Protein AF-A0A3C0VAS2-F1 (afdb_monomer)

Secondary structure (DSSP, 8-state):
-------SSEEEEE---TTS-EEEEEEEEEPTTSSEEEEEEEEEEETTEEEEEETTEEEEEEBT-BPPPEEEEEEEETTEEEEEEE-EEEEESSSSEEEEE---EEPTTS-SS--SSSTTHHHHHHHHH-----SSS-S-HHHHHTTSS-HHHHHHHHHHHHHHHHHHHHHHHHH-SSS-------HHHHHHHHHGGGT-TT-HHHHSPP---TT--HHHHHHHTTHHHHHHHHHHHHHHHHHHHH--TT-------S-----------HHHHHHHTTSS-B-SS---STTTTB-GGG-SEEEETTTEEEE-BTTTSTT--B-HHHHHHHHHHHHHHHHH---TTT---S-S----HHHH----

Mean predicted aligned error: 6.43 Å

Structure (mmCIF, N/CA/C/O backbone):
data_AF-A0A3C0VAS2-F1
#
_entry.id   AF-A0A3C0VAS2-F1
#
loop_
_atom_site.group_PDB
_atom_site.id
_atom_site.type_symbol
_atom_site.label_atom_id
_atom_site.label_alt_id
_atom_site.label_comp_id
_atom_site.label_asym_id
_atom_site.label_entity_id
_atom_site.label_seq_id
_atom_site.pdbx_PDB_ins_code
_atom_site.Cartn_x
_atom_site.Cartn_y
_atom_site.Cartn_z
_atom_site.occupancy
_atom_site.B_iso_or_equiv
_atom_site.auth_seq_id
_atom_site.auth_comp_id
_atom_site.auth_asym_id
_atom_site.auth_atom_id
_atom_site.pdbx_PDB_model_num
ATOM 1 N N . ALA A 1 1 ? 4.422 16.999 -9.437 1.00 34.09 1 ALA A N 1
ATOM 2 C CA . ALA A 1 1 ? 3.348 17.178 -8.438 1.00 34.09 1 ALA A CA 1
ATOM 3 C C . ALA A 1 1 ? 2.497 15.912 -8.445 1.00 34.09 1 ALA A C 1
ATOM 5 O O . ALA A 1 1 ? 2.100 15.518 -9.532 1.00 34.09 1 ALA A O 1
ATOM 6 N N . LEU A 1 2 ? 2.280 15.303 -7.265 1.00 24.45 2 LEU A N 1
ATOM 7 C CA . LEU A 1 2 ? 2.139 13.852 -6.982 1.00 24.45 2 LEU A CA 1
ATOM 8 C C . LEU A 1 2 ? 3.536 13.193 -6.995 1.00 24.45 2 LEU A C 1
ATOM 10 O O . LEU A 1 2 ? 4.177 13.185 -8.032 1.00 24.45 2 LEU A O 1
ATOM 14 N N . ALA A 1 3 ? 4.138 12.723 -5.907 1.00 24.39 3 ALA A N 1
ATOM 15 C CA . ALA A 1 3 ? 3.623 12.357 -4.599 1.00 24.39 3 ALA A CA 1
ATOM 16 C C . ALA A 1 3 ? 3.647 13.527 -3.606 1.00 24.39 3 ALA A C 1
ATOM 18 O O . ALA A 1 3 ? 4.655 13.830 -2.991 1.00 24.39 3 ALA A O 1
ATOM 19 N N . LYS A 1 4 ? 2.482 14.137 -3.364 1.00 28.86 4 LYS A N 1
ATOM 20 C CA . LYS A 1 4 ? 2.163 14.437 -1.969 1.00 28.86 4 LYS A CA 1
ATOM 21 C C . LYS A 1 4 ? 2.115 13.049 -1.347 1.00 28.86 4 LYS A C 1
ATOM 23 O O . LYS A 1 4 ? 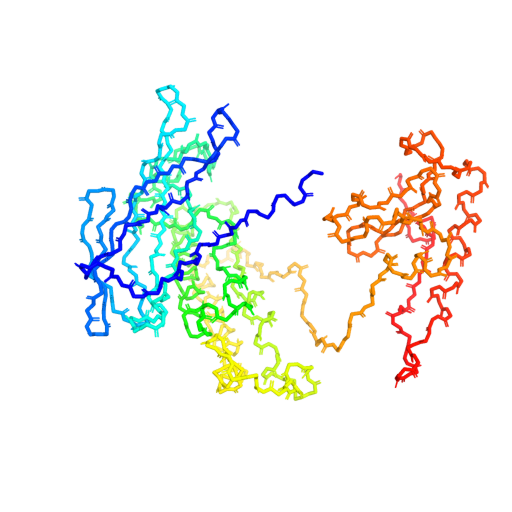1.261 12.271 -1.766 1.00 28.86 4 LYS A O 1
ATOM 28 N N . ILE A 1 5 ? 3.048 12.703 -0.467 1.00 35.41 5 ILE A N 1
ATOM 29 C CA . ILE A 1 5 ? 2.843 11.559 0.416 1.00 35.41 5 ILE A CA 1
ATOM 30 C C . ILE A 1 5 ? 1.574 11.915 1.195 1.00 35.41 5 ILE A C 1
ATOM 32 O O . ILE A 1 5 ? 1.600 12.680 2.160 1.00 35.41 5 ILE A O 1
ATOM 36 N N . GLU A 1 6 ? 0.427 11.458 0.693 1.00 40.03 6 GLU A N 1
ATOM 37 C CA . GLU A 1 6 ? -0.715 11.162 1.534 1.00 40.03 6 GLU A CA 1
ATOM 38 C C . GLU A 1 6 ? -0.135 10.276 2.621 1.00 40.03 6 GLU A C 1
ATOM 40 O O . GLU A 1 6 ? 0.215 9.119 2.378 1.00 40.03 6 GLU A O 1
ATOM 45 N N . ARG A 1 7 ? 0.092 10.859 3.801 1.00 50.00 7 ARG A N 1
ATOM 46 C CA . ARG A 1 7 ? 0.256 10.054 5.000 1.00 50.00 7 ARG A CA 1
ATOM 47 C C . ARG A 1 7 ? -0.996 9.200 5.044 1.00 50.00 7 ARG A C 1
ATOM 49 O O . ARG A 1 7 ? -2.081 9.756 5.193 1.00 50.00 7 ARG A O 1
ATOM 56 N N . ARG A 1 8 ? -0.829 7.904 4.764 1.00 65.19 8 ARG A N 1
ATOM 57 C CA . ARG A 1 8 ? -1.932 6.957 4.756 1.00 65.19 8 ARG A CA 1
ATOM 58 C C . ARG A 1 8 ? -2.434 6.903 6.193 1.00 65.19 8 ARG A C 1
ATOM 60 O O . ARG A 1 8 ? -3.496 7.446 6.397 1.00 65.19 8 ARG A O 1
ATOM 67 N N . GLY A 1 9 ? -1.674 6.450 7.189 1.00 75.25 9 GLY A N 1
ATOM 68 C CA . GLY A 1 9 ? -2.006 6.625 8.613 1.00 75.25 9 GLY A CA 1
ATOM 69 C C . GLY A 1 9 ? -1.227 7.743 9.321 1.00 75.25 9 GLY A C 1
ATOM 70 O O . GLY A 1 9 ? -0.282 8.328 8.781 1.00 75.25 9 GLY A O 1
ATOM 71 N N . GLU A 1 10 ? -1.615 8.032 10.563 1.00 88.62 10 GLU A N 1
ATOM 72 C CA . GLU A 1 10 ? -0.953 8.991 11.453 1.00 88.62 10 GLU A CA 1
ATOM 73 C C . GLU A 1 10 ? -0.357 8.267 12.668 1.00 88.62 10 GLU A C 1
ATOM 75 O O . GLU A 1 10 ? -1.029 7.499 13.348 1.00 88.62 10 GLU A O 1
ATOM 80 N N . THR A 1 11 ? 0.933 8.494 12.934 1.00 91.25 11 THR A N 1
ATOM 81 C CA . THR A 1 11 ? 1.616 7.987 14.134 1.00 91.25 11 THR A CA 1
ATOM 82 C C . THR A 1 11 ? 1.842 9.137 15.100 1.00 91.25 11 THR A C 1
ATOM 84 O O . THR A 1 11 ? 2.473 10.134 14.746 1.00 91.25 11 THR A O 1
ATOM 87 N N . ILE A 1 12 ? 1.340 8.981 16.318 1.00 90.94 12 ILE A N 1
ATOM 88 C CA . ILE A 1 12 ? 1.415 9.956 17.398 1.00 90.94 12 ILE A CA 1
ATOM 89 C C . ILE A 1 12 ? 2.344 9.377 18.467 1.00 90.94 12 ILE A C 1
ATOM 91 O O . ILE A 1 12 ? 2.032 8.360 19.085 1.00 90.94 12 ILE A O 1
ATOM 95 N N . VAL A 1 13 ? 3.496 10.020 18.666 1.00 90.56 13 VAL A N 1
ATOM 96 C CA . VAL A 1 13 ? 4.480 9.657 19.696 1.00 90.56 13 VAL A CA 1
ATOM 97 C C . VAL A 1 13 ? 4.502 10.760 20.740 1.00 90.56 13 VAL A C 1
ATOM 99 O O . VAL A 1 13 ? 4.771 11.916 20.410 1.00 90.56 13 VAL A O 1
ATOM 102 N N . LEU A 1 14 ? 4.206 10.415 21.988 1.00 88.44 14 LEU A N 1
ATOM 103 C CA . LEU A 1 14 ? 4.097 11.365 23.090 1.00 88.44 14 LEU A CA 1
ATOM 104 C C . LEU A 1 14 ? 5.048 10.950 24.207 1.00 88.44 14 LEU A C 1
ATOM 106 O O . LEU A 1 14 ? 5.069 9.788 24.601 1.00 88.44 14 LEU A O 1
ATOM 110 N N . GLY A 1 15 ? 5.834 11.907 24.701 1.00 86.81 15 GLY A N 1
ATOM 111 C CA . GLY A 1 15 ? 6.618 11.734 25.925 1.00 86.81 15 GLY A CA 1
ATOM 112 C C . GLY A 1 15 ? 5.731 11.793 27.178 1.00 86.81 15 GLY A C 1
ATOM 113 O O . GLY A 1 15 ? 4.520 11.612 27.075 1.00 86.81 15 GLY A O 1
ATOM 114 N N . PRO A 1 16 ? 6.277 12.135 28.355 1.00 82.38 16 PRO A N 1
ATOM 115 C CA . PRO A 1 16 ? 5.495 12.268 29.585 1.00 82.38 16 PRO A CA 1
ATOM 116 C C . PRO A 1 16 ? 4.449 13.397 29.516 1.00 82.38 16 PRO A C 1
ATOM 118 O O . PRO A 1 16 ? 4.722 14.485 29.006 1.00 82.38 16 PRO A O 1
ATOM 121 N N . ALA A 1 17 ? 3.248 13.171 30.060 1.00 75.94 17 ALA A N 1
ATOM 122 C CA . ALA A 1 17 ? 2.204 14.198 30.163 1.00 75.94 17 ALA A CA 1
ATOM 123 C C . ALA A 1 17 ? 2.381 15.069 31.415 1.00 75.94 17 ALA A C 1
ATOM 125 O O . ALA A 1 17 ? 2.293 14.572 32.540 1.00 75.94 17 ALA A O 1
ATOM 126 N N . ALA A 1 18 ? 2.494 16.388 31.237 1.00 66.00 18 ALA A N 1
ATOM 127 C CA . ALA A 1 18 ? 2.296 17.337 32.330 1.00 66.00 18 ALA A CA 1
ATOM 128 C C . ALA A 1 18 ? 0.814 17.312 32.759 1.00 66.00 18 ALA A C 1
ATOM 130 O O . ALA A 1 18 ? -0.061 17.720 32.001 1.00 66.00 18 ALA A O 1
ATOM 131 N N . GLY A 1 19 ? 0.520 16.790 33.955 1.00 72.44 19 GLY A N 1
ATOM 132 C CA . GLY A 1 19 ? -0.853 16.682 34.475 1.00 72.44 19 GLY A CA 1
ATOM 133 C C . GLY A 1 19 ? -1.625 15.420 34.058 1.00 72.44 19 GLY A C 1
ATOM 134 O O . GLY A 1 19 ? -2.843 15.380 34.208 1.00 72.44 19 GLY A O 1
ATOM 135 N N . GLY A 1 20 ? -0.947 14.386 33.540 1.00 82.88 20 GLY A N 1
ATOM 136 C CA . GLY A 1 20 ? -1.549 13.065 33.286 1.00 82.88 20 GLY A CA 1
ATOM 137 C C . GLY A 1 20 ? -2.478 12.972 32.067 1.00 82.88 20 GLY A C 1
ATOM 138 O O . GLY A 1 20 ? -3.112 11.938 31.863 1.00 82.88 20 GLY A O 1
ATOM 139 N N . ARG A 1 21 ? -2.570 14.025 31.245 1.00 90.25 21 ARG A N 1
ATOM 140 C CA . ARG A 1 21 ? -3.310 14.037 29.974 1.00 90.25 21 ARG A CA 1
ATOM 141 C C . ARG A 1 21 ? -2.486 14.730 28.889 1.00 90.25 21 ARG A C 1
ATOM 143 O O . ARG A 1 21 ? -1.799 15.709 29.161 1.00 90.25 21 ARG A O 1
ATOM 150 N N . HIS A 1 22 ? -2.587 14.247 27.658 1.00 92.00 22 HIS A N 1
ATOM 151 C CA . HIS A 1 22 ? -2.046 14.893 26.467 1.00 92.00 22 HIS A CA 1
ATOM 152 C C . HIS A 1 22 ? -3.167 15.552 25.672 1.00 92.00 22 HIS A C 1
ATOM 154 O O . HIS A 1 22 ? -4.253 14.984 25.550 1.00 92.00 22 HIS A O 1
ATOM 160 N N . ALA A 1 23 ? -2.876 16.711 25.087 1.00 92.38 23 ALA A N 1
ATOM 161 C CA . ALA A 1 23 ? -3.716 17.357 24.090 1.00 92.38 23 ALA A CA 1
ATOM 162 C C . ALA A 1 23 ? -2.956 17.399 22.761 1.00 92.38 23 ALA A C 1
ATOM 164 O O . ALA A 1 23 ? -1.823 17.877 22.697 1.00 92.38 23 ALA A O 1
ATOM 165 N N . THR A 1 24 ? -3.569 16.864 21.714 1.00 92.19 24 THR A N 1
ATOM 166 C CA . THR A 1 24 ? -3.044 16.859 20.349 1.00 92.19 24 THR A CA 1
ATOM 167 C C . THR A 1 24 ? -4.199 17.016 19.359 1.00 92.19 24 THR A C 1
ATOM 169 O O . THR A 1 24 ? -5.324 17.344 19.744 1.00 92.19 24 THR A O 1
ATOM 172 N N . GLU A 1 25 ? -3.931 16.824 18.074 1.00 92.50 25 GLU A N 1
ATOM 173 C CA . GLU A 1 25 ? -4.898 17.013 17.004 1.00 92.50 25 GLU A CA 1
ATOM 174 C C . GLU A 1 25 ? -4.858 15.834 16.034 1.00 92.50 25 GLU A C 1
ATOM 176 O O . GLU A 1 25 ? -3.790 15.328 15.706 1.00 92.50 25 GLU A O 1
ATOM 181 N N . ILE A 1 26 ? -6.026 15.439 15.536 1.00 92.31 26 ILE A N 1
ATOM 182 C CA . ILE A 1 26 ? -6.166 14.548 14.387 1.00 92.31 26 ILE A CA 1
ATOM 183 C C . ILE A 1 26 ? -6.139 15.408 13.136 1.00 92.31 26 ILE A C 1
ATOM 185 O O . ILE A 1 26 ? -6.945 16.338 12.992 1.00 92.31 26 ILE A O 1
ATOM 189 N N . ARG A 1 27 ? -5.249 15.080 12.204 1.00 91.44 27 ARG A N 1
ATOM 190 C CA . ARG A 1 27 ? -5.171 15.773 10.922 1.00 91.44 27 ARG A CA 1
ATOM 191 C C . ARG A 1 27 ? -6.199 15.217 9.934 1.00 91.44 27 ARG A C 1
ATOM 193 O O . ARG A 1 27 ? -6.170 14.051 9.570 1.00 91.44 27 ARG A O 1
ATOM 200 N N . GLY A 1 28 ? -7.083 16.088 9.464 1.00 90.62 28 GLY A N 1
ATOM 201 C CA . GLY A 1 28 ? -8.130 15.797 8.488 1.00 90.62 28 GLY A CA 1
ATOM 202 C C . GLY A 1 28 ? -7.761 16.118 7.036 1.00 90.62 28 GLY A C 1
ATOM 203 O O . GLY A 1 28 ? -6.596 16.378 6.723 1.00 90.62 28 GLY A O 1
ATOM 204 N N . PRO A 1 29 ? -8.761 16.148 6.133 1.00 88.81 29 PRO A N 1
ATOM 205 C CA . PRO A 1 29 ? -8.586 16.494 4.721 1.00 88.81 29 PRO A CA 1
ATOM 206 C C . PRO A 1 29 ? -8.063 17.919 4.492 1.00 88.81 29 PRO A C 1
ATOM 208 O O . PRO A 1 29 ? -8.120 18.782 5.373 1.00 88.81 29 PRO A O 1
ATOM 211 N N . ARG A 1 30 ? -7.584 18.193 3.270 1.00 86.75 30 ARG A N 1
ATOM 212 C CA . ARG A 1 30 ? -7.213 19.558 2.865 1.00 86.75 30 ARG A CA 1
ATOM 213 C C . ARG A 1 30 ? -8.432 20.481 2.848 1.00 86.75 30 ARG A C 1
ATOM 215 O O . ARG A 1 30 ? -9.504 20.093 2.394 1.00 86.75 30 ARG A O 1
ATOM 222 N N . THR A 1 31 ? -8.238 21.710 3.309 1.00 85.25 31 THR A N 1
ATOM 223 C CA . THR A 1 31 ? -9.250 22.769 3.315 1.00 85.25 31 THR A CA 1
ATOM 224 C C . THR A 1 31 ? -9.164 23.620 2.049 1.00 85.25 31 THR A C 1
ATOM 226 O O . THR A 1 31 ? -8.187 23.560 1.297 1.00 85.25 31 THR A O 1
ATOM 229 N N . SER A 1 32 ? -10.164 24.479 1.839 1.00 80.38 32 SER A N 1
ATOM 230 C CA . SER A 1 32 ? -10.142 25.497 0.780 1.00 80.38 32 SER A CA 1
ATOM 231 C C . SER A 1 32 ? -8.995 26.511 0.906 1.00 80.38 32 SER A C 1
ATOM 233 O O . SER A 1 32 ? -8.690 27.186 -0.068 1.00 80.38 32 SER A O 1
ATOM 235 N N . ALA A 1 33 ? -8.359 26.621 2.077 1.00 78.94 33 ALA A N 1
ATOM 236 C CA . ALA A 1 33 ? -7.209 27.494 2.326 1.00 78.94 33 ALA A CA 1
ATOM 237 C C . ALA A 1 33 ? -5.857 26.773 2.135 1.00 78.94 33 ALA A C 1
ATOM 239 O O . ALA A 1 33 ? -4.843 27.210 2.668 1.00 78.94 33 ALA A O 1
ATOM 240 N N . GLU A 1 34 ? -5.852 25.621 1.455 1.00 74.19 34 GLU A N 1
ATOM 241 C CA . GLU A 1 34 ? -4.693 24.736 1.244 1.00 74.19 34 GLU A CA 1
ATOM 242 C C . GLU A 1 34 ? -4.007 24.196 2.519 1.00 74.19 34 GLU A C 1
ATOM 244 O O . GLU A 1 34 ? -3.002 23.484 2.433 1.00 74.19 34 GLU A O 1
ATOM 249 N N . SER A 1 35 ? -4.585 24.446 3.697 1.00 85.31 35 SER A N 1
ATOM 250 C CA . SER A 1 35 ? -4.208 23.845 4.980 1.00 85.31 35 SER A CA 1
ATOM 251 C C . SER A 1 35 ? -4.913 22.496 5.199 1.00 85.31 35 SER A C 1
ATOM 253 O O . SER A 1 35 ? -5.649 22.026 4.333 1.00 85.31 35 SER A O 1
ATOM 255 N N . PHE A 1 36 ? -4.698 21.845 6.346 1.00 89.69 36 PHE A N 1
ATOM 256 C CA . PHE A 1 36 ? -5.421 20.626 6.734 1.00 89.69 36 PHE A CA 1
ATOM 257 C C . PHE A 1 36 ? -6.436 20.942 7.830 1.00 89.69 36 PHE A C 1
ATOM 259 O O . PHE A 1 36 ? -6.126 21.693 8.756 1.00 89.69 36 PHE A O 1
ATOM 266 N N . ALA A 1 37 ? -7.634 20.363 7.726 1.00 91.19 37 ALA A N 1
ATOM 267 C CA . ALA A 1 37 ? -8.609 20.389 8.806 1.00 91.19 37 ALA A CA 1
ATOM 268 C C . ALA A 1 37 ? -8.038 19.661 10.030 1.00 91.19 37 ALA A C 1
ATOM 270 O O . ALA A 1 37 ? -7.172 18.796 9.896 1.00 91.19 37 ALA A O 1
ATOM 271 N N . LYS A 1 38 ? -8.502 20.016 11.225 1.00 92.31 38 LYS A N 1
ATOM 272 C CA . LYS A 1 38 ? -8.000 19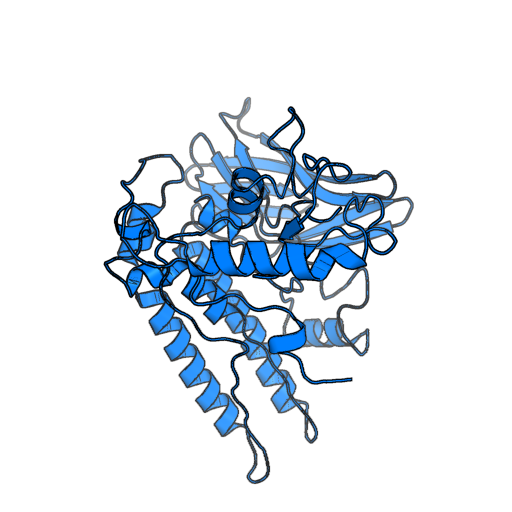.464 12.486 1.00 92.31 38 LYS A CA 1
ATOM 273 C C . LYS A 1 38 ? -9.158 19.192 13.431 1.00 92.31 38 LYS A C 1
ATOM 275 O O . LYS A 1 38 ? -10.121 19.959 13.451 1.00 92.31 38 LYS A O 1
ATOM 280 N N . LEU A 1 39 ? -9.054 18.121 14.208 1.00 93.81 39 LEU A N 1
ATOM 281 C CA . LEU A 1 39 ? -9.955 17.837 15.324 1.00 93.81 39 LEU A CA 1
ATOM 282 C C . LEU A 1 39 ? -9.137 17.658 16.602 1.00 93.81 39 LEU A C 1
ATOM 284 O O . LEU A 1 39 ? -8.103 16.998 16.546 1.00 93.81 39 LEU A O 1
ATOM 288 N N . PRO A 1 40 ? -9.575 18.205 17.747 1.00 94.56 40 PRO A N 1
ATOM 289 C CA . PRO A 1 40 ? -8.884 17.987 19.009 1.00 94.56 40 PRO A CA 1
ATOM 290 C C . PRO A 1 40 ? -8.961 16.512 19.422 1.00 94.56 40 PRO A C 1
ATOM 292 O O . PRO A 1 40 ? -10.002 15.864 19.275 1.00 94.56 40 PRO A O 1
ATOM 295 N N . LEU A 1 41 ? -7.856 16.010 19.965 1.00 95.00 41 LEU A N 1
ATOM 296 C CA . LEU A 1 41 ? -7.726 14.683 20.552 1.00 95.00 41 LEU A CA 1
ATOM 297 C C . LEU A 1 41 ? -7.075 14.816 21.927 1.00 95.00 41 LEU A C 1
ATOM 299 O O . LEU A 1 41 ? -5.930 15.257 22.041 1.00 95.00 41 LEU A O 1
ATOM 303 N N . ALA A 1 42 ? -7.801 14.419 22.969 1.00 95.19 42 ALA A N 1
ATOM 304 C CA . ALA A 1 42 ? -7.246 14.289 24.307 1.00 95.19 42 ALA A CA 1
ATOM 305 C C . ALA A 1 42 ? -6.957 12.817 24.615 1.00 95.19 42 ALA A C 1
ATOM 307 O O . ALA A 1 42 ? -7.757 11.937 24.302 1.00 95.19 42 ALA A O 1
ATOM 308 N N . ILE A 1 43 ? -5.804 12.555 25.229 1.00 95.19 43 ILE A N 1
ATOM 309 C CA . ILE A 1 43 ? -5.306 11.206 25.519 1.00 95.19 43 ILE A CA 1
ATOM 310 C C . ILE A 1 43 ? -4.924 11.148 26.993 1.00 95.19 43 ILE A C 1
ATOM 312 O O . ILE A 1 43 ? -4.063 11.902 27.437 1.00 95.19 43 ILE A O 1
ATOM 316 N N . ALA A 1 44 ? -5.551 10.261 27.757 1.00 94.12 44 ALA A N 1
ATOM 317 C CA . ALA A 1 44 ? -5.223 10.012 29.156 1.00 94.12 44 ALA A CA 1
ATOM 318 C C . ALA A 1 44 ? -4.594 8.613 29.291 1.00 94.12 44 ALA A C 1
ATOM 320 O O . ALA A 1 44 ? -5.317 7.616 29.178 1.00 94.12 44 ALA A O 1
ATOM 321 N N . PRO A 1 45 ? -3.266 8.517 29.497 1.00 92.94 45 PRO A N 1
ATOM 322 C CA . PRO A 1 45 ? -2.584 7.242 29.693 1.00 92.94 45 PRO A CA 1
ATOM 323 C C . PRO A 1 45 ? -3.027 6.548 30.983 1.00 92.94 45 PRO A C 1
ATOM 325 O O . PRO A 1 45 ? -3.253 7.192 32.009 1.00 92.94 45 PRO A O 1
ATOM 328 N N . ARG A 1 46 ? -3.108 5.220 30.941 1.00 91.25 46 ARG A N 1
ATOM 329 C CA . ARG A 1 46 ? -3.333 4.331 32.088 1.00 91.25 46 ARG A CA 1
ATOM 330 C C . ARG A 1 46 ? -2.446 3.083 31.930 1.00 91.25 46 ARG A C 1
ATOM 332 O O . ARG A 1 46 ? -1.929 2.837 30.840 1.00 91.25 46 ARG A O 1
ATOM 339 N N . PRO A 1 47 ? -2.233 2.271 32.979 1.00 91.06 47 PRO A N 1
ATOM 340 C CA . PRO A 1 47 ? -1.454 1.040 32.844 1.00 91.06 47 PRO A CA 1
ATOM 341 C C . PRO A 1 47 ? -2.040 0.093 31.777 1.00 91.06 47 PRO A C 1
ATOM 343 O O . PRO A 1 47 ? -3.119 -0.461 31.966 1.00 91.06 47 PRO A O 1
ATOM 346 N N . GLY A 1 48 ? -1.330 -0.081 30.655 1.00 94.25 48 GLY A N 1
ATOM 347 C CA . GLY A 1 48 ? -1.713 -0.976 29.549 1.00 94.25 48 GLY A CA 1
ATOM 348 C C . GLY A 1 48 ? -2.864 -0.489 28.655 1.00 94.25 48 GLY A C 1
ATOM 349 O O . GLY A 1 48 ? -3.296 -1.226 27.766 1.00 94.25 48 GLY A O 1
ATOM 350 N N . GLU A 1 49 ? -3.372 0.728 28.860 1.00 96.19 49 GLU A N 1
ATOM 351 C CA . GLU A 1 49 ? -4.476 1.290 28.076 1.00 96.19 49 GLU A CA 1
ATOM 352 C C . GLU A 1 49 ? -4.399 2.822 27.976 1.00 96.19 49 GLU A C 1
ATOM 354 O O . GLU A 1 49 ? -3.661 3.489 28.700 1.00 96.19 49 GLU A O 1
ATOM 359 N N . VAL A 1 50 ? -5.203 3.403 27.091 1.00 95.81 50 VAL A N 1
ATOM 360 C CA . VAL A 1 50 ? -5.432 4.850 27.007 1.00 95.81 50 VAL A CA 1
ATOM 361 C C . VAL A 1 50 ? -6.926 5.136 26.970 1.00 95.81 50 VAL A C 1
ATOM 363 O O . VAL A 1 50 ? -7.691 4.388 26.362 1.00 95.81 50 VAL A O 1
ATOM 366 N N . ALA A 1 51 ? -7.347 6.242 27.581 1.00 95.69 51 ALA A N 1
ATOM 367 C CA . ALA A 1 51 ? -8.648 6.837 27.297 1.00 95.69 51 ALA A CA 1
ATOM 368 C C . ALA A 1 51 ? -8.469 7.960 26.270 1.00 95.69 51 ALA A C 1
ATOM 370 O O . ALA A 1 51 ? -7.685 8.885 26.488 1.00 95.69 51 ALA A O 1
ATOM 371 N N . LEU A 1 52 ? -9.180 7.862 25.150 1.00 95.81 52 LEU A N 1
ATOM 372 C CA . LEU A 1 52 ? -9.175 8.837 24.066 1.00 95.81 52 LEU A CA 1
ATOM 373 C C . LEU A 1 52 ? -10.498 9.602 24.078 1.00 95.81 52 LEU A C 1
ATOM 375 O O . LEU A 1 52 ? -11.569 9.000 24.143 1.00 95.81 52 LEU A O 1
ATOM 379 N N . GLU A 1 53 ? -10.424 10.924 23.985 1.00 95.25 53 GLU A N 1
ATOM 380 C CA . GLU A 1 53 ? -11.578 11.801 23.787 1.00 95.25 53 GL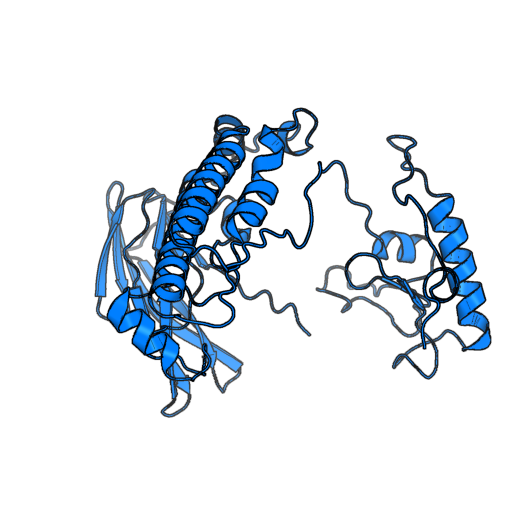U A CA 1
ATOM 381 C C . GLU A 1 53 ? -11.384 12.575 22.482 1.00 95.25 53 GLU A C 1
ATOM 383 O O . GLU A 1 53 ? -10.440 13.355 22.338 1.00 95.25 53 GLU A O 1
ATOM 388 N N . CYS A 1 54 ? -12.266 12.345 21.510 1.00 91.44 54 CYS A N 1
ATOM 389 C CA . CYS A 1 54 ? -12.238 13.017 20.212 1.00 91.44 54 CYS A CA 1
ATOM 390 C C . CYS A 1 54 ? -13.637 13.056 19.595 1.00 91.44 54 CYS A C 1
ATOM 392 O O . CYS A 1 54 ? -14.431 12.144 19.797 1.00 91.44 54 CYS A O 1
ATOM 394 N N . ALA A 1 55 ? -13.951 14.119 18.845 1.00 79.38 55 ALA A N 1
ATOM 395 C CA . ALA A 1 55 ? -15.214 14.252 18.104 1.00 79.38 55 ALA A CA 1
ATOM 396 C C . ALA A 1 55 ? -16.499 13.973 18.930 1.00 79.38 55 ALA A C 1
ATOM 398 O O . ALA A 1 55 ? -17.490 13.485 18.396 1.00 79.38 55 ALA A O 1
ATOM 399 N N . GLY A 1 56 ? -16.491 14.279 20.234 1.00 72.50 56 GLY A N 1
ATOM 400 C CA . GLY A 1 56 ? -17.619 14.010 21.140 1.00 72.50 56 GLY A CA 1
ATOM 401 C C . GLY A 1 56 ? -17.757 12.549 21.590 1.00 72.50 56 GLY A C 1
ATOM 402 O O . GLY A 1 56 ? -18.693 12.233 22.318 1.00 72.50 56 GLY A O 1
ATOM 403 N N . ALA A 1 57 ? -16.833 11.671 21.198 1.00 81.19 57 ALA A N 1
ATOM 404 C CA . ALA A 1 57 ? -16.736 10.290 21.651 1.00 81.19 57 ALA A CA 1
ATOM 405 C C . ALA A 1 57 ? -15.640 10.131 22.717 1.00 81.19 57 ALA A C 1
ATOM 407 O O . ALA A 1 57 ? -14.600 10.791 22.666 1.00 81.19 57 ALA A O 1
ATOM 408 N N . SER A 1 58 ? -15.870 9.212 23.658 1.00 90.88 58 SER A N 1
ATOM 409 C CA . SER A 1 58 ? -14.874 8.738 24.621 1.00 90.88 58 SER A CA 1
ATOM 410 C C . SER A 1 58 ? -14.703 7.233 24.446 1.00 90.88 58 SER A C 1
ATOM 412 O O . SER A 1 58 ? -15.692 6.499 24.423 1.00 90.88 58 SER A O 1
ATOM 414 N N . LEU A 1 59 ? -13.465 6.773 24.279 1.00 93.75 59 LEU A N 1
ATOM 415 C CA . LEU A 1 59 ? -13.152 5.362 24.060 1.00 93.75 59 LEU A CA 1
ATOM 416 C C . LEU A 1 59 ? -11.923 4.937 24.864 1.00 93.75 59 LEU A C 1
ATOM 418 O O . LEU A 1 59 ? -10.953 5.682 24.981 1.00 93.75 59 LEU A O 1
ATOM 422 N N . ALA A 1 60 ? -11.975 3.728 25.421 1.00 95.12 60 ALA A N 1
ATOM 423 C CA . ALA A 1 60 ? -10.840 3.086 26.071 1.00 95.12 60 ALA A CA 1
ATOM 424 C C . ALA A 1 60 ? -10.180 2.118 25.085 1.00 95.12 60 ALA A C 1
ATOM 426 O O . ALA A 1 60 ? -10.868 1.317 24.449 1.00 95.12 60 ALA A O 1
ATOM 427 N N . LEU A 1 61 ? -8.858 2.191 24.955 1.00 96.50 61 LEU A N 1
ATOM 428 C CA . LEU A 1 61 ? -8.092 1.394 24.005 1.00 96.50 61 LEU A CA 1
ATOM 429 C C . LEU A 1 61 ? -6.933 0.700 24.712 1.00 96.50 61 LEU A C 1
ATOM 431 O O . LEU A 1 61 ? -6.095 1.361 25.320 1.00 96.50 61 LEU A O 1
ATOM 435 N N . LYS A 1 62 ? -6.890 -0.629 24.621 1.00 97.38 62 LYS A N 1
ATOM 436 C CA . LYS A 1 62 ? -5.819 -1.450 25.196 1.00 97.38 62 LYS A CA 1
ATOM 437 C C . LYS A 1 62 ? -4.621 -1.521 24.262 1.00 97.38 62 LYS A C 1
ATOM 439 O O . LYS A 1 62 ? -4.778 -1.471 23.043 1.00 97.38 62 LYS A O 1
ATOM 444 N N . GLU A 1 63 ? -3.438 -1.680 24.844 1.00 96.81 63 GLU A N 1
ATOM 445 C CA . GLU A 1 63 ? -2.206 -1.895 24.085 1.00 96.81 63 GLU A CA 1
ATOM 446 C C . GLU A 1 63 ? -2.329 -3.154 23.214 1.00 96.81 63 GLU A C 1
ATOM 448 O O . GLU A 1 63 ? -2.867 -4.173 23.649 1.00 96.81 63 GLU A O 1
ATOM 453 N N . GLY A 1 64 ? -1.879 -3.064 21.963 1.00 95.94 64 GLY A N 1
ATOM 454 C CA . GLY A 1 64 ? -1.962 -4.141 20.979 1.00 95.94 64 GLY A CA 1
ATOM 455 C C . GLY A 1 64 ? -3.344 -4.346 20.351 1.00 95.94 64 GLY A C 1
ATOM 456 O O . GLY A 1 64 ? -3.524 -5.320 19.623 1.00 95.94 64 GLY A O 1
ATOM 457 N N . ALA A 1 65 ? -4.319 -3.466 20.604 1.00 95.19 65 ALA A N 1
ATOM 458 C CA . ALA A 1 65 ? -5.672 -3.586 20.064 1.00 95.19 65 ALA A CA 1
ATOM 459 C C . ALA A 1 65 ? -6.053 -2.414 19.152 1.00 95.19 65 ALA A C 1
ATOM 461 O O . ALA A 1 65 ? -5.643 -1.272 19.377 1.00 95.19 65 ALA A O 1
ATOM 462 N N . PHE A 1 66 ? -6.893 -2.706 18.154 1.00 95.62 66 PHE A N 1
ATOM 463 C CA . PHE A 1 66 ? -7.621 -1.690 17.399 1.00 95.62 66 PHE A CA 1
ATOM 464 C C . PHE A 1 66 ? -8.871 -1.233 18.160 1.00 95.62 66 PHE A C 1
ATOM 466 O O . PHE A 1 66 ? -9.515 -2.019 18.857 1.00 95.62 66 PHE A O 1
ATOM 473 N N . SER A 1 67 ? -9.249 0.033 17.997 1.00 94.44 67 SER A N 1
ATOM 474 C CA . SER A 1 67 ? -10.562 0.526 18.404 1.00 94.44 67 SER A CA 1
ATOM 475 C C . SER A 1 67 ? -11.645 0.024 17.447 1.00 94.44 67 SER A C 1
ATOM 477 O O . SER A 1 67 ? -11.369 -0.372 16.311 1.00 94.44 67 SER A O 1
ATOM 479 N N . ALA A 1 68 ? -12.908 0.145 17.860 1.00 90.50 68 ALA A N 1
ATOM 480 C CA . ALA A 1 68 ? -13.997 0.200 16.890 1.00 90.50 68 ALA A CA 1
ATOM 481 C C . ALA A 1 68 ? -13.762 1.358 15.901 1.00 90.50 68 ALA A C 1
ATOM 483 O O . ALA A 1 68 ? -13.064 2.330 16.217 1.00 90.50 68 ALA A O 1
ATOM 484 N N . ARG A 1 69 ? -14.349 1.261 14.707 1.00 89.31 69 ARG A N 1
ATOM 485 C CA . ARG A 1 69 ? -14.281 2.320 13.699 1.00 89.31 69 ARG A CA 1
ATOM 486 C C . ARG A 1 69 ? -14.974 3.580 14.220 1.00 89.31 69 ARG A C 1
ATOM 488 O O . ARG A 1 69 ? -16.138 3.544 14.611 1.00 89.31 69 ARG A O 1
ATOM 495 N N . VAL A 1 70 ? -14.241 4.686 14.233 1.00 91.25 70 VAL A N 1
ATOM 496 C CA . VAL A 1 70 ? -14.697 5.993 14.713 1.00 91.25 70 VAL A CA 1
ATOM 497 C C . VAL A 1 70 ? -15.032 6.866 13.510 1.00 91.25 70 VAL A C 1
ATOM 499 O O . VAL A 1 70 ? -14.264 6.908 12.549 1.00 91.25 70 VAL A O 1
ATOM 502 N N . SER A 1 71 ? -16.172 7.558 13.562 1.00 91.31 71 SER A N 1
ATOM 503 C CA . SER A 1 71 ? -16.560 8.555 12.561 1.00 91.31 71 SER A CA 1
ATOM 504 C C . SER A 1 71 ? -16.087 9.944 12.991 1.00 91.31 71 SER A C 1
ATOM 506 O O . SER A 1 71 ? -16.248 10.349 14.143 1.00 91.31 71 SER A O 1
ATOM 508 N N . PHE A 1 72 ? -15.512 10.682 12.050 1.00 92.81 72 PHE A N 1
ATOM 509 C CA . PHE A 1 72 ? -15.000 12.032 12.229 1.00 92.81 72 PHE A CA 1
ATOM 510 C C . PHE A 1 72 ? -15.685 12.956 11.232 1.00 92.81 72 PHE A C 1
ATOM 512 O O . PHE A 1 72 ? -15.780 12.647 10.048 1.00 92.81 72 PHE A O 1
ATOM 519 N N . THR A 1 73 ? -16.139 14.121 11.693 1.00 94.19 73 THR A N 1
ATOM 520 C CA . THR A 1 73 ? -16.688 15.159 10.813 1.00 94.19 73 THR A CA 1
ATOM 521 C C . THR A 1 73 ? -15.756 16.361 10.805 1.00 94.19 73 THR A C 1
ATOM 523 O O . THR A 1 73 ? -15.666 17.092 11.790 1.00 94.19 73 THR A O 1
ATOM 526 N N . PHE A 1 74 ? -15.082 16.589 9.682 1.00 93.00 74 PHE A N 1
ATOM 527 C CA . PHE A 1 74 ? -14.168 17.710 9.493 1.00 93.00 74 PHE A CA 1
ATOM 528 C C . PHE A 1 74 ? -14.862 18.869 8.782 1.00 93.00 74 PHE A C 1
ATOM 530 O O . PHE A 1 74 ? -15.547 18.671 7.780 1.00 93.00 74 PHE A O 1
ATOM 537 N N . SER A 1 75 ? -14.641 20.093 9.260 1.00 92.00 75 SER A N 1
ATOM 538 C CA . SER A 1 75 ? -14.971 21.308 8.509 1.00 92.00 75 SER A CA 1
ATOM 539 C C . SER A 1 75 ? -13.822 21.635 7.553 1.00 92.00 75 SER A C 1
ATOM 541 O O . SER A 1 75 ? -12.685 21.787 7.996 1.00 92.00 75 SER A O 1
ATOM 543 N N . VAL A 1 76 ? -14.098 21.728 6.248 1.00 90.00 76 VAL A N 1
ATOM 544 C CA . VAL A 1 76 ? -13.072 21.955 5.201 1.00 90.00 76 VAL A CA 1
ATOM 545 C C . VAL A 1 76 ? -13.252 23.274 4.443 1.00 90.00 76 VAL A C 1
ATOM 547 O O . VAL A 1 76 ? -12.491 23.583 3.526 1.00 90.00 76 VAL A O 1
ATOM 550 N N . GLY A 1 77 ? -14.252 24.064 4.823 1.00 86.88 77 GLY A N 1
ATOM 551 C CA . GLY A 1 77 ? -14.563 25.363 4.240 1.00 86.88 77 GLY A CA 1
ATOM 552 C C . GLY A 1 77 ? -15.918 25.866 4.724 1.00 86.88 77 GLY A C 1
ATOM 553 O O . GLY A 1 77 ? -16.611 25.188 5.485 1.00 86.88 77 GLY A O 1
ATOM 554 N N . LEU A 1 78 ? -16.317 27.051 4.264 1.00 85.62 78 LEU A N 1
ATOM 555 C CA . LEU A 1 78 ? -17.604 27.635 4.631 1.00 85.62 78 LEU A CA 1
ATOM 556 C C . LEU A 1 78 ? -18.749 26.699 4.197 1.00 85.62 78 LEU A C 1
ATOM 558 O O . LEU A 1 78 ? -18.879 26.378 3.017 1.00 85.62 78 LEU A O 1
ATOM 562 N N . PHE A 1 79 ? -19.526 26.218 5.171 1.00 85.12 79 PHE A N 1
ATOM 563 C CA . PHE A 1 79 ? -20.619 25.244 5.011 1.00 85.12 79 PHE A CA 1
ATOM 564 C C . PHE A 1 79 ? -20.238 23.869 4.422 1.00 85.12 79 PHE A C 1
ATOM 566 O O . PHE A 1 79 ? -21.126 23.066 4.145 1.00 85.12 79 PHE A O 1
ATOM 573 N N . LYS A 1 80 ? -18.946 23.547 4.266 1.00 88.69 80 LYS A N 1
ATOM 574 C CA . LYS A 1 80 ? -18.490 22.255 3.725 1.00 88.69 80 LYS A CA 1
ATOM 575 C C . LYS A 1 80 ? -17.965 21.352 4.834 1.00 88.69 80 LYS A C 1
ATOM 577 O O . LYS A 1 80 ? -16.973 21.679 5.489 1.00 88.69 80 LYS A O 1
ATOM 582 N N . LYS A 1 81 ? -18.608 20.197 5.006 1.00 92.06 81 LYS A N 1
ATOM 583 C CA . LYS A 1 81 ? -18.196 19.145 5.940 1.00 92.06 81 LYS A CA 1
ATOM 584 C C . LYS A 1 81 ? -17.819 17.880 5.178 1.00 92.06 81 LYS A C 1
ATOM 586 O O . LYS A 1 81 ? -18.428 17.577 4.158 1.00 92.06 81 LYS A O 1
ATOM 591 N N . VAL A 1 82 ? -16.830 17.155 5.686 1.00 93.19 82 VAL A N 1
ATOM 592 C CA . VAL A 1 82 ? -16.423 15.841 5.178 1.00 93.19 82 VAL A CA 1
ATOM 593 C C . VAL A 1 82 ? -16.500 14.854 6.326 1.00 93.19 82 VAL A C 1
ATOM 595 O O . VAL A 1 82 ? -15.902 15.098 7.378 1.00 93.19 82 VAL A O 1
ATOM 598 N N . LYS A 1 83 ? -17.231 13.757 6.124 1.00 93.69 83 LYS A N 1
ATOM 599 C CA . LYS A 1 83 ? -17.252 12.637 7.058 1.00 93.69 83 LYS A CA 1
ATOM 600 C C . LYS A 1 83 ? -16.237 11.589 6.640 1.00 93.69 83 LYS A C 1
ATOM 602 O O . LYS A 1 83 ? -16.161 11.208 5.472 1.00 93.69 83 LYS A O 1
ATOM 607 N N . THR A 1 84 ? -15.445 11.155 7.604 1.00 93.06 84 THR A N 1
ATOM 608 C CA . THR A 1 84 ? -14.436 10.121 7.415 1.00 93.06 84 THR A CA 1
ATOM 609 C C . THR A 1 84 ? -14.514 9.106 8.538 1.00 93.06 84 THR A C 1
ATOM 611 O O . THR A 1 84 ? -15.013 9.403 9.620 1.00 93.06 84 THR A O 1
ATOM 614 N N . THR A 1 85 ? -13.953 7.927 8.318 1.00 92.12 85 THR A N 1
ATOM 615 C CA . THR A 1 85 ? -13.857 6.880 9.331 1.00 92.12 85 THR A CA 1
ATOM 616 C C . THR A 1 85 ? -12.430 6.375 9.467 1.00 92.12 85 THR A C 1
ATOM 618 O O . THR A 1 85 ? -11.741 6.238 8.457 1.00 92.12 85 THR A O 1
ATOM 621 N N . ALA A 1 86 ? -11.999 6.068 10.688 1.00 93.00 86 ALA A N 1
ATOM 622 C CA . ALA A 1 86 ? -10.705 5.436 10.956 1.00 93.00 86 ALA A CA 1
ATOM 623 C C . ALA A 1 86 ? -10.725 4.646 12.274 1.00 93.00 86 ALA A C 1
ATOM 625 O O . ALA A 1 86 ? -11.678 4.731 13.050 1.00 93.00 86 ALA A O 1
ATOM 626 N N . GLN A 1 87 ? -9.678 3.865 12.519 1.00 94.12 87 GLN A N 1
ATOM 627 C CA . GLN A 1 87 ? -9.470 3.078 13.732 1.00 94.12 87 GLN A CA 1
ATOM 628 C C . GLN A 1 87 ? -8.168 3.507 14.403 1.00 94.12 87 GLN A C 1
ATOM 630 O O . GLN A 1 87 ? -7.153 3.722 13.742 1.00 94.12 87 GLN A O 1
ATOM 635 N N . PHE A 1 88 ? -8.186 3.607 15.727 1.00 95.94 88 PHE A N 1
ATOM 636 C CA . PHE A 1 88 ? -6.970 3.760 16.511 1.00 95.94 88 PHE A CA 1
ATOM 637 C C . PHE A 1 88 ? -6.349 2.394 16.784 1.00 95.94 88 PHE A C 1
ATOM 639 O O . PHE A 1 88 ? -7.075 1.421 16.951 1.00 95.94 88 PHE A O 1
ATOM 646 N N . PHE A 1 89 ? -5.030 2.329 16.907 1.00 97.00 89 PHE A N 1
ATOM 647 C CA . PHE A 1 89 ? -4.301 1.178 17.430 1.00 97.00 89 PHE A CA 1
ATOM 648 C C . PHE A 1 89 ? -3.287 1.658 18.462 1.00 97.00 89 PHE A C 1
ATOM 650 O O . PHE A 1 89 ? -2.434 2.496 18.154 1.00 97.00 89 PHE A O 1
ATOM 657 N N . LEU A 1 90 ? -3.370 1.152 19.693 1.00 97.19 90 LEU A N 1
ATOM 658 C CA . LEU A 1 90 ? -2.398 1.511 20.721 1.00 97.19 90 LEU A CA 1
ATOM 659 C C . LEU A 1 90 ? -1.172 0.614 20.580 1.00 97.19 90 LEU A C 1
ATOM 661 O O . LEU A 1 90 ? -1.190 -0.541 20.991 1.00 97.19 90 LEU A O 1
ATOM 665 N N . VAL A 1 91 ? -0.101 1.158 20.009 1.00 95.62 91 VAL A N 1
ATOM 666 C CA . VAL A 1 91 ? 1.167 0.437 19.840 1.00 95.62 91 VAL A CA 1
ATOM 667 C C . VAL A 1 91 ? 1.858 0.254 21.188 1.00 95.62 91 VAL A C 1
ATOM 669 O O . VAL A 1 91 ? 2.436 -0.799 21.439 1.00 95.62 91 VAL A O 1
ATOM 672 N N . ARG A 1 92 ? 1.814 1.286 22.040 1.00 94.00 92 ARG A N 1
ATOM 673 C CA . ARG A 1 92 ? 2.445 1.291 23.362 1.00 94.00 92 ARG A CA 1
ATOM 674 C C . ARG A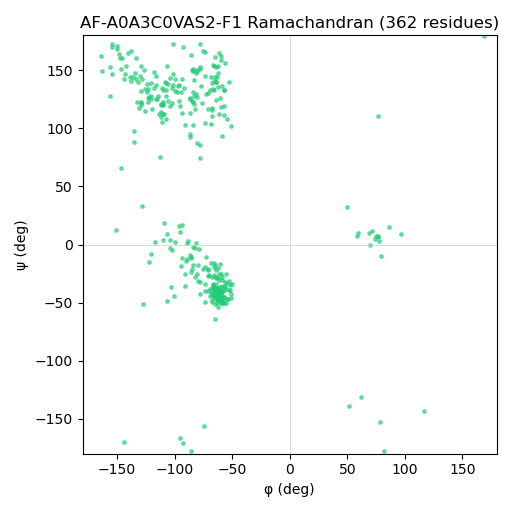 1 92 ? 1.769 2.289 24.298 1.00 94.00 92 ARG A C 1
ATOM 676 O O . ARG A 1 92 ? 1.665 3.464 23.955 1.00 94.00 92 ARG A O 1
ATOM 683 N N . ALA A 1 93 ? 1.361 1.841 25.482 1.00 92.81 93 ALA A N 1
ATOM 684 C CA . ALA A 1 93 ? 0.744 2.659 26.530 1.00 92.81 93 ALA A CA 1
ATOM 685 C C . ALA A 1 93 ? 1.773 3.352 27.446 1.00 92.81 93 ALA A C 1
ATOM 687 O O . ALA A 1 93 ? 1.461 4.360 28.077 1.00 92.81 93 ALA A O 1
ATOM 688 N N . ALA A 1 94 ? 2.989 2.804 27.540 1.00 88.50 94 ALA A N 1
ATOM 689 C CA . ALA A 1 94 ? 4.083 3.319 28.372 1.00 88.50 94 ALA A CA 1
ATOM 690 C C . ALA A 1 94 ? 4.916 4.405 27.668 1.00 88.50 94 ALA A C 1
ATOM 692 O O . ALA A 1 94 ? 4.891 4.478 26.451 1.00 88.50 94 ALA A O 1
ATOM 693 N N . ASP A 1 95 ? 5.712 5.184 28.412 1.00 87.19 95 ASP A N 1
ATOM 694 C CA . ASP A 1 95 ? 6.516 6.313 27.899 1.00 87.19 95 ASP A CA 1
ATOM 695 C C . ASP A 1 95 ? 7.751 5.899 27.057 1.00 87.19 95 ASP A C 1
ATOM 697 O O . ASP A 1 95 ? 8.539 5.051 27.498 1.00 87.19 95 ASP A O 1
ATOM 701 N N . PRO A 1 96 ? 7.969 6.456 25.844 1.00 91.50 96 PRO A N 1
ATOM 702 C CA . PRO A 1 96 ? 7.011 7.251 25.075 1.00 91.50 96 PRO A CA 1
ATOM 703 C C . PRO A 1 96 ? 5.796 6.438 24.616 1.00 91.50 96 PRO A C 1
ATOM 705 O O . PRO A 1 96 ? 5.950 5.340 24.063 1.00 91.50 96 PRO A O 1
ATOM 708 N N . LEU A 1 97 ?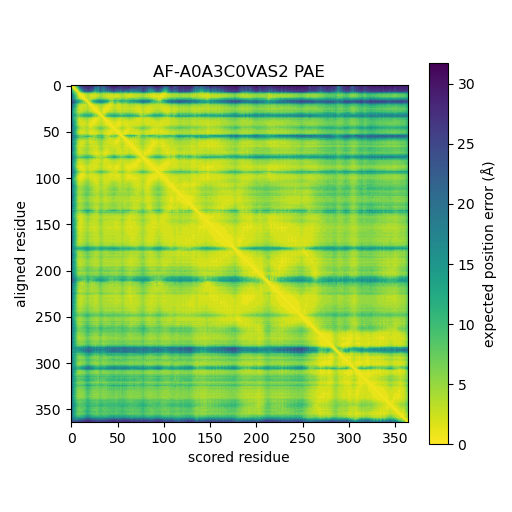 4.610 7.017 24.821 1.00 93.50 97 LEU A N 1
ATOM 709 C CA . LEU A 1 97 ? 3.330 6.492 24.356 1.00 93.50 97 LEU A CA 1
ATOM 710 C C . LEU A 1 97 ? 3.305 6.557 22.833 1.00 93.50 97 LEU A C 1
ATOM 712 O O . LEU A 1 97 ? 3.652 7.583 22.243 1.00 93.50 97 LEU A O 1
ATOM 716 N N . VAL A 1 98 ? 2.876 5.469 22.197 1.00 95.25 98 VAL A N 1
ATOM 717 C CA . VAL A 1 98 ? 2.780 5.375 20.739 1.00 95.25 98 VAL A CA 1
ATOM 718 C C . VAL A 1 98 ? 1.369 4.956 20.353 1.00 95.25 98 VAL A C 1
ATOM 720 O O . VAL A 1 98 ? 0.931 3.842 20.644 1.00 95.25 98 VAL A O 1
ATOM 723 N N . LEU A 1 99 ? 0.667 5.858 19.675 1.00 95.62 99 LEU A N 1
ATOM 724 C CA . LEU A 1 99 ? -0.680 5.657 19.161 1.00 95.62 99 LEU A CA 1
ATOM 725 C C . LEU A 1 99 ? -0.658 5.766 17.638 1.00 95.62 99 LEU A C 1
ATOM 727 O O . LEU A 1 99 ? -0.064 6.683 17.075 1.00 95.62 99 LEU A O 1
ATOM 731 N N . TYR A 1 100 ? -1.326 4.838 16.975 1.00 96.12 100 TYR A N 1
ATOM 732 C CA . TYR A 1 100 ? -1.540 4.856 15.539 1.00 96.12 100 TYR A CA 1
ATOM 733 C C . TYR A 1 100 ? -3.005 5.172 15.239 1.00 96.12 100 TYR A C 1
ATOM 735 O O . TYR A 1 100 ? -3.899 4.673 15.919 1.00 96.12 100 TYR A O 1
ATOM 743 N N . LEU A 1 101 ? -3.250 5.986 14.219 1.00 94.88 101 LEU A N 1
ATOM 744 C CA . LEU A 1 101 ? -4.558 6.200 13.615 1.00 94.88 101 LEU A CA 1
ATOM 745 C C . LEU A 1 101 ? -4.494 5.711 12.168 1.00 94.88 101 LEU A C 1
ATOM 747 O O . LEU A 1 101 ? -3.637 6.153 11.397 1.00 94.88 101 LEU A O 1
ATOM 751 N N . SER A 1 102 ? -5.402 4.806 11.808 1.00 93.62 102 SER A N 1
ATOM 752 C CA . SER A 1 102 ? -5.519 4.296 10.446 1.00 93.62 102 SER A CA 1
ATOM 753 C C . SER A 1 102 ? -5.815 5.425 9.457 1.00 93.62 102 SER A C 1
ATOM 755 O O . SER A 1 102 ? -6.298 6.492 9.851 1.00 93.62 102 SER A O 1
ATOM 757 N N . PRO A 1 103 ? -5.587 5.199 8.156 1.00 91.12 103 PRO A N 1
ATOM 758 C CA . PRO A 1 103 ? -5.979 6.168 7.157 1.00 91.12 103 PRO A CA 1
ATOM 759 C C . PRO A 1 103 ? -7.442 6.572 7.256 1.00 91.12 103 PRO A C 1
ATOM 761 O O . PRO A 1 103 ? -8.315 5.732 7.484 1.00 91.12 103 PRO A O 1
ATOM 764 N N . LEU A 1 104 ? -7.698 7.868 7.064 1.00 91.06 104 LEU A N 1
ATOM 765 C CA . LEU A 1 104 ? -9.054 8.395 7.002 1.00 91.06 104 LEU A CA 1
ATOM 766 C C . LEU A 1 104 ? -9.723 7.888 5.719 1.00 91.06 104 LEU A C 1
ATOM 768 O O . LEU A 1 104 ? -9.443 8.377 4.624 1.00 91.06 104 LEU A O 1
ATOM 772 N N . GLY A 1 105 ? -10.612 6.907 5.860 1.00 90.81 105 GLY A N 1
ATOM 773 C CA . GLY A 1 105 ? -11.521 6.485 4.798 1.00 90.81 105 GLY A CA 1
ATOM 774 C C . GLY A 1 105 ? -12.686 7.459 4.668 1.00 90.81 105 GLY A C 1
ATOM 775 O O . GLY A 1 105 ? -13.078 8.087 5.647 1.00 90.81 105 GLY A O 1
ATOM 776 N N . ILE A 1 106 ? -13.251 7.596 3.473 1.00 91.81 106 ILE A N 1
ATOM 777 C CA . ILE A 1 106 ? -14.503 8.338 3.282 1.00 91.81 106 ILE A CA 1
ATOM 778 C C . ILE A 1 106 ? -15.612 7.539 3.962 1.00 91.81 106 ILE A C 1
ATOM 780 O O . ILE A 1 106 ? -15.626 6.317 3.869 1.00 91.81 106 ILE A O 1
ATOM 784 N N . ASP A 1 107 ? -16.534 8.206 4.651 1.00 93.25 107 ASP A N 1
ATOM 785 C CA . ASP A 1 107 ? -17.677 7.502 5.229 1.00 93.25 107 ASP A CA 1
ATOM 786 C C . ASP A 1 107 ? -18.585 6.969 4.098 1.00 93.25 107 ASP A C 1
ATOM 788 O O . ASP A 1 107 ? -19.138 7.775 3.343 1.00 93.25 107 ASP A O 1
ATOM 792 N N . PRO A 1 108 ? -18.759 5.641 3.936 1.00 92.94 108 PRO A N 1
ATOM 793 C CA . PRO A 1 108 ? -19.582 5.096 2.858 1.00 92.94 108 PRO A CA 1
ATOM 794 C C . PRO A 1 108 ? -21.078 5.401 3.026 1.00 92.94 108 PRO A C 1
ATOM 796 O O . PRO A 1 108 ? -21.833 5.270 2.062 1.00 92.94 108 PRO A O 1
ATOM 799 N N . ALA A 1 109 ? -21.524 5.809 4.222 1.00 94.06 109 ALA A N 1
ATOM 800 C CA . ALA A 1 109 ? -22.908 6.205 4.477 1.00 94.06 109 ALA A CA 1
ATOM 801 C C . ALA A 1 109 ? -23.202 7.647 4.027 1.00 94.06 109 ALA A C 1
ATOM 803 O O . ALA A 1 109 ? -24.350 7.980 3.736 1.00 94.06 109 ALA A O 1
ATOM 804 N N . ASP A 1 110 ? -22.176 8.501 3.977 1.00 93.56 110 ASP A N 1
ATOM 805 C CA . ASP A 1 110 ? -22.277 9.924 3.635 1.00 93.56 110 ASP A CA 1
ATOM 806 C C . ASP A 1 110 ? -21.016 10.392 2.881 1.00 93.56 110 ASP A C 1
ATOM 808 O O . ASP A 1 110 ? -20.204 11.167 3.407 1.00 93.56 110 ASP A O 1
ATOM 812 N N . PRO A 1 111 ? -20.786 9.865 1.663 1.00 92.19 111 PRO A N 1
ATOM 813 C CA . PRO A 1 111 ? -19.551 10.114 0.947 1.00 92.19 111 PRO A CA 1
ATOM 814 C C . PRO A 1 111 ? -19.548 11.518 0.326 1.00 92.19 111 PRO A C 1
ATOM 816 O O . PRO A 1 111 ? -20.507 11.950 -0.309 1.00 92.19 111 PRO A O 1
ATOM 819 N N . VAL A 1 112 ? -18.422 12.227 0.454 1.00 89.94 112 VAL A N 1
ATOM 820 C CA . VAL A 1 112 ? -18.247 13.602 -0.068 1.00 89.94 112 VAL A CA 1
ATOM 821 C C . VAL A 1 112 ? -18.291 13.688 -1.606 1.00 89.94 112 VAL A C 1
ATOM 823 O O . VAL A 1 112 ? -18.533 14.755 -2.169 1.00 89.94 112 VAL A O 1
ATOM 826 N N . PHE A 1 113 ? -18.083 12.569 -2.297 1.00 88.75 113 PHE A N 1
ATOM 827 C CA . PHE A 1 113 ? -18.298 12.395 -3.734 1.00 88.75 113 PHE A CA 1
ATOM 828 C C . PHE A 1 113 ? -18.791 10.964 -4.008 1.00 88.75 113 PHE A C 1
ATOM 830 O O . PHE A 1 113 ? -18.576 10.094 -3.166 1.00 88.75 113 PHE A O 1
ATOM 837 N N . PRO A 1 114 ? -19.427 10.675 -5.159 1.00 91.12 114 PRO A N 1
ATOM 838 C CA . PRO A 1 114 ? -19.868 9.318 -5.478 1.00 91.12 114 PRO A CA 1
ATOM 839 C C . PRO A 1 114 ? -18.702 8.317 -5.457 1.00 91.12 114 PRO A C 1
ATOM 841 O O . PRO A 1 114 ? -17.759 8.441 -6.235 1.00 91.12 114 PRO A O 1
ATOM 844 N N . ILE A 1 115 ? -18.782 7.319 -4.574 1.00 92.12 115 ILE A N 1
ATOM 845 C CA . ILE A 1 115 ? -17.807 6.212 -4.462 1.00 92.12 115 ILE A CA 1
ATOM 846 C C . ILE A 1 115 ? -18.329 4.901 -5.065 1.00 92.12 115 ILE A C 1
ATOM 848 O O . ILE A 1 115 ? -17.697 3.855 -4.960 1.00 92.12 115 ILE A O 1
ATOM 852 N N . SER A 1 116 ? -19.516 4.944 -5.664 1.00 94.12 116 SER A N 1
ATOM 853 C CA . SER A 1 116 ? -20.170 3.802 -6.293 1.00 94.12 116 SER A CA 1
ATOM 854 C C . SER A 1 116 ? -20.992 4.268 -7.488 1.00 94.12 116 SER A C 1
ATOM 856 O O . SER A 1 116 ? -21.319 5.453 -7.590 1.00 94.12 116 SER A O 1
ATOM 858 N N . ASN A 1 117 ? -21.321 3.342 -8.385 1.00 93.12 117 ASN A N 1
ATOM 859 C CA . ASN A 1 117 ? -22.246 3.586 -9.482 1.00 93.12 117 ASN A CA 1
ATOM 860 C C . ASN A 1 117 ? -23.318 2.479 -9.513 1.00 93.12 117 ASN A C 1
ATOM 862 O O . ASN A 1 117 ? -22.942 1.317 -9.670 1.00 93.12 117 ASN A O 1
ATOM 866 N N . PRO A 1 118 ? -24.622 2.804 -9.410 1.00 94.56 118 PRO A N 1
ATOM 867 C CA . PRO A 1 118 ? -25.202 4.140 -9.199 1.00 94.56 118 PRO A CA 1
ATOM 868 C C . PRO A 1 118 ? -24.735 4.823 -7.903 1.00 94.56 118 PRO A C 1
ATOM 870 O O . PRO A 1 118 ? -24.287 4.152 -6.979 1.00 94.56 118 PRO A O 1
ATOM 873 N N . ALA A 1 119 ? -24.837 6.155 -7.832 1.00 94.31 119 ALA A N 1
ATOM 874 C CA . ALA A 1 119 ? -24.252 6.952 -6.744 1.00 94.31 119 ALA A CA 1
ATOM 875 C C . ALA A 1 119 ? -24.758 6.586 -5.335 1.00 94.31 119 ALA A C 1
ATOM 877 O O . ALA A 1 119 ? -24.020 6.767 -4.371 1.00 94.31 119 ALA A O 1
ATOM 878 N N . ASP A 1 120 ? -25.984 6.066 -5.226 1.00 94.69 120 ASP A N 1
ATOM 879 C CA . ASP A 1 120 ? -26.628 5.670 -3.967 1.00 94.69 120 ASP A CA 1
ATOM 880 C C . ASP A 1 120 ? -26.348 4.208 -3.556 1.00 94.69 120 ASP A C 1
ATOM 882 O O . ASP A 1 120 ? -26.879 3.714 -2.555 1.00 94.69 120 ASP A O 1
ATOM 886 N N . HIS A 1 121 ? -25.551 3.477 -4.343 1.00 95.25 121 HIS A N 1
ATOM 887 C CA . HIS A 1 121 ? -25.319 2.055 -4.120 1.00 95.25 121 HIS A CA 1
ATOM 888 C C . HIS A 1 121 ? -24.497 1.795 -2.851 1.00 95.25 121 HIS A C 1
ATOM 890 O O . HIS A 1 121 ? -24.819 0.875 -2.101 1.00 95.25 121 HIS A O 1
ATOM 896 N N . ALA A 1 122 ? -23.502 2.632 -2.550 1.00 94.88 122 ALA A N 1
ATOM 897 C CA . ALA A 1 122 ? -22.706 2.535 -1.328 1.00 94.88 122 ALA A CA 1
ATOM 898 C C . ALA A 1 122 ? -23.573 2.604 -0.062 1.00 94.88 122 ALA A C 1
ATOM 900 O O . ALA A 1 122 ? -23.442 1.758 0.819 1.00 94.88 122 ALA A O 1
ATOM 901 N N . GLN A 1 123 ? -24.531 3.529 0.003 1.00 95.50 123 GLN A N 1
ATOM 902 C CA . GLN A 1 123 ? -25.435 3.672 1.145 1.00 95.50 123 GLN A CA 1
ATOM 903 C C . GLN A 1 123 ? -26.361 2.457 1.289 1.00 95.50 123 GLN A C 1
ATOM 905 O O . GLN A 1 123 ? -26.617 2.000 2.403 1.00 95.50 123 GLN A O 1
ATOM 910 N N . LYS A 1 124 ? -26.820 1.875 0.169 1.00 95.31 124 LYS A N 1
ATOM 911 C CA . LYS A 1 124 ? -27.580 0.611 0.173 1.00 95.31 124 LYS A CA 1
ATOM 912 C C . LYS A 1 124 ? -26.743 -0.556 0.700 1.00 95.31 124 LYS A C 1
ATOM 914 O O . LYS A 1 124 ? -27.281 -1.424 1.385 1.00 95.31 124 LYS A O 1
ATOM 919 N N . LEU A 1 125 ? -25.447 -0.591 0.385 1.00 95.50 125 LEU A N 1
ATOM 920 C CA . LEU A 1 125 ? -24.520 -1.580 0.938 1.00 95.50 125 LEU A CA 1
ATOM 921 C C . LEU A 1 125 ? -24.323 -1.365 2.439 1.00 95.50 125 LEU A C 1
ATOM 923 O O . LEU A 1 125 ? -24.428 -2.333 3.184 1.00 95.50 125 LEU A O 1
ATOM 927 N N . VAL A 1 126 ? -24.150 -0.119 2.893 1.00 95.56 126 VAL A N 1
ATOM 928 C CA . VAL A 1 126 ? -24.044 0.196 4.327 1.00 95.56 126 VAL A CA 1
ATOM 929 C C . VAL A 1 126 ? -25.282 -0.256 5.096 1.00 95.56 126 VAL A C 1
ATOM 931 O O . VAL A 1 126 ? -25.155 -0.896 6.138 1.00 95.56 126 VAL A O 1
ATOM 934 N N . ALA A 1 127 ? -26.478 0.018 4.573 1.00 95.12 127 ALA A N 1
ATOM 935 C CA . ALA A 1 127 ? -27.728 -0.401 5.204 1.00 95.12 127 ALA A CA 1
ATOM 936 C C . ALA A 1 127 ? -27.856 -1.932 5.322 1.00 95.12 127 ALA A C 1
ATOM 938 O O . ALA A 1 127 ? -28.490 -2.423 6.251 1.00 95.12 127 ALA A O 1
ATOM 939 N N . ALA A 1 128 ? -27.261 -2.684 4.390 1.00 94.19 128 ALA A N 1
ATOM 940 C CA . ALA A 1 128 ? -27.351 -4.142 4.351 1.00 94.19 128 ALA A CA 1
ATOM 941 C C . ALA A 1 128 ? -26.227 -4.861 5.113 1.00 94.19 128 ALA A C 1
ATOM 943 O O . ALA A 1 128 ? -26.458 -5.933 5.666 1.00 94.19 128 ALA A O 1
ATOM 944 N N . LEU A 1 129 ? -25.008 -4.317 5.096 1.00 94.00 129 LEU A N 1
ATOM 945 C CA . LEU A 1 129 ? -23.789 -5.012 5.529 1.00 94.00 129 LEU A CA 1
ATOM 946 C C . LEU A 1 129 ? -23.057 -4.305 6.677 1.00 94.00 129 LEU A C 1
ATOM 948 O O . LEU A 1 129 ? -22.120 -4.872 7.242 1.00 94.00 129 LEU A O 1
ATOM 952 N N . GLY A 1 130 ? -23.483 -3.092 7.033 1.00 92.38 130 GLY A N 1
ATOM 953 C CA . GLY A 1 130 ? -22.720 -2.187 7.882 1.00 92.38 130 GLY A CA 1
ATOM 954 C C . GLY A 1 130 ? -21.656 -1.417 7.097 1.00 92.38 130 GLY A C 1
ATOM 955 O O . GLY A 1 130 ? -21.548 -1.511 5.875 1.00 92.38 130 GLY A O 1
ATOM 956 N N . THR A 1 131 ? -20.881 -0.606 7.812 1.00 91.00 131 THR A N 1
ATOM 957 C CA . THR A 1 131 ? -19.791 0.185 7.220 1.00 91.00 131 THR A CA 1
ATOM 958 C C . THR A 1 131 ? -18.654 -0.705 6.700 1.00 91.00 131 THR A C 1
ATOM 960 O O . THR A 1 131 ? -18.460 -1.815 7.191 1.00 91.00 131 THR A O 1
ATOM 963 N N . PHE A 1 132 ? -17.900 -0.209 5.721 1.00 91.44 132 PHE A N 1
ATOM 964 C CA . PHE A 1 132 ? -16.792 -0.903 5.062 1.00 91.44 132 PHE A CA 1
ATOM 965 C C . PHE A 1 132 ? -15.719 0.099 4.619 1.00 91.44 132 PHE A C 1
ATOM 967 O O . PHE A 1 132 ? -15.970 1.306 4.550 1.00 91.44 132 PHE A O 1
ATOM 974 N N . HIS A 1 133 ? -14.517 -0.383 4.313 1.00 91.12 133 HIS A N 1
ATOM 975 C CA . HIS A 1 133 ? -13.434 0.472 3.841 1.00 91.12 133 HIS A CA 1
ATOM 976 C C . HIS A 1 133 ? -13.698 1.022 2.434 1.00 91.12 133 HIS A C 1
ATOM 978 O O . HIS A 1 133 ? -14.009 0.287 1.502 1.00 91.12 133 HIS A O 1
ATOM 984 N N . THR A 1 134 ? -13.493 2.327 2.250 1.00 90.19 134 THR A N 1
ATOM 985 C CA . THR A 1 134 ? -13.620 2.988 0.935 1.00 90.19 134 THR A CA 1
ATOM 986 C C . THR A 1 134 ? -12.273 3.309 0.291 1.00 90.19 134 THR A C 1
ATOM 988 O O . THR A 1 134 ? -12.221 3.877 -0.799 1.00 90.19 134 THR A O 1
ATOM 991 N N . LEU A 1 135 ? -11.169 3.032 0.986 1.00 85.62 135 LEU A N 1
ATOM 992 C CA . LEU A 1 135 ? -9.827 3.223 0.451 1.00 85.62 135 LEU A CA 1
ATOM 993 C C . LEU A 1 135 ? -9.469 2.025 -0.417 1.00 85.62 135 LEU A C 1
ATOM 995 O O . LEU A 1 135 ? -9.552 0.889 0.035 1.00 85.62 135 LEU A O 1
ATOM 999 N N . GLY A 1 136 ? -8.998 2.277 -1.640 1.00 77.06 136 GLY A N 1
ATOM 1000 C CA . GLY A 1 136 ? -8.589 1.197 -2.548 1.00 77.06 136 GLY A CA 1
ATOM 1001 C C . GLY A 1 136 ? -7.418 0.353 -2.022 1.00 77.06 136 GLY A C 1
ATOM 1002 O O . GLY A 1 136 ? -7.212 -0.767 -2.471 1.00 77.06 136 GLY A O 1
ATOM 1003 N N . MET A 1 137 ? -6.643 0.881 -1.070 1.00 80.56 137 MET A N 1
ATOM 1004 C CA . MET A 1 137 ? -5.587 0.161 -0.355 1.00 80.56 137 MET A CA 1
ATOM 1005 C C . MET A 1 137 ? -5.722 0.493 1.130 1.00 80.56 137 MET A C 1
ATOM 1007 O O . MET A 1 137 ? -5.161 1.491 1.586 1.00 80.56 137 MET A O 1
ATOM 1011 N N . THR A 1 138 ? -6.537 -0.281 1.844 1.00 82.62 138 THR A N 1
ATOM 1012 C CA . THR A 1 138 ? -6.900 0.046 3.228 1.00 82.62 138 THR A CA 1
ATOM 1013 C C . THR A 1 138 ? -5.796 -0.293 4.228 1.00 82.62 138 THR A C 1
ATOM 1015 O O . THR A 1 138 ? -5.598 0.417 5.212 1.00 82.62 138 THR A O 1
ATOM 1018 N N . GLU A 1 139 ? -5.018 -1.341 3.954 1.00 89.62 139 GLU A N 1
ATOM 1019 C CA . GLU A 1 139 ? -3.938 -1.773 4.830 1.00 89.62 139 GLU A CA 1
ATOM 1020 C C . GLU A 1 139 ? -2.728 -0.838 4.695 1.00 89.62 139 GLU A C 1
ATOM 1022 O O . GLU A 1 139 ? -2.156 -0.656 3.612 1.00 89.62 139 GLU A O 1
ATOM 1027 N N . ASP A 1 140 ? -2.311 -0.233 5.808 1.00 90.50 140 ASP A N 1
ATOM 1028 C CA . ASP A 1 140 ? -1.222 0.740 5.816 1.00 90.50 140 ASP A CA 1
ATOM 1029 C C . ASP A 1 140 ? 0.148 0.060 5.811 1.00 90.50 140 ASP A C 1
ATOM 1031 O O . ASP A 1 140 ? 0.792 -0.185 6.834 1.00 90.50 140 ASP A O 1
ATOM 1035 N N . ILE A 1 141 ? 0.610 -0.215 4.597 1.00 89.88 141 ILE A N 1
ATOM 1036 C CA . ILE A 1 141 ? 1.915 -0.818 4.345 1.00 89.88 141 ILE A CA 1
ATOM 1037 C C . ILE A 1 141 ? 3.084 0.023 4.877 1.00 89.88 141 ILE A C 1
ATOM 1039 O O . ILE A 1 141 ? 4.150 -0.526 5.142 1.00 89.88 141 ILE A O 1
ATOM 1043 N N . ASN A 1 142 ? 2.923 1.343 5.029 1.00 89.44 142 ASN A N 1
ATOM 1044 C CA . ASN A 1 142 ? 3.999 2.195 5.534 1.00 89.44 142 ASN A CA 1
ATOM 1045 C C . ASN A 1 142 ? 4.107 2.064 7.049 1.00 89.44 142 ASN A C 1
ATOM 1047 O O . ASN A 1 142 ? 5.206 1.870 7.554 1.00 89.44 142 ASN A O 1
ATOM 1051 N N . ALA A 1 143 ? 2.975 2.052 7.757 1.00 91.75 143 ALA A N 1
ATOM 1052 C CA . ALA A 1 143 ? 2.970 1.803 9.195 1.00 91.75 143 ALA A CA 1
ATOM 1053 C C . ALA A 1 143 ? 3.590 0.440 9.548 1.00 91.75 143 ALA A C 1
ATOM 1055 O O . ALA A 1 143 ? 4.299 0.333 10.548 1.00 91.75 143 ALA A O 1
ATOM 1056 N N . LEU A 1 144 ? 3.392 -0.581 8.705 1.00 92.19 144 LEU A N 1
ATOM 1057 C CA . LEU A 1 144 ? 4.086 -1.863 8.840 1.00 92.19 144 LEU A CA 1
ATOM 1058 C C . LEU A 1 144 ? 5.600 -1.744 8.572 1.00 92.19 144 LEU A C 1
ATOM 1060 O O . LEU A 1 144 ? 6.408 -2.218 9.369 1.00 92.19 144 LEU A O 1
ATOM 1064 N N . LYS A 1 145 ? 6.002 -1.116 7.456 1.00 88.62 145 LYS A N 1
ATOM 1065 C CA . LYS A 1 145 ? 7.421 -0.944 7.073 1.00 88.62 145 LYS A CA 1
ATOM 1066 C C . LYS A 1 145 ? 8.230 -0.177 8.111 1.00 88.62 145 LYS A C 1
ATOM 1068 O O . LYS A 1 145 ? 9.381 -0.532 8.366 1.00 88.62 145 LYS A O 1
ATOM 1073 N N . ASP A 1 146 ? 7.619 0.848 8.688 1.00 89.25 146 ASP A N 1
ATOM 1074 C CA . ASP A 1 146 ? 8.226 1.722 9.689 1.00 89.25 146 ASP A CA 1
ATOM 1075 C C . ASP A 1 146 ? 8.166 1.102 11.100 1.00 89.25 146 ASP A C 1
ATOM 1077 O O . ASP A 1 146 ? 8.694 1.670 12.055 1.00 89.25 146 ASP A O 1
ATOM 1081 N N . GLY A 1 147 ? 7.540 -0.077 11.239 1.00 90.69 147 GLY A N 1
ATOM 1082 C CA . GLY A 1 147 ? 7.445 -0.844 12.481 1.00 90.69 147 GLY A CA 1
ATOM 1083 C C . GLY A 1 147 ? 6.430 -0.311 13.495 1.00 90.69 147 GLY A C 1
ATOM 1084 O O . GLY A 1 147 ? 6.351 -0.824 14.616 1.00 90.69 147 GLY A O 1
ATOM 1085 N N . VAL A 1 148 ? 5.649 0.703 13.109 1.00 93.56 148 VAL A N 1
ATOM 1086 C CA . VAL A 1 148 ? 4.562 1.272 13.915 1.00 93.56 148 VAL A CA 1
ATOM 1087 C C . VAL A 1 148 ? 3.500 0.209 14.167 1.00 93.56 148 VAL A C 1
ATOM 1089 O O . VAL A 1 148 ? 3.182 -0.069 15.321 1.00 93.56 148 VAL A O 1
ATOM 1092 N N . LEU A 1 149 ? 2.999 -0.425 13.104 1.00 94.44 149 LEU A N 1
ATOM 1093 C CA . LEU A 1 149 ? 2.121 -1.581 13.233 1.00 94.44 149 LEU A CA 1
ATOM 1094 C C . LEU A 1 149 ? 2.963 -2.857 13.353 1.00 94.44 149 LEU A C 1
ATOM 1096 O O . LEU A 1 149 ? 3.787 -3.120 12.471 1.00 94.44 149 LEU A O 1
ATOM 1100 N N . PRO A 1 150 ? 2.758 -3.672 14.403 1.00 95.00 150 PRO A N 1
ATOM 1101 C CA . PRO A 1 150 ? 3.334 -5.005 14.441 1.00 95.00 150 PRO A CA 1
ATOM 1102 C C . PRO A 1 150 ? 2.718 -5.883 13.333 1.00 95.00 150 PRO A C 1
ATOM 1104 O O . PRO A 1 150 ? 1.573 -5.644 12.923 1.00 95.00 150 PRO A O 1
ATOM 1107 N N . PRO A 1 151 ? 3.438 -6.908 12.844 1.00 95.38 151 PRO A N 1
ATOM 1108 C CA . PRO A 1 151 ? 2.977 -7.762 11.749 1.00 95.38 151 PRO A CA 1
ATOM 1109 C C . PRO A 1 151 ? 1.590 -8.373 11.976 1.00 95.38 151 PRO A C 1
ATOM 1111 O O . PRO A 1 151 ? 0.772 -8.415 11.064 1.00 95.38 151 PRO A O 1
ATOM 1114 N N . GLU A 1 152 ? 1.287 -8.791 13.199 1.00 95.69 152 GLU A N 1
ATOM 1115 C CA . GLU A 1 152 ? 0.006 -9.372 13.590 1.00 95.69 152 GLU A CA 1
ATOM 1116 C C . GLU A 1 152 ? -1.141 -8.359 13.511 1.00 95.69 152 GLU A C 1
ATOM 1118 O O . GLU A 1 152 ? -2.238 -8.717 13.085 1.00 95.69 152 GLU A O 1
ATOM 1123 N N . ALA A 1 153 ? -0.898 -7.091 13.860 1.00 95.81 153 ALA A N 1
ATOM 1124 C CA . ALA A 1 153 ? -1.901 -6.038 13.711 1.00 95.81 153 ALA A CA 1
ATOM 1125 C C . ALA A 1 153 ? -2.166 -5.733 12.233 1.00 95.81 153 ALA A C 1
ATOM 1127 O O . ALA A 1 153 ? -3.316 -5.580 11.832 1.00 95.81 153 ALA A O 1
ATOM 1128 N N . PHE A 1 154 ? -1.119 -5.714 11.405 1.00 95.75 154 PHE A N 1
ATOM 1129 C CA . PHE A 1 154 ? -1.285 -5.584 9.959 1.00 95.75 154 PHE A CA 1
ATOM 1130 C C . PHE A 1 154 ? -2.083 -6.754 9.367 1.00 95.75 154 PHE A C 1
ATOM 1132 O O . PHE A 1 154 ? -2.993 -6.536 8.569 1.00 95.75 154 PHE A O 1
ATOM 1139 N N . LEU A 1 155 ? -1.794 -7.988 9.792 1.00 96.62 155 LEU A N 1
ATOM 1140 C CA . LEU A 1 155 ? -2.562 -9.160 9.375 1.00 96.62 155 LEU A CA 1
ATOM 1141 C C . LEU A 1 155 ? -4.020 -9.073 9.830 1.00 96.62 155 LEU A C 1
ATOM 1143 O O . LEU A 1 155 ? -4.899 -9.411 9.049 1.00 96.62 155 LEU A O 1
ATOM 1147 N N . ALA A 1 156 ? -4.306 -8.551 11.024 1.00 95.12 156 ALA A N 1
ATOM 1148 C CA . ALA A 1 156 ? -5.682 -8.301 11.451 1.00 95.12 156 ALA A CA 1
ATOM 1149 C C . ALA A 1 156 ? -6.411 -7.307 10.525 1.00 95.12 156 ALA A C 1
ATOM 1151 O O . ALA A 1 156 ? -7.564 -7.548 10.170 1.00 95.12 156 ALA A O 1
ATOM 1152 N N . SER A 1 157 ? -5.739 -6.243 10.063 1.00 94.12 157 SER A N 1
ATOM 1153 C CA . SER A 1 157 ? -6.304 -5.325 9.060 1.00 94.12 157 SER A CA 1
ATOM 1154 C C . SER A 1 157 ? -6.551 -6.012 7.710 1.00 94.12 157 SER A C 1
ATOM 1156 O O . SER A 1 157 ? -7.585 -5.780 7.085 1.00 94.12 157 SER A O 1
ATOM 1158 N N . CYS A 1 158 ? -5.645 -6.895 7.275 1.00 95.25 158 CYS A N 1
ATOM 1159 C CA . CYS A 1 158 ? -5.845 -7.736 6.090 1.00 95.25 158 CYS A CA 1
ATOM 1160 C C . CYS A 1 158 ? -7.057 -8.671 6.239 1.00 95.25 158 CYS A C 1
ATOM 1162 O O . CYS A 1 158 ? -7.845 -8.812 5.306 1.00 95.25 158 CYS A O 1
ATOM 1164 N N . GLU A 1 159 ? -7.225 -9.303 7.403 1.00 94.94 159 GLU A N 1
ATOM 1165 C CA . GLU A 1 159 ? -8.356 -10.196 7.677 1.00 94.94 159 GLU A CA 1
ATOM 1166 C C . GLU A 1 159 ? -9.695 -9.446 7.659 1.00 94.94 159 GLU A C 1
ATOM 1168 O O . GLU A 1 159 ? -10.679 -9.976 7.129 1.00 94.94 159 GLU A O 1
ATOM 1173 N N . GLU A 1 160 ? -9.728 -8.220 8.194 1.00 93.56 160 GLU A N 1
ATOM 1174 C CA . GLU A 1 160 ? -10.896 -7.336 8.154 1.00 93.56 160 GLU A CA 1
ATOM 1175 C C . GLU A 1 160 ? -11.252 -6.953 6.711 1.00 93.56 160 GLU A C 1
ATOM 1177 O O . GLU A 1 160 ? -12.389 -7.164 6.287 1.00 93.56 160 GLU A O 1
ATOM 1182 N N . ALA A 1 161 ? -10.276 -6.490 5.922 1.00 93.06 161 ALA A N 1
ATOM 1183 C CA . ALA A 1 161 ? -10.475 -6.140 4.515 1.00 93.06 161 ALA A CA 1
ATOM 1184 C C . ALA A 1 161 ? -10.959 -7.337 3.676 1.00 93.06 161 ALA A C 1
ATOM 1186 O O . ALA A 1 161 ? -11.882 -7.215 2.868 1.00 93.06 161 ALA A O 1
ATOM 1187 N N . MET A 1 162 ? -10.377 -8.520 3.895 1.00 95.12 162 MET A N 1
ATOM 1188 C CA . MET A 1 162 ? -10.796 -9.753 3.229 1.00 95.12 162 MET A CA 1
ATOM 1189 C C . MET A 1 162 ? -12.238 -10.124 3.608 1.00 95.12 162 MET A C 1
ATOM 1191 O O . MET A 1 162 ? -13.036 -10.455 2.735 1.00 95.12 162 MET A O 1
ATOM 1195 N N . ALA A 1 163 ? -12.605 -10.028 4.891 1.00 95.56 163 ALA A N 1
ATOM 1196 C CA . ALA A 1 163 ? -13.962 -10.328 5.352 1.00 95.56 163 ALA A CA 1
ATOM 1197 C C . ALA A 1 163 ? -15.010 -9.351 4.800 1.00 95.56 163 ALA A C 1
ATOM 1199 O O . ALA A 1 163 ? -16.118 -9.770 4.463 1.00 95.56 163 ALA A O 1
ATOM 1200 N N . GLU A 1 164 ? -14.681 -8.065 4.692 1.00 94.69 164 GLU A N 1
ATOM 1201 C CA . GLU A 1 164 ? -15.553 -7.075 4.057 1.00 94.69 164 GLU A CA 1
ATOM 1202 C C . GLU A 1 164 ? -15.764 -7.388 2.567 1.00 94.69 164 GLU A C 1
ATOM 1204 O O . GLU A 1 164 ? -16.908 -7.447 2.110 1.00 94.69 164 GLU A O 1
ATOM 1209 N N . ASN A 1 165 ? -14.691 -7.681 1.825 1.00 94.81 165 ASN A N 1
ATOM 1210 C CA . ASN A 1 165 ? -14.776 -8.034 0.404 1.00 94.81 165 ASN A CA 1
ATOM 1211 C C . ASN A 1 165 ? -15.559 -9.333 0.157 1.00 94.81 165 ASN A C 1
ATOM 1213 O O . ASN A 1 165 ? -16.327 -9.413 -0.799 1.00 94.81 165 ASN A O 1
ATOM 1217 N N . GLU A 1 166 ? -15.422 -10.335 1.030 1.00 96.56 166 GLU A N 1
ATOM 1218 C CA . GLU A 1 166 ? -16.217 -11.566 0.959 1.00 96.56 166 GLU A CA 1
ATOM 1219 C C . GLU A 1 166 ? -17.716 -11.285 1.132 1.00 96.56 166 GLU A C 1
ATOM 1221 O O .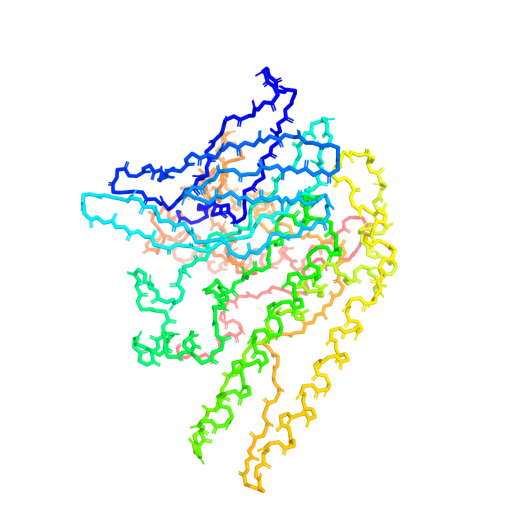 GLU A 1 166 ? -18.515 -11.766 0.333 1.00 96.56 166 GLU A O 1
ATOM 1226 N N . LYS A 1 167 ? -18.107 -10.447 2.104 1.00 96.19 167 LYS A N 1
ATOM 1227 C CA . LYS A 1 167 ? -19.516 -10.052 2.297 1.00 96.19 167 LYS A CA 1
ATOM 1228 C C . LYS A 1 167 ? -20.076 -9.291 1.096 1.00 96.19 167 LYS A C 1
ATOM 1230 O O . LYS A 1 167 ? -21.231 -9.494 0.719 1.00 96.19 167 LYS A O 1
ATOM 1235 N N . LEU A 1 168 ? -19.273 -8.402 0.508 1.00 95.19 168 LEU A N 1
ATOM 1236 C CA . LEU A 1 168 ? -19.648 -7.653 -0.692 1.00 95.19 168 LEU A CA 1
ATOM 1237 C C . LEU A 1 168 ? -19.857 -8.591 -1.885 1.00 95.19 168 LEU A C 1
ATOM 1239 O O . LEU A 1 168 ? -20.863 -8.464 -2.583 1.00 95.19 168 LEU A O 1
ATOM 1243 N N . LEU A 1 169 ? -18.956 -9.557 -2.081 1.00 96.31 169 LEU A N 1
ATOM 1244 C CA . LEU A 1 169 ? -19.079 -10.570 -3.126 1.00 96.31 169 LEU A CA 1
ATOM 1245 C C . LEU A 1 169 ? -20.309 -11.457 -2.916 1.00 96.31 169 LEU A C 1
ATOM 1247 O O . LEU A 1 169 ? -21.087 -11.627 -3.849 1.00 96.31 169 LEU A O 1
ATOM 1251 N N . ASP A 1 170 ? -20.525 -11.970 -1.704 1.00 95.44 170 ASP A N 1
ATOM 1252 C CA . ASP A 1 170 ? -21.673 -12.829 -1.394 1.00 95.44 170 ASP A CA 1
ATOM 1253 C C . ASP A 1 170 ? -22.997 -12.095 -1.669 1.00 95.44 170 ASP A C 1
ATOM 1255 O O . ASP A 1 170 ? -23.917 -12.649 -2.272 1.00 95.44 170 ASP A O 1
ATOM 1259 N N . ARG A 1 171 ? -23.082 -10.805 -1.312 1.00 94.44 171 ARG A N 1
ATOM 1260 C CA . ARG A 1 171 ? -24.240 -9.966 -1.645 1.00 94.44 171 ARG A CA 1
ATOM 1261 C C . ARG A 1 171 ? -24.380 -9.731 -3.147 1.00 94.44 171 ARG A C 1
ATOM 1263 O O . ARG A 1 171 ? -25.503 -9.745 -3.643 1.00 94.44 171 ARG A O 1
ATOM 1270 N N . ALA A 1 172 ? -23.281 -9.478 -3.854 1.00 94.25 172 ALA A N 1
ATOM 1271 C CA . ALA A 1 172 ? -23.308 -9.275 -5.298 1.00 94.25 172 ALA A CA 1
ATOM 1272 C C . ALA A 1 172 ? -23.797 -10.537 -6.022 1.00 94.25 172 ALA A C 1
ATOM 1274 O O . ALA A 1 172 ? -24.672 -10.433 -6.873 1.00 94.25 172 ALA A O 1
ATOM 1275 N N . LEU A 1 173 ? -23.316 -11.719 -5.628 1.00 94.31 173 LEU A N 1
ATOM 1276 C CA . LEU A 1 173 ? -23.778 -13.002 -6.162 1.00 94.31 173 LEU A CA 1
ATOM 1277 C C . LEU A 1 173 ? -25.264 -13.242 -5.861 1.00 94.31 173 LEU A C 1
ATOM 1279 O O . LEU A 1 173 ? -26.008 -13.633 -6.749 1.00 94.31 173 LEU A O 1
ATOM 1283 N N . ALA A 1 174 ? -25.725 -12.950 -4.641 1.00 92.50 174 ALA A N 1
ATOM 1284 C CA . ALA A 1 174 ? -27.128 -13.144 -4.268 1.00 92.50 174 ALA A CA 1
ATOM 1285 C C . ALA A 1 174 ? -28.101 -12.154 -4.941 1.00 92.50 174 ALA A C 1
ATOM 1287 O O . ALA A 1 174 ? -29.289 -12.445 -5.064 1.00 92.50 174 ALA A O 1
ATOM 1288 N N . ALA A 1 175 ? -27.627 -10.965 -5.323 1.00 90.56 175 ALA A N 1
ATOM 1289 C CA . ALA A 1 175 ? -28.459 -9.903 -5.888 1.00 90.56 175 ALA A CA 1
ATOM 1290 C C . ALA A 1 175 ? -28.514 -9.898 -7.424 1.00 90.56 175 ALA A C 1
ATOM 1292 O O . ALA A 1 175 ? -29.312 -9.144 -7.982 1.00 90.56 175 ALA A O 1
ATOM 1293 N N . GLN A 1 176 ? -27.657 -10.667 -8.100 1.00 87.56 176 GLN A N 1
ATOM 1294 C CA . GLN A 1 176 ? -27.567 -10.699 -9.560 1.00 87.56 176 GLN A CA 1
ATOM 1295 C C . GLN A 1 176 ? -28.085 -12.034 -10.095 1.00 87.56 176 GLN A C 1
ATOM 1297 O O . GLN A 1 176 ? -27.553 -13.088 -9.774 1.00 87.56 176 GLN A O 1
ATOM 1302 N N . ASP A 1 177 ? -29.106 -11.977 -10.946 1.00 84.50 177 ASP A N 1
ATOM 1303 C CA . ASP A 1 177 ? -29.674 -13.132 -11.650 1.00 84.50 177 ASP A CA 1
ATOM 1304 C C . ASP A 1 177 ? -29.078 -13.323 -13.057 1.00 84.50 177 ASP A C 1
ATOM 1306 O O . ASP A 1 177 ? -29.180 -14.399 -13.645 1.00 84.50 177 ASP A O 1
ATOM 1310 N N . ARG A 1 178 ? -28.453 -12.276 -13.610 1.00 89.12 178 ARG A N 1
ATOM 1311 C CA . ARG A 1 178 ? -27.759 -12.278 -14.902 1.00 89.12 178 ARG A CA 1
ATOM 1312 C C . ARG A 1 178 ? -26.702 -11.175 -14.963 1.00 89.12 178 ARG A C 1
ATOM 1314 O O . ARG A 1 178 ? -26.875 -10.109 -14.381 1.00 89.12 178 ARG A O 1
ATOM 1321 N N . GLY A 1 179 ? -25.658 -11.378 -15.765 1.00 92.94 179 GLY A N 1
ATOM 1322 C CA . GLY A 1 179 ? -24.650 -10.354 -16.057 1.00 92.94 179 GLY A CA 1
ATOM 1323 C C . GLY A 1 179 ? -23.255 -10.726 -15.563 1.00 92.94 179 GLY A C 1
ATOM 1324 O O . GLY A 1 179 ? -22.849 -11.878 -15.672 1.00 92.94 179 GLY A O 1
ATOM 1325 N N . LEU A 1 180 ? -22.507 -9.733 -15.077 1.00 94.94 180 LEU A N 1
ATOM 1326 C CA . LEU A 1 180 ? -21.122 -9.881 -14.628 1.00 94.94 180 LEU A CA 1
ATOM 1327 C C . LEU A 1 180 ? -20.990 -9.433 -13.172 1.00 94.94 180 LEU A C 1
ATOM 1329 O O . LEU A 1 180 ? -21.235 -8.269 -12.857 1.00 94.94 180 LEU A O 1
ATOM 1333 N N . VAL A 1 181 ? -20.515 -10.336 -12.315 1.00 95.88 181 VAL A N 1
ATOM 1334 C CA . VAL A 1 181 ? -20.001 -10.000 -10.984 1.00 95.88 181 VAL A CA 1
ATOM 1335 C C . VAL A 1 181 ? -18.478 -10.025 -11.050 1.00 95.88 181 VAL A C 1
ATOM 1337 O O . VAL A 1 181 ? -17.882 -11.036 -11.412 1.00 95.88 181 VAL A O 1
ATOM 1340 N N . CYS A 1 182 ? -17.845 -8.904 -10.711 1.00 95.56 182 CYS A N 1
ATOM 1341 C CA . CYS A 1 182 ? -16.393 -8.782 -10.636 1.00 95.56 182 CYS A CA 1
ATOM 1342 C C . CYS A 1 182 ? -16.005 -8.335 -9.228 1.00 95.56 182 CYS A C 1
ATOM 1344 O O . CYS A 1 182 ? -16.520 -7.333 -8.732 1.00 95.56 182 CYS A O 1
ATOM 1346 N N . ALA A 1 183 ? -15.098 -9.076 -8.598 1.00 94.62 183 ALA A N 1
ATOM 1347 C CA . ALA A 1 183 ? -14.535 -8.746 -7.299 1.00 94.62 183 ALA A CA 1
ATOM 1348 C C . ALA A 1 183 ? -13.013 -8.868 -7.359 1.00 94.62 183 ALA A C 1
ATOM 1350 O O . ALA A 1 183 ? -12.479 -9.794 -7.969 1.00 94.62 183 ALA A O 1
ATOM 1351 N N . VAL A 1 184 ? -12.324 -7.928 -6.716 1.00 93.56 184 VAL A N 1
ATOM 1352 C CA . VAL A 1 184 ? -10.861 -7.876 -6.668 1.00 93.56 184 VAL A CA 1
ATOM 1353 C C . VAL A 1 184 ? -10.421 -7.960 -5.215 1.00 93.56 184 VAL A C 1
ATOM 1355 O O . VAL A 1 184 ? -10.839 -7.156 -4.386 1.00 93.56 184 VAL A O 1
ATOM 1358 N N . PHE A 1 185 ? -9.553 -8.925 -4.919 1.00 93.88 185 PHE A N 1
ATOM 1359 C CA . PHE A 1 185 ? -8.976 -9.120 -3.594 1.00 93.88 185 PHE A CA 1
ATOM 1360 C C . PHE A 1 185 ? -7.505 -8.697 -3.616 1.00 93.88 185 PHE A C 1
ATOM 1362 O O . PHE A 1 185 ? -6.669 -9.394 -4.181 1.00 93.88 185 PHE A O 1
ATOM 1369 N N . PHE A 1 186 ? -7.183 -7.560 -2.989 1.00 92.25 186 PHE A N 1
ATOM 1370 C CA . PHE A 1 186 ? -5.810 -7.028 -2.917 1.00 92.25 186 PHE A CA 1
ATOM 1371 C C . PHE A 1 186 ? -4.973 -7.629 -1.781 1.00 92.25 186 PHE A C 1
ATOM 1373 O O . PHE A 1 186 ? -3.747 -7.541 -1.788 1.00 92.25 186 PHE A O 1
ATOM 1380 N N . THR A 1 187 ? -5.609 -8.250 -0.791 1.00 93.12 187 THR A N 1
ATOM 1381 C CA . THR A 1 187 ? -4.936 -8.809 0.388 1.00 93.12 187 THR A CA 1
ATOM 1382 C C . THR A 1 187 ? -3.814 -9.816 0.065 1.00 93.12 187 THR A C 1
ATOM 1384 O O . THR A 1 187 ? -2.775 -9.753 0.727 1.00 93.12 187 THR A O 1
ATOM 1387 N N . PRO A 1 188 ? -3.922 -10.698 -0.953 1.00 94.75 188 PRO A N 1
ATOM 1388 C CA . PRO A 1 188 ? -2.829 -11.606 -1.311 1.00 94.75 188 PRO A CA 1
ATOM 1389 C C . PRO A 1 188 ? -1.568 -10.867 -1.776 1.00 94.75 188 PRO A C 1
ATOM 1391 O O . PRO A 1 188 ? -0.461 -11.273 -1.427 1.00 94.75 188 PRO A O 1
ATOM 1394 N N . ASP A 1 189 ? -1.711 -9.765 -2.517 1.00 94.12 189 ASP A N 1
ATOM 1395 C CA . ASP A 1 189 ? -0.595 -8.892 -2.909 1.00 94.12 189 ASP A CA 1
ATOM 1396 C C . ASP A 1 189 ? 0.078 -8.273 -1.674 1.00 94.12 189 ASP A C 1
ATOM 1398 O O . ASP A 1 189 ? 1.294 -8.377 -1.488 1.00 94.12 189 ASP A O 1
ATOM 1402 N N . ARG A 1 190 ? -0.733 -7.725 -0.758 1.00 92.25 190 ARG A N 1
ATOM 1403 C CA . ARG A 1 190 ? -0.260 -7.122 0.499 1.00 92.25 190 ARG A CA 1
ATOM 1404 C C . ARG A 1 190 ? 0.544 -8.100 1.337 1.00 92.25 190 ARG A C 1
ATOM 1406 O O . ARG A 1 190 ? 1.653 -7.780 1.758 1.00 92.25 190 ARG A O 1
ATOM 1413 N N . ILE A 1 191 ? 0.002 -9.290 1.569 1.00 95.38 191 ILE A N 1
ATOM 1414 C CA . ILE A 1 191 ? 0.656 -10.308 2.388 1.00 95.38 191 ILE A CA 1
ATOM 1415 C C . ILE A 1 191 ? 1.939 -10.793 1.704 1.00 95.38 191 ILE A C 1
ATOM 1417 O O . ILE A 1 191 ? 2.985 -10.879 2.351 1.00 95.38 191 ILE A O 1
ATOM 1421 N N . GLN A 1 192 ? 1.908 -11.065 0.398 1.00 95.06 192 GLN A N 1
ATOM 1422 C CA . GLN A 1 192 ? 3.094 -11.553 -0.305 1.00 95.06 192 GLN A CA 1
ATOM 1423 C C . GLN A 1 192 ? 4.231 -10.524 -0.290 1.00 95.06 192 GLN A C 1
ATOM 1425 O O . GLN A 1 192 ? 5.359 -10.905 0.005 1.00 95.06 192 GLN A O 1
ATOM 1430 N N . HIS A 1 193 ? 3.965 -9.228 -0.477 1.00 92.31 193 HIS A N 1
ATOM 1431 C CA . HIS A 1 193 ? 5.008 -8.192 -0.437 1.00 92.31 193 HIS A CA 1
ATOM 1432 C C . HIS A 1 193 ? 5.850 -8.174 0.849 1.00 92.31 193 HIS A C 1
ATOM 1434 O O . HIS A 1 193 ? 7.038 -7.854 0.787 1.00 92.31 193 HIS A O 1
ATOM 1440 N N . PHE A 1 194 ? 5.266 -8.520 1.999 1.00 91.31 194 PHE A N 1
ATOM 1441 C CA . PHE A 1 194 ? 5.950 -8.454 3.295 1.00 91.31 194 PHE A CA 1
ATOM 1442 C C . PHE A 1 194 ? 6.413 -9.807 3.817 1.00 91.31 194 PHE A C 1
ATOM 1444 O O . PHE A 1 194 ? 7.484 -9.907 4.417 1.00 91.31 194 PHE A O 1
ATOM 1451 N N . PHE A 1 195 ? 5.632 -10.856 3.576 1.00 94.50 195 PHE A N 1
ATOM 1452 C CA . PHE A 1 195 ? 5.872 -12.170 4.161 1.00 94.50 195 PHE A CA 1
ATOM 1453 C C . PHE A 1 195 ? 6.566 -13.141 3.198 1.00 94.50 195 PHE A C 1
ATOM 1455 O O . PHE A 1 195 ? 6.869 -14.267 3.593 1.00 94.50 195 PHE A O 1
ATOM 1462 N N . TRP A 1 196 ? 6.913 -12.715 1.972 1.00 94.56 196 TRP A N 1
ATOM 1463 C CA . TRP A 1 196 ? 7.702 -13.542 1.044 1.00 94.56 196 TRP A CA 1
ATOM 1464 C C . TRP A 1 196 ? 9.058 -13.944 1.623 1.00 94.56 196 TRP A C 1
ATOM 1466 O O . TRP A 1 196 ? 9.545 -15.040 1.361 1.00 94.56 196 TRP A O 1
ATOM 1476 N N . ALA A 1 197 ? 9.646 -13.099 2.478 1.00 91.62 197 ALA A N 1
ATOM 1477 C CA . ALA A 1 197 ? 10.873 -13.421 3.204 1.00 91.62 197 ALA A CA 1
ATOM 1478 C C . ALA A 1 197 ? 10.761 -14.718 4.027 1.00 91.62 197 ALA A C 1
ATOM 1480 O O . ALA A 1 197 ? 11.767 -15.375 4.278 1.00 91.62 197 ALA A O 1
ATOM 1481 N N . GLY A 1 198 ? 9.548 -15.109 4.425 1.00 91.56 198 GLY A N 1
ATOM 1482 C CA . GLY A 1 198 ? 9.282 -16.367 5.113 1.00 91.56 198 GLY A CA 1
ATOM 1483 C C . GLY A 1 198 ? 9.322 -17.611 4.220 1.00 91.56 198 GLY A C 1
ATOM 1484 O O . GLY A 1 198 ? 9.502 -18.709 4.739 1.00 91.56 198 GLY A O 1
ATOM 1485 N N . LEU A 1 199 ? 9.166 -17.454 2.900 1.00 92.88 199 LEU A N 1
ATOM 1486 C CA . LEU A 1 199 ? 9.306 -18.524 1.900 1.00 92.88 199 LEU A CA 1
ATOM 1487 C C . LEU A 1 199 ? 10.741 -18.660 1.375 1.00 92.88 199 LEU A C 1
ATOM 1489 O O . LEU A 1 199 ? 11.069 -19.637 0.707 1.00 92.88 199 LEU A O 1
ATOM 1493 N N . ASP A 1 200 ? 11.589 -17.670 1.640 1.00 93.38 200 ASP A N 1
ATOM 1494 C CA . ASP A 1 200 ? 12.867 -17.509 0.970 1.00 93.38 200 ASP A CA 1
ATOM 1495 C C . ASP A 1 200 ? 13.978 -17.183 1.966 1.00 93.38 200 ASP A C 1
ATOM 1497 O O . ASP A 1 200 ? 14.187 -16.032 2.354 1.00 93.38 200 ASP A O 1
ATOM 1501 N N . ALA A 1 201 ? 14.727 -18.215 2.353 1.00 90.19 201 ALA A N 1
ATOM 1502 C CA . ALA A 1 201 ? 15.820 -18.096 3.313 1.00 90.19 201 ALA A CA 1
ATOM 1503 C C . ALA A 1 201 ? 16.880 -17.061 2.888 1.00 90.19 201 ALA A C 1
ATOM 1505 O O . ALA A 1 201 ? 17.421 -16.353 3.737 1.00 90.19 201 ALA A O 1
ATOM 1506 N N . GLU A 1 202 ? 17.111 -16.900 1.581 1.00 90.88 202 GLU A N 1
ATOM 1507 C CA . GLU A 1 202 ? 18.112 -15.981 1.030 1.00 90.88 202 GLU A CA 1
ATOM 1508 C C . GLU A 1 202 ? 17.616 -14.538 0.886 1.00 90.88 202 GLU A C 1
ATOM 1510 O O . GLU A 1 202 ? 18.387 -13.655 0.488 1.00 90.88 202 GLU A O 1
ATOM 1515 N N . HIS A 1 203 ? 16.352 -14.273 1.225 1.00 92.62 203 HIS A N 1
ATOM 1516 C CA . HIS A 1 203 ? 15.780 -12.938 1.158 1.00 92.62 203 HIS A CA 1
ATOM 1517 C C . HIS A 1 203 ? 16.599 -11.941 2.007 1.00 92.62 203 HIS A C 1
ATOM 1519 O O . HIS A 1 203 ? 16.879 -12.217 3.178 1.00 92.62 203 HIS A O 1
ATOM 1525 N N . PRO A 1 204 ? 16.949 -10.745 1.487 1.00 90.00 204 PRO A N 1
ATOM 1526 C CA . PRO A 1 204 ? 17.784 -9.767 2.196 1.00 90.00 204 PRO A CA 1
ATOM 1527 C C . PRO A 1 204 ? 17.288 -9.397 3.603 1.00 90.00 204 PRO A C 1
ATOM 1529 O O . PRO A 1 204 ? 18.089 -9.158 4.504 1.00 90.00 204 PRO A O 1
ATOM 1532 N N . PHE A 1 205 ? 15.970 -9.411 3.823 1.00 88.44 205 PHE A N 1
ATOM 1533 C CA . PHE A 1 205 ? 15.363 -9.203 5.146 1.00 88.44 205 PHE A CA 1
ATOM 1534 C C . PHE A 1 205 ? 15.873 -10.190 6.215 1.00 88.44 205 PHE A C 1
ATOM 1536 O O . PHE A 1 205 ? 16.079 -9.817 7.373 1.00 88.44 205 PHE A O 1
ATOM 1543 N N . ASN A 1 206 ? 16.138 -11.443 5.837 1.00 87.44 206 ASN A N 1
ATOM 1544 C CA . ASN A 1 206 ? 16.625 -12.478 6.752 1.00 87.44 206 ASN A CA 1
ATOM 1545 C C . ASN A 1 206 ? 18.097 -12.273 7.135 1.00 87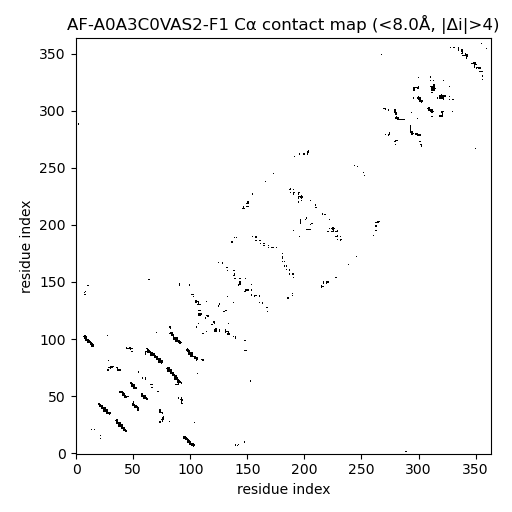.44 206 ASN A C 1
ATOM 1547 O O . ASN A 1 206 ? 18.528 -12.749 8.181 1.00 87.44 206 ASN A O 1
ATOM 1551 N N . LYS A 1 207 ? 18.842 -11.489 6.347 1.00 85.94 207 LYS A N 1
ATOM 1552 C CA . LYS A 1 207 ? 20.248 -11.138 6.600 1.00 85.94 207 LYS A CA 1
ATOM 1553 C C . LYS A 1 207 ? 20.406 -9.879 7.461 1.00 85.94 207 LYS A C 1
ATOM 1555 O O . LYS A 1 207 ? 21.495 -9.603 7.954 1.00 85.94 207 LYS A O 1
ATOM 1560 N N . LYS A 1 208 ? 19.334 -9.106 7.665 1.00 83.00 208 LYS A N 1
ATOM 1561 C CA . LYS A 1 208 ? 19.354 -7.868 8.459 1.00 83.00 208 LYS A CA 1
ATOM 1562 C C . LYS A 1 208 ? 19.527 -8.177 9.954 1.00 83.00 208 LYS A C 1
ATOM 1564 O O . LYS A 1 208 ? 18.787 -8.990 10.504 1.00 83.00 208 LYS A O 1
ATOM 1569 N N . ALA A 1 209 ? 20.461 -7.530 10.645 1.00 80.81 209 ALA A N 1
ATOM 1570 C CA . ALA A 1 209 ? 20.503 -7.612 12.106 1.00 80.81 209 ALA A CA 1
ATOM 1571 C C . ALA A 1 209 ? 19.292 -6.881 12.713 1.00 80.81 209 ALA A C 1
ATOM 1573 O O . ALA A 1 209 ? 18.869 -5.847 12.191 1.00 80.81 209 ALA A O 1
ATOM 1574 N N . ALA A 1 210 ? 18.748 -7.410 13.811 1.00 81.38 210 ALA A N 1
ATOM 1575 C CA . ALA A 1 210 ? 17.790 -6.661 14.620 1.00 81.38 210 ALA A CA 1
ATOM 1576 C C . ALA A 1 210 ? 18.492 -5.393 15.133 1.00 81.38 210 ALA A C 1
ATOM 1578 O O . ALA A 1 210 ? 19.579 -5.486 15.705 1.00 81.38 210 ALA A O 1
ATOM 1579 N N . SER A 1 211 ? 17.907 -4.223 14.883 1.00 78.00 211 SER A N 1
ATOM 1580 C CA . SER A 1 211 ? 18.451 -2.946 15.348 1.00 78.00 211 SER A CA 1
ATOM 1581 C C . SER A 1 211 ? 18.123 -2.681 16.817 1.00 78.00 211 SER A C 1
ATOM 1583 O O . SER A 1 211 ? 18.757 -1.824 17.425 1.00 78.00 211 SER A O 1
ATOM 1585 N N . GLY A 1 212 ? 17.139 -3.391 17.385 1.00 80.06 212 GLY A N 1
ATOM 1586 C CA . GLY A 1 212 ? 16.707 -3.234 18.776 1.00 80.06 212 GLY A CA 1
ATOM 1587 C C . GLY A 1 212 ? 16.011 -1.902 19.073 1.00 80.06 212 GLY A C 1
ATOM 1588 O O . GLY A 1 212 ? 15.787 -1.580 20.237 1.00 80.06 212 GLY A O 1
ATOM 1589 N N . GLY A 1 213 ? 15.686 -1.113 18.043 1.00 85.12 213 GLY A N 1
ATOM 1590 C CA . GLY A 1 213 ? 14.929 0.127 18.199 1.00 85.12 213 GLY A CA 1
ATOM 1591 C C . GLY A 1 213 ? 13.504 -0.129 18.697 1.00 85.12 213 GLY A C 1
ATOM 1592 O O . GLY A 1 213 ? 12.979 -1.229 18.548 1.00 85.12 213 GLY A O 1
ATOM 1593 N N . LEU A 1 214 ? 12.852 0.909 19.233 1.00 82.00 214 LEU A N 1
ATOM 1594 C CA . LEU A 1 214 ? 11.486 0.839 19.783 1.00 82.00 214 LEU A CA 1
ATOM 1595 C C . LEU A 1 214 ? 10.467 0.184 18.830 1.00 82.00 214 LEU A C 1
ATOM 1597 O O . LEU A 1 214 ? 9.539 -0.479 19.279 1.00 82.00 214 LEU A O 1
ATOM 1601 N N . LEU A 1 215 ? 10.649 0.384 17.524 1.00 85.31 215 LEU A N 1
ATOM 1602 C CA . LEU A 1 215 ? 9.784 -0.126 16.459 1.00 85.31 215 LEU A CA 1
ATOM 1603 C C . LEU A 1 215 ? 10.454 -1.251 15.644 1.00 85.31 215 LEU A C 1
ATOM 1605 O O . LEU A 1 215 ? 10.052 -1.531 14.520 1.00 85.31 215 LEU A O 1
ATOM 1609 N N . ASP A 1 216 ? 11.504 -1.895 16.160 1.00 88.44 216 ASP A N 1
ATOM 1610 C CA . ASP A 1 216 ? 12.124 -3.031 15.473 1.00 88.44 216 ASP A CA 1
ATOM 1611 C C . ASP A 1 216 ? 11.244 -4.286 15.566 1.00 88.44 216 ASP A C 1
ATOM 1613 O O . ASP A 1 216 ? 11.207 -4.977 16.582 1.00 88.44 216 ASP A O 1
ATOM 1617 N N . ARG A 1 217 ? 10.580 -4.614 14.453 1.00 89.62 217 ARG A N 1
ATOM 1618 C CA . ARG A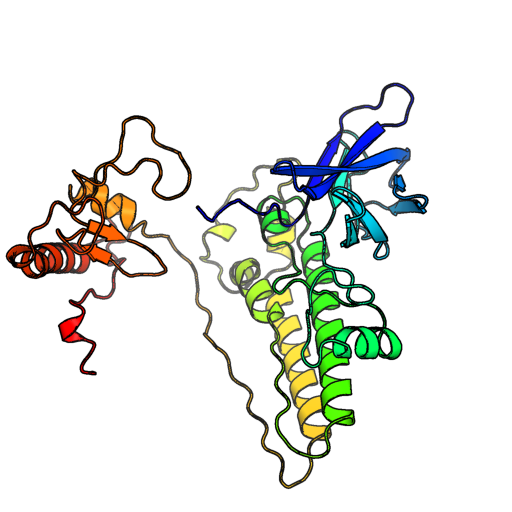 1 217 ? 9.694 -5.781 14.312 1.00 89.62 217 ARG A CA 1
ATOM 1619 C C . ARG A 1 217 ? 10.374 -7.008 13.702 1.00 89.62 217 ARG A C 1
ATOM 1621 O O . ARG A 1 217 ? 9.704 -7.976 13.347 1.00 89.62 217 ARG A O 1
ATOM 1628 N N . THR A 1 218 ? 11.702 -7.008 13.554 1.00 87.88 218 THR A N 1
ATOM 1629 C CA . THR A 1 218 ? 12.423 -8.062 12.813 1.00 87.88 218 THR A CA 1
ATOM 1630 C C . THR A 1 218 ? 12.167 -9.465 13.376 1.00 87.88 218 THR A C 1
ATOM 1632 O O . THR A 1 218 ? 12.017 -10.422 12.615 1.00 87.88 218 THR A O 1
ATOM 1635 N N . ARG A 1 219 ? 12.103 -9.607 14.707 1.00 89.62 219 ARG A N 1
ATOM 1636 C CA . ARG A 1 219 ? 11.842 -10.902 15.361 1.00 89.62 219 ARG A CA 1
ATOM 1637 C C . ARG A 1 219 ? 10.412 -11.388 15.125 1.00 89.62 219 ARG A C 1
ATOM 1639 O O . ARG A 1 219 ? 10.236 -12.554 14.788 1.00 89.62 219 ARG A O 1
ATOM 1646 N N . GLU A 1 220 ? 9.436 -10.493 15.256 1.00 91.44 220 GLU A N 1
ATOM 1647 C CA . GLU A 1 220 ? 8.009 -10.771 15.033 1.00 91.44 220 GLU A CA 1
ATOM 1648 C C . GLU A 1 220 ? 7.781 -11.270 13.598 1.00 91.44 220 GLU A C 1
ATOM 1650 O O . GLU A 1 220 ? 7.257 -12.361 13.387 1.00 91.44 220 GLU A O 1
ATOM 1655 N N . PHE A 1 221 ? 8.321 -10.561 12.600 1.00 90.88 221 PHE A N 1
ATOM 1656 C CA . PHE A 1 221 ? 8.249 -10.984 11.197 1.00 90.88 221 PHE A CA 1
ATOM 1657 C C . PHE A 1 221 ? 8.840 -12.375 10.945 1.00 90.88 221 PHE A C 1
ATOM 1659 O O . PHE A 1 221 ? 8.241 -13.191 10.245 1.00 90.88 221 PHE A O 1
ATOM 1666 N N . ARG A 1 222 ? 10.020 -12.662 11.506 1.00 90.12 222 ARG A N 1
ATOM 1667 C CA . ARG A 1 222 ? 10.673 -13.969 11.325 1.00 90.12 222 ARG A CA 1
ATOM 1668 C C . ARG A 1 222 ? 9.897 -15.099 11.985 1.00 90.12 222 ARG A C 1
ATOM 1670 O O . ARG A 1 222 ? 9.860 -16.192 11.432 1.00 90.12 222 ARG A O 1
ATOM 1677 N N . ALA A 1 223 ? 9.266 -14.837 13.129 1.00 93.25 223 ALA A N 1
ATOM 1678 C CA . ALA A 1 223 ? 8.452 -15.823 13.833 1.00 93.25 223 ALA A CA 1
ATOM 1679 C C . ALA A 1 223 ? 7.215 -16.252 13.023 1.00 93.25 223 ALA A C 1
ATOM 1681 O O . ALA A 1 223 ? 6.755 -17.386 13.152 1.00 93.25 223 ALA A O 1
ATOM 1682 N N . LEU A 1 224 ? 6.693 -15.373 12.163 1.00 95.62 224 LEU A N 1
ATOM 1683 C CA . LEU A 1 224 ? 5.570 -15.685 11.279 1.00 95.62 224 LEU A CA 1
ATOM 1684 C C . LEU A 1 224 ? 5.960 -16.597 10.111 1.00 95.62 224 LEU A C 1
ATOM 1686 O O . LEU A 1 224 ? 5.153 -17.428 9.685 1.00 95.62 224 LEU A O 1
ATOM 1690 N N . GLY A 1 225 ? 7.185 -16.461 9.596 1.00 93.69 225 GLY A N 1
ATOM 1691 C CA . GLY A 1 225 ? 7.656 -17.218 8.439 1.00 93.69 225 GLY A CA 1
ATOM 1692 C C . GLY A 1 225 ? 6.680 -17.133 7.260 1.00 93.69 225 GLY A C 1
ATOM 1693 O O . GLY A 1 225 ? 6.114 -16.080 6.971 1.00 93.69 225 GLY A O 1
ATOM 1694 N N . ALA A 1 226 ? 6.468 -18.256 6.575 1.00 95.00 226 ALA A N 1
ATOM 1695 C CA . ALA A 1 226 ? 5.551 -18.354 5.436 1.00 95.00 226 ALA A CA 1
ATOM 1696 C C . ALA A 1 226 ? 4.062 -18.464 5.819 1.00 95.00 226 ALA A C 1
ATOM 1698 O O . ALA A 1 226 ? 3.205 -18.522 4.931 1.00 95.00 226 ALA A O 1
ATOM 1699 N N . ARG A 1 227 ? 3.734 -18.532 7.120 1.00 97.69 227 ARG A N 1
ATOM 1700 C CA . ARG A 1 227 ? 2.365 -18.782 7.596 1.00 97.69 227 ARG A CA 1
ATOM 1701 C C . ARG A 1 227 ? 1.345 -17.797 7.008 1.00 97.69 227 ARG A C 1
ATOM 1703 O O . ARG A 1 227 ? 0.337 -18.283 6.505 1.00 97.69 227 ARG A O 1
ATOM 1710 N N . PRO A 1 228 ? 1.586 -16.472 6.990 1.00 97.88 228 PRO A N 1
ATOM 1711 C CA . PRO A 1 228 ? 0.596 -15.528 6.478 1.00 97.88 228 PRO A CA 1
ATOM 1712 C C . PRO A 1 228 ? 0.225 -15.761 5.012 1.00 97.88 228 PRO A C 1
ATOM 1714 O O . PRO A 1 228 ? -0.949 -15.706 4.659 1.00 97.88 228 PRO A O 1
ATOM 1717 N N . ILE A 1 229 ? 1.209 -16.086 4.162 1.00 97.50 229 ILE A N 1
ATOM 1718 C CA . ILE A 1 229 ? 0.954 -16.403 2.750 1.00 97.50 229 ILE A CA 1
ATOM 1719 C C . ILE A 1 229 ? 0.121 -17.680 2.653 1.00 97.50 229 ILE A C 1
ATOM 1721 O O . ILE A 1 229 ? -0.920 -17.684 2.001 1.00 97.50 229 ILE A O 1
ATOM 1725 N N . ARG A 1 230 ? 0.543 -18.754 3.331 1.00 97.94 230 ARG A N 1
ATOM 1726 C CA . ARG A 1 230 ? -0.181 -20.033 3.319 1.00 97.94 230 ARG A CA 1
ATOM 1727 C C . ARG A 1 230 ? -1.636 -19.856 3.755 1.00 97.94 230 ARG A C 1
ATOM 1729 O O . ARG A 1 230 ? -2.537 -20.328 3.070 1.00 97.94 230 ARG A O 1
ATOM 1736 N N . ASP A 1 231 ? -1.858 -19.188 4.882 1.00 98.00 231 ASP A N 1
ATOM 1737 C CA . ASP A 1 231 ? -3.189 -19.030 5.467 1.00 98.00 231 ASP A CA 1
ATOM 1738 C C . ASP A 1 231 ? -4.092 -18.166 4.566 1.00 98.00 231 ASP A C 1
ATOM 1740 O O . ASP A 1 231 ? -5.262 -18.501 4.373 1.00 98.00 231 ASP A O 1
ATOM 1744 N N . CYS A 1 232 ? -3.530 -17.140 3.912 1.00 97.69 232 CYS A N 1
ATOM 1745 C CA . CYS A 1 232 ? -4.231 -16.353 2.898 1.00 97.69 232 CYS A CA 1
ATOM 1746 C C . CYS A 1 232 ? -4.711 -17.228 1.728 1.00 97.69 232 CYS A C 1
ATOM 1748 O O . CYS A 1 232 ? -5.895 -17.210 1.397 1.00 97.69 232 CYS A O 1
ATOM 1750 N N . TYR A 1 233 ? -3.839 -18.057 1.143 1.00 97.50 233 TYR A N 1
ATOM 1751 C CA . TYR A 1 233 ? -4.227 -18.935 0.031 1.00 97.50 233 TYR A CA 1
ATOM 1752 C C . TYR A 1 233 ? -5.223 -20.026 0.449 1.00 97.50 233 TYR A C 1
ATOM 1754 O O . TYR A 1 233 ? -6.125 -20.342 -0.322 1.00 97.50 233 TYR A O 1
ATOM 1762 N N . VAL A 1 234 ? -5.135 -20.554 1.675 1.00 98.38 234 VAL A N 1
ATOM 1763 C CA . VAL A 1 234 ? -6.154 -21.474 2.218 1.00 98.38 234 VAL A CA 1
ATOM 1764 C C . VAL A 1 234 ? -7.521 -20.789 2.316 1.00 98.38 234 VAL A C 1
ATOM 1766 O O . VAL A 1 234 ? -8.548 -21.408 2.032 1.00 98.38 234 VAL A O 1
ATOM 1769 N N . ARG A 1 235 ? -7.566 -19.510 2.703 1.00 97.62 235 ARG A N 1
ATOM 1770 C CA . ARG A 1 235 ? -8.812 -18.733 2.732 1.00 97.62 235 ARG A CA 1
ATOM 1771 C C . ARG A 1 235 ? -9.362 -18.488 1.323 1.00 97.62 235 ARG A C 1
ATOM 1773 O O . ARG A 1 235 ? -10.559 -18.680 1.115 1.00 97.62 235 ARG A O 1
ATOM 1780 N N . LEU A 1 236 ? -8.505 -18.149 0.357 1.00 97.56 236 LEU A N 1
ATOM 1781 C CA . LEU A 1 236 ? -8.897 -17.972 -1.048 1.00 97.56 236 LEU A CA 1
ATOM 1782 C C . LEU A 1 236 ? -9.415 -19.269 -1.686 1.00 97.56 236 LEU A C 1
ATOM 1784 O O . LEU A 1 236 ? -10.385 -19.222 -2.434 1.00 97.56 236 LEU A O 1
ATOM 1788 N N . ASP A 1 237 ? -8.821 -20.422 -1.373 1.00 98.25 237 ASP A N 1
ATOM 1789 C CA . ASP A 1 237 ? -9.304 -21.728 -1.845 1.00 98.25 237 ASP A CA 1
ATOM 1790 C C . ASP A 1 237 ? -10.728 -22.011 -1.339 1.00 98.25 237 ASP A C 1
ATOM 1792 O O . ASP A 1 237 ? -11.633 -22.332 -2.115 1.00 98.25 237 ASP A O 1
ATOM 1796 N N . ARG A 1 238 ? -10.975 -21.768 -0.045 1.00 98.06 238 ARG A N 1
ATOM 1797 C CA . ARG A 1 238 ? -12.323 -21.865 0.536 1.00 98.06 238 ARG A CA 1
ATOM 1798 C C . ARG A 1 238 ? -13.296 -20.896 -0.127 1.00 98.06 238 ARG A C 1
ATOM 1800 O O . ARG A 1 238 ? -14.429 -21.280 -0.408 1.00 98.06 238 ARG A O 1
ATOM 1807 N N . LEU A 1 239 ? -12.870 -19.660 -0.383 1.00 97.56 239 LEU A N 1
ATOM 1808 C CA . LEU A 1 239 ? -13.671 -18.667 -1.093 1.00 97.56 239 LEU A CA 1
ATOM 1809 C C . LEU A 1 239 ? -14.022 -19.143 -2.508 1.00 97.56 239 LEU A C 1
ATOM 1811 O O . LEU A 1 239 ? -15.192 -19.109 -2.875 1.00 97.56 239 LEU A O 1
ATOM 1815 N N . ALA A 1 240 ? -13.056 -19.655 -3.272 1.00 97.50 240 ALA A N 1
ATOM 1816 C CA . ALA A 1 240 ? -13.294 -20.206 -4.605 1.00 97.50 240 ALA A CA 1
ATOM 1817 C C . ALA A 1 240 ? -14.298 -21.370 -4.565 1.00 97.50 240 ALA A C 1
ATOM 1819 O O . ALA A 1 240 ? -15.200 -21.442 -5.402 1.00 97.50 240 ALA A O 1
ATOM 1820 N N . GLY A 1 241 ? -14.196 -22.240 -3.555 1.00 97.31 241 GLY A N 1
ATOM 1821 C CA . GLY A 1 241 ? -15.177 -23.292 -3.293 1.00 97.31 241 GLY A CA 1
ATOM 1822 C C . GLY A 1 241 ? -16.585 -22.748 -3.030 1.00 97.31 241 GLY A C 1
ATOM 1823 O O . GLY A 1 241 ? -17.543 -23.248 -3.622 1.00 97.31 241 GLY A O 1
ATOM 1824 N N . ARG A 1 242 ? -16.714 -21.704 -2.196 1.00 96.56 242 ARG A N 1
ATOM 1825 C CA . ARG A 1 242 ? -17.999 -21.038 -1.911 1.00 96.56 242 ARG A CA 1
ATOM 1826 C C . ARG A 1 242 ? -18.598 -20.378 -3.148 1.00 96.56 242 ARG A C 1
ATOM 1828 O O . ARG A 1 242 ? -19.777 -20.583 -3.411 1.00 96.56 242 ARG A O 1
ATOM 1835 N N . VAL A 1 243 ? -17.794 -19.644 -3.920 1.00 96.62 243 VAL A N 1
ATOM 1836 C CA . VAL A 1 243 ? -18.246 -19.008 -5.167 1.00 96.62 243 VAL A CA 1
ATOM 1837 C C . VAL A 1 243 ? -18.742 -20.075 -6.131 1.00 96.62 243 VAL A C 1
ATOM 1839 O O . VAL A 1 243 ? -19.872 -19.983 -6.588 1.00 96.62 243 VAL A O 1
ATOM 1842 N N . ARG A 1 244 ? -17.962 -21.139 -6.368 1.00 96.06 244 ARG A N 1
ATOM 1843 C CA . ARG A 1 244 ? -18.358 -22.244 -7.255 1.00 96.06 244 ARG A CA 1
ATOM 1844 C C . ARG A 1 244 ? -19.671 -22.906 -6.831 1.00 96.06 244 ARG A C 1
ATOM 1846 O O . ARG A 1 244 ? -20.437 -23.306 -7.696 1.00 96.06 244 ARG A O 1
ATOM 1853 N N . ALA A 1 245 ? -19.930 -23.030 -5.530 1.00 95.38 245 ALA A N 1
ATOM 1854 C CA . ALA A 1 245 ? -21.177 -23.600 -5.020 1.00 95.38 245 ALA A CA 1
ATOM 1855 C C . ALA A 1 245 ? -22.403 -22.689 -5.225 1.00 95.38 245 ALA A C 1
ATOM 1857 O O . ALA A 1 245 ? -23.524 -23.187 -5.217 1.00 95.38 245 ALA A O 1
ATOM 1858 N N . ALA A 1 246 ? -22.200 -21.380 -5.401 1.00 93.31 246 ALA A N 1
ATOM 1859 C CA . ALA A 1 246 ? -23.266 -20.416 -5.672 1.00 93.31 246 ALA A CA 1
ATOM 1860 C C . ALA A 1 246 ? -23.628 -20.308 -7.166 1.00 93.31 246 ALA A C 1
ATOM 1862 O O . ALA A 1 246 ? -24.626 -19.675 -7.497 1.00 93.31 246 ALA A O 1
ATOM 1863 N N . LEU A 1 247 ? -22.826 -20.900 -8.057 1.00 93.50 247 LEU A N 1
ATOM 1864 C CA . LEU A 1 247 ? -23.012 -20.809 -9.504 1.00 93.50 247 LEU A CA 1
ATOM 1865 C C . LEU A 1 247 ? -24.033 -21.824 -10.030 1.00 93.50 247 LEU A C 1
ATOM 1867 O O . LEU A 1 247 ? -24.066 -22.983 -9.612 1.00 93.50 247 LEU A O 1
ATOM 1871 N N . GLY A 1 248 ? -24.836 -21.388 -10.997 1.00 92.31 248 GLY A N 1
ATOM 1872 C CA . GLY A 1 248 ? -25.717 -22.230 -11.792 1.00 92.31 248 GLY A CA 1
ATOM 1873 C C . GLY A 1 248 ? -24.977 -22.999 -12.897 1.00 92.31 248 GLY A C 1
ATOM 1874 O O . GLY A 1 248 ? -23.806 -22.747 -13.182 1.00 92.31 248 GLY A O 1
ATOM 1875 N N . PRO A 1 249 ? -25.662 -23.929 -13.588 1.00 93.25 249 PRO A N 1
ATOM 1876 C CA . PRO A 1 249 ? -25.049 -24.800 -14.598 1.00 93.25 249 PRO A CA 1
ATOM 1877 C C . PRO A 1 249 ? -24.525 -24.066 -15.846 1.00 93.25 249 PRO A C 1
ATOM 1879 O O . PRO A 1 249 ? -23.762 -24.654 -16.607 1.00 93.25 249 PRO A O 1
ATOM 1882 N N . ASN A 1 250 ? -24.934 -22.812 -16.063 1.00 94.00 250 ASN A N 1
ATOM 1883 C CA . ASN A 1 250 ? -24.559 -22.002 -17.227 1.00 94.00 250 ASN A CA 1
ATOM 1884 C C . ASN A 1 250 ? -23.617 -20.837 -16.880 1.00 94.00 250 ASN A C 1
ATOM 1886 O O . ASN A 1 250 ? -23.304 -20.030 -17.757 1.00 94.00 250 ASN A O 1
ATOM 1890 N N . ASP A 1 251 ? -23.183 -20.727 -15.625 1.00 95.44 251 ASP A N 1
ATOM 1891 C CA . ASP A 1 251 ? -22.325 -19.629 -15.192 1.00 95.44 251 ASP A CA 1
ATOM 1892 C C . ASP A 1 251 ? -20.847 -19.936 -15.467 1.00 95.44 251 ASP A C 1
ATOM 1894 O O . ASP A 1 251 ? -20.399 -21.084 -15.422 1.00 95.44 251 ASP A O 1
ATOM 1898 N N . LEU A 1 252 ? -20.060 -18.886 -15.715 1.00 95.31 252 LEU A N 1
ATOM 1899 C CA . LEU A 1 252 ? -18.616 -18.975 -15.921 1.00 95.31 252 LEU A CA 1
ATOM 1900 C C . LEU A 1 252 ? -17.870 -18.357 -14.735 1.00 95.31 252 LEU A C 1
ATOM 1902 O O . LEU A 1 252 ? -18.003 -17.165 -14.465 1.00 95.31 252 LEU A O 1
ATOM 1906 N N . LEU A 1 253 ? -17.010 -19.148 -14.089 1.00 96.38 253 LEU A N 1
ATOM 1907 C CA . LEU A 1 253 ? -16.052 -18.650 -13.103 1.00 96.38 253 LEU A CA 1
ATOM 1908 C C . LEU A 1 253 ? -14.695 -18.388 -13.756 1.00 96.38 253 LEU A C 1
ATOM 1910 O O . LEU A 1 253 ? -14.039 -19.318 -14.225 1.00 96.38 253 LEU A O 1
ATOM 1914 N N . LEU A 1 254 ? -14.245 -17.136 -13.711 1.00 97.62 254 LEU A N 1
ATOM 1915 C CA . LEU A 1 254 ? -12.876 -16.757 -14.047 1.00 97.62 254 LEU A CA 1
ATOM 1916 C C . LEU A 1 254 ? -12.156 -16.297 -12.780 1.00 97.62 254 LEU A C 1
ATOM 1918 O O . LEU A 1 254 ? -12.558 -15.321 -12.152 1.00 97.62 254 LEU A O 1
ATOM 1922 N N . ILE A 1 255 ? -11.075 -16.991 -12.427 1.00 97.00 255 ILE A N 1
ATOM 1923 C CA . ILE A 1 255 ? -10.134 -16.563 -11.388 1.00 97.00 255 ILE A CA 1
ATOM 1924 C C . ILE A 1 255 ? -8.856 -16.154 -12.107 1.00 97.00 255 ILE A C 1
ATOM 1926 O O . ILE A 1 255 ? -8.182 -16.984 -12.715 1.00 97.00 255 ILE A O 1
ATOM 1930 N N . VAL A 1 256 ? -8.556 -14.860 -12.071 1.00 96.69 256 VAL A N 1
ATOM 1931 C CA . VAL A 1 256 ? -7.419 -14.260 -12.770 1.00 96.69 256 VAL A CA 1
ATOM 1932 C C . VAL A 1 256 ? -6.569 -13.463 -11.792 1.00 96.69 256 VAL A C 1
ATOM 1934 O O . VAL A 1 256 ? -7.081 -12.927 -10.812 1.00 96.69 256 VAL A O 1
ATOM 1937 N N . SER A 1 257 ? -5.274 -13.388 -12.081 1.00 95.94 257 SER A N 1
ATOM 1938 C CA . SER A 1 257 ? -4.329 -12.526 -11.373 1.00 95.94 257 SER A CA 1
ATOM 1939 C C . SER A 1 257 ? -3.798 -11.496 -12.358 1.00 95.94 257 SER A C 1
ATOM 1941 O O . SER A 1 257 ? -3.484 -11.841 -13.500 1.00 95.94 257 SER A O 1
ATOM 1943 N N . ASP A 1 258 ? -3.699 -10.242 -11.936 1.00 94.44 258 ASP A N 1
ATOM 1944 C CA . ASP A 1 258 ? -3.118 -9.162 -12.735 1.00 94.44 258 ASP A CA 1
ATOM 1945 C C . ASP A 1 258 ? -1.596 -9.315 -12.880 1.00 94.44 258 ASP A C 1
ATOM 1947 O O . ASP A 1 258 ? -1.021 -8.915 -13.894 1.00 94.44 258 ASP A O 1
ATOM 1951 N N . HIS A 1 259 ? -0.947 -9.962 -11.909 1.00 95.44 259 HIS A N 1
ATOM 1952 C CA . HIS A 1 259 ? 0.451 -10.377 -11.986 1.00 95.44 259 HIS A CA 1
ATOM 1953 C C . HIS A 1 259 ? 0.772 -11.579 -11.080 1.00 95.44 259 HIS A C 1
ATOM 1955 O O . HIS A 1 259 ? -0.054 -12.048 -10.299 1.00 95.44 259 HIS A O 1
ATOM 1961 N N . GLY A 1 260 ? 1.993 -12.109 -11.209 1.00 94.12 260 GLY A N 1
ATOM 1962 C CA . GLY A 1 260 ? 2.555 -13.102 -10.287 1.00 94.12 260 GLY A CA 1
ATOM 1963 C C . GLY A 1 260 ? 3.375 -12.461 -9.162 1.00 94.12 260 GLY A C 1
ATOM 1964 O O . GLY A 1 260 ? 3.424 -11.240 -9.027 1.00 94.12 260 GLY A O 1
ATOM 1965 N N . PHE A 1 261 ? 4.074 -13.296 -8.393 1.00 93.69 261 PHE A N 1
ATOM 1966 C CA . PHE A 1 261 ? 5.058 -12.876 -7.393 1.00 93.69 261 PHE A CA 1
ATOM 1967 C C . PHE A 1 261 ? 6.375 -13.627 -7.580 1.00 93.69 261 PHE A C 1
ATOM 1969 O O . PHE A 1 261 ? 6.410 -14.737 -8.112 1.00 93.69 261 PHE A O 1
ATOM 1976 N N . THR A 1 262 ? 7.474 -13.012 -7.151 1.00 91.19 262 THR A N 1
ATOM 1977 C CA . THR A 1 262 ? 8.796 -13.639 -7.150 1.00 91.19 262 THR A CA 1
ATOM 1978 C C . THR A 1 262 ? 9.644 -13.092 -6.011 1.00 91.19 262 THR A C 1
ATOM 1980 O O . THR A 1 262 ? 9.281 -12.128 -5.338 1.00 91.19 262 THR A O 1
ATOM 1983 N N . THR A 1 263 ? 10.787 -13.730 -5.800 1.00 90.31 263 THR A N 1
ATOM 1984 C CA . THR A 1 263 ? 11.762 -13.315 -4.805 1.00 90.31 263 THR A CA 1
ATOM 1985 C C . THR A 1 263 ? 12.366 -11.935 -5.094 1.00 90.31 263 THR A C 1
ATOM 1987 O O . THR A 1 263 ? 12.512 -11.516 -6.243 1.00 90.31 263 THR A O 1
ATOM 1990 N N . TYR A 1 264 ? 12.783 -11.257 -4.026 1.00 90.19 264 TYR A N 1
ATOM 1991 C CA . TYR A 1 264 ? 13.569 -10.034 -4.059 1.00 90.19 264 TYR A CA 1
ATOM 1992 C C . TYR A 1 264 ? 15.015 -10.298 -3.612 1.00 90.19 264 TYR A C 1
ATOM 1994 O O . TYR A 1 264 ? 15.284 -11.033 -2.657 1.00 90.19 264 TYR A O 1
ATOM 2002 N N . ARG A 1 265 ? 15.973 -9.674 -4.303 1.00 88.50 265 ARG A N 1
ATOM 2003 C CA . ARG A 1 265 ? 17.413 -9.783 -4.006 1.00 88.50 265 ARG A CA 1
ATOM 2004 C C . ARG A 1 265 ? 18.064 -8.420 -3.860 1.00 88.50 265 ARG A C 1
ATOM 2006 O O . ARG A 1 265 ? 18.787 -8.191 -2.895 1.00 88.50 265 ARG A O 1
ATOM 2013 N N . ARG A 1 266 ? 17.846 -7.542 -4.838 1.00 87.69 266 ARG A N 1
ATOM 2014 C CA . ARG A 1 266 ? 18.508 -6.245 -4.929 1.00 87.69 266 ARG A CA 1
ATOM 2015 C C . ARG A 1 266 ? 17.760 -5.336 -5.895 1.00 87.69 266 ARG A C 1
ATOM 2017 O O . ARG A 1 266 ? 17.222 -5.822 -6.887 1.00 87.69 266 ARG A O 1
ATOM 2024 N N . ASP A 1 267 ? 17.817 -4.035 -5.640 1.00 89.31 267 ASP A N 1
ATOM 2025 C CA . ASP A 1 267 ? 17.311 -3.010 -6.549 1.00 89.31 267 ASP A CA 1
ATOM 2026 C C . ASP A 1 267 ? 18.397 -2.463 -7.476 1.00 89.31 267 ASP A C 1
ATOM 2028 O O . ASP A 1 267 ? 19.536 -2.222 -7.063 1.00 89.31 267 ASP A O 1
ATOM 2032 N N . PHE A 1 268 ? 18.015 -2.197 -8.725 1.00 90.62 268 PHE A N 1
ATOM 2033 C CA . PHE A 1 268 ? 18.811 -1.433 -9.679 1.00 90.62 268 PHE A CA 1
ATOM 2034 C C . PHE A 1 268 ? 18.151 -0.075 -9.937 1.00 90.62 268 PHE A C 1
ATOM 2036 O O . PHE A 1 268 ? 17.072 0.016 -10.520 1.00 90.62 268 PHE A O 1
ATOM 2043 N N . HIS A 1 269 ? 18.801 1.004 -9.499 1.00 91.62 269 HIS A N 1
ATOM 2044 C CA . HIS A 1 269 ? 18.229 2.347 -9.570 1.00 91.62 269 HIS A CA 1
ATOM 2045 C C . HIS A 1 269 ? 18.517 3.016 -10.926 1.00 91.62 269 HIS A C 1
ATOM 2047 O O . HIS A 1 269 ? 19.528 3.703 -11.092 1.00 91.62 269 HIS A O 1
ATOM 2053 N N . LEU A 1 270 ? 17.596 2.875 -11.886 1.00 92.94 270 LEU A N 1
ATOM 2054 C CA . LEU A 1 270 ? 17.753 3.362 -13.268 1.00 92.94 270 LEU A CA 1
ATOM 2055 C C . LEU A 1 270 ? 18.171 4.837 -13.374 1.00 92.94 270 LEU A C 1
ATOM 2057 O O . LEU A 1 270 ? 19.119 5.152 -14.085 1.00 92.94 270 LEU A O 1
ATOM 2061 N N . ASN A 1 271 ? 17.542 5.750 -12.627 1.00 93.44 271 ASN A N 1
ATOM 2062 C CA . ASN A 1 271 ? 17.923 7.170 -12.684 1.00 93.44 271 ASN A CA 1
ATOM 2063 C C . ASN A 1 271 ? 19.337 7.435 -12.142 1.00 93.44 271 ASN A C 1
ATOM 2065 O O . ASN A 1 271 ? 19.994 8.370 -12.582 1.00 93.44 271 ASN A O 1
ATOM 2069 N N . ARG A 1 272 ? 19.849 6.592 -11.233 1.00 92.44 272 ARG A N 1
ATOM 2070 C CA . ARG A 1 272 ? 21.220 6.736 -10.723 1.00 92.44 272 ARG A CA 1
ATOM 2071 C C . ARG A 1 272 ? 22.219 6.292 -11.784 1.00 92.44 272 ARG A C 1
ATOM 2073 O O . ARG A 1 272 ? 23.220 6.973 -11.974 1.00 92.44 272 ARG A O 1
ATOM 2080 N N . PHE A 1 273 ? 21.907 5.210 -12.494 1.00 95.00 273 PHE A N 1
ATOM 2081 C CA . PHE A 1 273 ? 22.655 4.783 -13.672 1.00 95.00 273 PHE A CA 1
ATOM 2082 C C . PHE A 1 273 ? 22.695 5.888 -14.740 1.00 95.00 273 PHE A C 1
ATOM 2084 O O . PHE A 1 273 ? 23.773 6.244 -15.196 1.00 95.00 273 PHE A O 1
ATOM 2091 N N . LEU A 1 274 ? 21.561 6.518 -15.069 1.00 96.75 274 LEU A N 1
ATOM 2092 C CA . LEU A 1 274 ? 21.534 7.613 -16.051 1.00 96.75 274 LEU A CA 1
ATOM 2093 C C . LEU A 1 274 ? 22.399 8.811 -15.633 1.00 96.75 274 LEU A C 1
ATOM 2095 O O . LEU A 1 274 ? 23.049 9.413 -16.484 1.00 96.75 274 LEU A O 1
ATOM 2099 N N . VAL A 1 275 ? 22.449 9.135 -14.337 1.00 95.75 275 VAL A N 1
ATOM 2100 C CA . VAL A 1 275 ? 23.365 10.162 -13.811 1.00 95.75 275 VAL A CA 1
ATOM 2101 C C . VAL A 1 275 ? 24.828 9.748 -13.986 1.00 95.75 275 VAL A C 1
ATOM 2103 O O . VAL A 1 275 ? 25.640 10.553 -14.428 1.00 95.75 275 VAL A O 1
ATOM 2106 N N . GLN A 1 276 ? 25.171 8.494 -13.679 1.00 95.25 276 GLN A N 1
ATOM 2107 C CA . GLN A 1 276 ? 26.538 7.974 -13.831 1.00 95.25 276 GLN A CA 1
ATOM 2108 C C . GLN A 1 276 ? 26.999 7.942 -15.292 1.00 95.25 276 GLN A C 1
ATOM 2110 O O . GLN A 1 276 ? 28.162 8.210 -15.570 1.00 95.25 276 GLN A O 1
ATOM 2115 N N . GLU A 1 277 ? 26.084 7.679 -16.221 1.00 96.56 277 GLU A N 1
ATOM 2116 C CA . GLU A 1 277 ? 26.359 7.679 -17.659 1.00 96.56 277 GLU A CA 1
ATOM 2117 C C . GLU A 1 277 ? 26.342 9.079 -18.295 1.00 96.56 277 GLU A C 1
ATOM 2119 O O . GLU A 1 277 ? 26.503 9.197 -19.512 1.00 96.56 277 GLU A O 1
ATOM 2124 N N . GLY A 1 278 ? 26.109 10.135 -17.504 1.00 96.62 278 GLY A N 1
ATOM 2125 C CA . GLY A 1 278 ? 26.021 11.518 -17.982 1.00 96.62 278 GLY A CA 1
ATOM 2126 C C . GLY A 1 278 ? 24.754 11.832 -18.787 1.00 96.62 278 GLY A C 1
ATOM 2127 O O . GLY A 1 278 ? 24.673 12.881 -19.419 1.00 96.62 278 GLY A O 1
ATOM 2128 N N . ALA A 1 279 ? 23.761 10.940 -18.780 1.00 97.56 279 ALA A N 1
ATOM 2129 C CA . ALA A 1 279 ? 22.494 11.123 -19.486 1.00 97.56 279 ALA A CA 1
ATOM 2130 C C . ALA A 1 279 ? 21.461 11.924 -18.672 1.00 97.56 279 ALA A C 1
ATOM 2132 O O . ALA A 1 279 ? 20.531 12.495 -19.239 1.00 97.56 279 ALA A O 1
ATOM 2133 N N . MET A 1 280 ? 21.623 11.988 -17.348 1.00 96.94 280 MET A N 1
ATOM 2134 C CA . MET A 1 280 ? 20.798 12.797 -16.453 1.00 96.94 280 MET A CA 1
ATOM 2135 C C . MET A 1 280 ? 21.665 13.716 -15.599 1.00 96.94 280 MET A C 1
ATOM 2137 O O . MET A 1 280 ? 22.641 13.277 -14.996 1.00 96.94 280 MET A O 1
ATOM 2141 N N . ALA A 1 281 ? 21.272 14.984 -15.503 1.00 95.50 281 ALA A N 1
ATOM 2142 C CA . ALA A 1 281 ? 21.950 15.980 -14.690 1.00 95.50 281 ALA A CA 1
ATOM 2143 C C . ALA A 1 281 ? 21.087 16.379 -13.490 1.00 95.50 281 ALA A C 1
ATOM 2145 O O . ALA A 1 281 ? 19.899 16.668 -13.631 1.00 95.50 281 ALA A O 1
ATOM 2146 N N . LEU A 1 282 ? 21.706 16.445 -12.312 1.00 93.62 282 LEU A N 1
ATOM 2147 C CA . LEU A 1 282 ? 21.071 16.937 -11.091 1.00 93.62 282 LEU A CA 1
ATOM 2148 C C . LEU A 1 282 ? 21.616 18.324 -10.721 1.00 93.62 282 LEU A C 1
ATOM 2150 O O . LEU A 1 282 ? 22.730 18.678 -11.110 1.00 93.62 282 LEU A O 1
ATOM 2154 N N . SER A 1 283 ? 20.822 19.118 -10.006 1.00 89.50 283 SER A N 1
ATOM 2155 C CA . SER A 1 283 ? 21.279 20.324 -9.315 1.00 89.50 283 SER A CA 1
ATOM 2156 C C . SER A 1 283 ? 22.062 19.955 -8.048 1.00 89.50 283 SER A C 1
ATOM 2158 O O . SER A 1 283 ? 22.028 18.811 -7.594 1.00 89.50 283 SER A O 1
ATOM 2160 N N . GLU A 1 284 ? 22.763 20.930 -7.466 1.00 81.12 284 GLU A N 1
ATOM 2161 C CA . GLU A 1 284 ? 23.506 20.750 -6.207 1.00 81.12 284 GLU A CA 1
ATOM 2162 C C . GLU A 1 284 ? 22.577 20.444 -5.019 1.00 81.12 284 GLU A C 1
ATOM 2164 O O . GLU A 1 284 ? 22.952 19.730 -4.090 1.00 81.12 284 GLU A O 1
ATOM 2169 N N . GLU A 1 285 ? 21.327 20.912 -5.080 1.00 76.25 285 GLU A N 1
ATOM 2170 C CA . GLU A 1 285 ? 20.275 20.595 -4.114 1.00 76.25 285 GLU A CA 1
ATOM 2171 C C . GLU A 1 285 ? 19.700 19.192 -4.366 1.00 76.25 285 GLU A C 1
ATOM 2173 O O . GLU A 1 285 ? 18.590 19.018 -4.882 1.00 76.25 285 GLU A O 1
ATOM 2178 N N . VAL A 1 286 ? 20.468 18.167 -4.009 1.00 65.94 286 VAL A N 1
ATOM 2179 C CA . VAL A 1 286 ? 20.041 16.763 -4.064 1.00 65.94 286 VAL A CA 1
ATOM 2180 C C . VAL A 1 286 ? 19.124 16.401 -2.889 1.00 65.94 286 VAL A C 1
ATOM 2182 O O . VAL A 1 286 ? 19.202 16.986 -1.812 1.00 65.94 286 VAL A O 1
ATOM 2185 N N . GLY A 1 287 ? 18.245 15.413 -3.086 1.00 63.41 287 GLY A N 1
ATOM 2186 C CA . GLY A 1 287 ? 17.366 14.887 -2.029 1.00 63.41 287 GLY A CA 1
ATOM 2187 C C . GLY A 1 287 ? 15.952 15.474 -1.996 1.00 63.41 287 GLY A C 1
ATOM 2188 O O . GLY A 1 287 ? 15.200 15.188 -1.068 1.00 63.41 287 GLY A O 1
ATOM 2189 N N . ARG A 1 288 ? 15.561 16.263 -3.004 1.00 68.88 288 ARG A N 1
ATOM 2190 C CA . ARG A 1 288 ? 14.165 16.690 -3.176 1.00 68.88 288 ARG A CA 1
ATOM 2191 C C . ARG A 1 288 ? 13.341 15.588 -3.844 1.00 68.88 288 ARG A C 1
ATOM 2193 O O . ARG A 1 288 ? 13.857 14.811 -4.643 1.00 68.88 288 ARG A O 1
ATOM 2200 N N . GLU A 1 289 ? 12.054 15.521 -3.516 1.00 69.25 289 GLU A N 1
ATOM 2201 C CA . GLU A 1 289 ? 11.165 14.464 -4.007 1.00 69.25 289 GLU A CA 1
ATOM 2202 C C . GLU A 1 289 ? 10.983 14.487 -5.535 1.00 69.25 289 GLU A C 1
ATOM 2204 O O . GLU A 1 289 ? 10.878 15.538 -6.178 1.00 69.25 289 GLU A O 1
ATOM 2209 N N . GLY A 1 290 ? 10.877 13.291 -6.118 1.00 79.75 290 GLY A N 1
ATOM 2210 C CA . GLY A 1 290 ? 10.642 13.107 -7.547 1.00 79.75 290 GLY A CA 1
ATOM 2211 C C . GLY A 1 290 ? 11.771 13.680 -8.405 1.00 79.75 290 GLY A C 1
ATOM 2212 O O . GLY A 1 290 ? 12.945 13.412 -8.173 1.00 79.75 290 GLY A O 1
ATOM 2213 N N . PHE A 1 291 ? 11.408 14.465 -9.419 1.00 88.94 291 PHE A N 1
ATOM 2214 C CA . PHE A 1 291 ? 12.360 15.073 -10.356 1.00 88.94 291 PHE A CA 1
ATOM 2215 C C . PHE A 1 291 ? 12.744 16.515 -9.990 1.00 88.94 291 PHE A C 1
ATOM 2217 O O . PHE A 1 291 ? 13.255 17.246 -10.833 1.00 88.94 291 PHE A O 1
ATOM 2224 N N . ALA A 1 292 ? 12.476 16.960 -8.758 1.00 88.31 292 ALA A N 1
ATOM 2225 C CA . ALA A 1 292 ? 12.701 18.350 -8.354 1.00 88.31 292 ALA A CA 1
ATOM 2226 C C . ALA A 1 292 ? 14.176 18.781 -8.436 1.00 88.31 292 ALA A C 1
ATOM 2228 O O . ALA A 1 292 ? 14.452 19.951 -8.682 1.00 88.31 292 ALA A O 1
ATOM 2229 N N . SER A 1 293 ? 15.109 17.843 -8.268 1.00 91.12 293 SER A N 1
ATOM 2230 C CA . SER A 1 293 ? 16.548 18.095 -8.407 1.00 91.12 293 SER A CA 1
ATOM 2231 C C . SER A 1 293 ? 17.066 17.909 -9.841 1.00 91.12 293 SER A C 1
ATOM 2233 O O . SER A 1 293 ? 18.270 17.992 -10.046 1.00 91.12 293 SER A O 1
ATOM 2235 N N . VAL A 1 294 ? 16.226 17.614 -10.842 1.00 93.81 294 VAL A N 1
ATOM 2236 C CA . VAL A 1 294 ? 16.686 17.373 -12.225 1.00 93.81 294 VAL A CA 1
ATOM 2237 C C . VAL A 1 294 ? 16.879 18.689 -12.977 1.00 93.81 294 VAL A C 1
ATOM 2239 O O . VAL A 1 294 ? 15.961 19.504 -13.071 1.00 93.81 294 VAL A O 1
ATOM 2242 N N . ARG A 1 295 ? 18.059 18.865 -13.583 1.00 95.12 295 ARG A N 1
ATOM 2243 C CA . ARG A 1 295 ? 18.331 19.933 -14.556 1.00 95.12 295 ARG A CA 1
ATOM 2244 C C . ARG A 1 295 ? 17.917 19.457 -15.940 1.00 95.12 295 ARG A C 1
ATOM 2246 O O . ARG A 1 295 ? 18.651 18.713 -16.595 1.00 95.12 295 ARG A O 1
ATOM 2253 N N . TRP A 1 296 ? 16.701 19.810 -16.343 1.00 95.69 296 TRP A N 1
ATOM 2254 C CA . TRP A 1 296 ? 16.083 19.275 -17.557 1.00 95.69 296 TRP A CA 1
ATOM 2255 C C . TRP A 1 296 ? 16.787 19.709 -18.844 1.00 95.69 296 TRP A C 1
ATOM 2257 O O . TRP A 1 296 ? 16.963 18.892 -19.737 1.00 95.69 296 TRP A O 1
ATOM 2267 N N . ASP A 1 297 ? 17.260 20.947 -18.901 1.00 95.62 297 ASP A N 1
ATOM 2268 C CA . ASP A 1 297 ? 18.054 21.500 -20.003 1.00 95.62 297 ASP A CA 1
ATOM 2269 C C . ASP A 1 297 ? 19.394 20.772 -20.221 1.00 95.62 297 ASP A C 1
ATOM 2271 O O . ASP A 1 297 ? 19.914 20.743 -21.332 1.00 95.62 297 ASP A O 1
ATOM 2275 N N . ALA A 1 298 ? 19.929 20.138 -19.176 1.00 96.31 298 ALA A N 1
ATOM 2276 C CA . ALA A 1 298 ? 21.162 19.352 -19.213 1.00 96.31 298 ALA A CA 1
ATOM 2277 C C . ALA A 1 298 ? 20.926 17.827 -19.148 1.00 96.31 298 ALA A C 1
ATOM 2279 O O . ALA A 1 298 ? 21.875 17.062 -18.983 1.00 96.31 298 ALA A O 1
ATOM 2280 N N . THR A 1 299 ? 19.676 17.368 -19.246 1.00 97.56 299 THR A N 1
ATOM 2281 C CA . THR A 1 299 ? 19.304 15.949 -19.144 1.00 97.56 299 THR A CA 1
ATOM 2282 C C . THR A 1 299 ? 18.857 15.434 -20.503 1.00 97.56 299 THR A C 1
ATOM 2284 O O . THR A 1 299 ? 17.879 15.928 -21.053 1.00 97.56 299 THR A O 1
ATOM 2287 N N . SER A 1 300 ? 19.533 14.419 -21.039 1.00 97.75 300 SER A N 1
ATOM 2288 C CA . SER A 1 300 ? 19.191 13.801 -22.325 1.00 97.75 300 SER A CA 1
ATOM 2289 C C . SER A 1 300 ? 18.232 12.618 -22.189 1.00 97.75 300 SER A C 1
ATOM 2291 O O . SER A 1 300 ? 17.474 12.341 -23.120 1.00 97.75 300 SER A O 1
ATOM 2293 N N . ALA A 1 301 ? 18.208 11.942 -21.037 1.00 97.75 301 ALA A N 1
ATOM 2294 C CA . ALA A 1 301 ? 17.287 10.842 -20.773 1.00 97.75 301 ALA A CA 1
ATOM 2295 C C . ALA A 1 301 ? 16.857 10.759 -19.303 1.00 97.75 301 ALA A C 1
ATOM 2297 O O . ALA A 1 301 ? 17.611 11.098 -18.393 1.00 97.75 301 ALA A O 1
ATOM 2298 N N . TYR A 1 302 ? 15.650 10.250 -19.066 1.00 96.38 302 TYR A N 1
ATOM 2299 C CA . TYR A 1 302 ? 15.107 10.032 -17.729 1.00 96.38 302 TYR A CA 1
ATOM 2300 C C . TYR A 1 302 ? 14.278 8.753 -17.651 1.00 96.38 302 TYR A C 1
ATOM 2302 O O . TYR A 1 302 ? 13.615 8.372 -18.614 1.00 96.38 302 TYR A O 1
ATOM 2310 N N . ALA A 1 303 ? 14.301 8.083 -16.499 1.00 94.44 303 ALA A N 1
ATOM 2311 C CA . ALA A 1 303 ? 13.449 6.934 -16.233 1.00 94.44 303 ALA A CA 1
ATOM 2312 C C . ALA A 1 303 ? 12.235 7.348 -15.394 1.00 94.44 303 ALA A C 1
ATOM 2314 O O . ALA A 1 303 ? 12.363 8.041 -14.380 1.00 94.44 303 ALA A O 1
ATOM 2315 N N . CYS A 1 304 ? 11.054 6.910 -15.825 1.00 90.25 304 CYS A N 1
ATOM 2316 C CA . CYS A 1 304 ? 9.780 7.156 -15.153 1.00 90.25 304 CYS A CA 1
ATOM 2317 C C . CYS A 1 304 ? 8.873 5.922 -15.286 1.00 90.25 304 CYS A C 1
ATOM 2319 O O . CYS A 1 304 ? 8.844 5.274 -16.335 1.00 90.25 304 CYS A O 1
ATOM 2321 N N . GLY A 1 305 ? 8.119 5.601 -14.232 1.00 84.94 305 GLY A N 1
ATOM 2322 C CA . GLY A 1 305 ? 7.340 4.363 -14.146 1.00 84.94 305 GLY A CA 1
ATOM 2323 C C . GLY A 1 305 ? 8.206 3.149 -13.790 1.00 84.94 305 GLY A C 1
ATOM 2324 O O . GLY A 1 305 ? 9.234 3.295 -13.135 1.00 84.94 305 GLY A O 1
ATOM 2325 N N . PHE A 1 306 ? 7.782 1.952 -14.206 1.00 73.56 306 PHE A N 1
ATOM 2326 C CA . PHE A 1 306 ? 8.428 0.694 -13.803 1.00 73.56 306 PHE A CA 1
ATOM 2327 C C . PHE A 1 306 ? 9.788 0.451 -14.477 1.00 73.56 306 PHE A C 1
ATOM 2329 O O . PHE A 1 306 ? 10.761 0.135 -13.799 1.00 73.56 306 PHE A O 1
ATOM 2336 N N . SER A 1 307 ? 9.878 0.590 -15.803 1.00 78.31 307 SER A N 1
ATOM 2337 C CA . SER A 1 307 ? 11.100 0.251 -16.559 1.00 78.31 307 SER A CA 1
ATOM 2338 C C . SER A 1 307 ? 11.309 1.075 -17.837 1.00 78.31 307 SER A C 1
ATOM 2340 O O . SER A 1 307 ? 12.154 0.740 -18.666 1.00 78.31 307 SER A O 1
ATOM 2342 N N . GLY A 1 308 ? 10.553 2.163 -18.018 1.00 90.31 308 GLY A N 1
ATOM 2343 C CA . GLY A 1 308 ? 10.651 3.018 -19.202 1.00 90.31 308 GLY A CA 1
ATOM 2344 C C . GLY A 1 308 ? 11.761 4.060 -19.083 1.00 90.31 308 GLY A C 1
ATOM 2345 O O . GLY A 1 308 ? 11.813 4.793 -18.095 1.00 90.31 308 GLY A O 1
ATOM 2346 N N . ILE A 1 309 ? 12.603 4.163 -20.116 1.00 95.12 309 ILE A N 1
ATOM 2347 C CA . ILE A 1 309 ? 13.550 5.268 -20.306 1.00 95.12 309 ILE A CA 1
ATOM 2348 C C . ILE A 1 309 ? 13.037 6.143 -21.444 1.00 95.12 309 ILE A C 1
ATOM 2350 O O . ILE A 1 309 ? 12.745 5.663 -22.540 1.00 95.12 309 ILE A O 1
ATOM 2354 N N . TYR A 1 310 ? 12.941 7.434 -21.173 1.00 95.62 310 TYR A N 1
ATOM 2355 C CA . TYR A 1 310 ? 12.470 8.452 -22.092 1.00 95.62 310 TYR A CA 1
ATOM 2356 C C . TYR A 1 310 ? 13.647 9.331 -22.485 1.00 95.62 310 TYR A C 1
ATOM 2358 O O . TYR A 1 310 ? 14.409 9.772 -21.627 1.00 95.62 310 TYR A O 1
ATOM 2366 N N . ILE A 1 311 ? 13.788 9.589 -23.781 1.00 97.56 311 ILE A N 1
ATOM 2367 C CA . ILE A 1 311 ? 14.699 10.618 -24.277 1.00 97.56 311 ILE A CA 1
ATOM 2368 C C . ILE A 1 311 ? 14.000 11.965 -24.128 1.00 97.56 311 ILE A C 1
ATOM 2370 O O . ILE A 1 311 ? 12.874 12.113 -24.598 1.00 97.56 311 ILE A O 1
ATOM 2374 N N . ASN A 1 312 ? 14.666 12.911 -23.471 1.00 97.62 312 ASN A N 1
ATOM 2375 C CA . ASN A 1 312 ? 14.188 14.274 -23.258 1.00 97.62 312 ASN A CA 1
ATOM 2376 C C . ASN A 1 312 ? 14.382 15.079 -24.553 1.00 97.62 312 ASN A C 1
ATOM 2378 O O . ASN A 1 312 ? 15.430 15.688 -24.784 1.00 97.62 312 ASN A O 1
ATOM 2382 N N . MET A 1 313 ? 13.407 14.983 -25.449 1.00 97.44 313 MET A N 1
ATOM 2383 C CA . MET A 1 313 ? 13.506 15.393 -26.839 1.00 97.44 313 MET A CA 1
ATOM 2384 C C . MET A 1 313 ? 12.950 16.802 -27.052 1.00 97.44 313 MET A C 1
ATOM 2386 O O . MET A 1 313 ? 11.879 17.167 -26.561 1.00 97.44 313 MET A O 1
ATOM 2390 N N . GLU A 1 314 ? 13.674 17.590 -27.839 1.00 97.38 314 GLU A N 1
ATOM 2391 C CA . GLU A 1 314 ? 13.265 18.925 -28.262 1.00 97.38 314 GLU A CA 1
ATOM 2392 C C . GLU A 1 314 ? 11.906 18.871 -28.979 1.00 97.38 314 GLU A C 1
ATOM 2394 O O . GLU A 1 314 ? 11.662 18.016 -29.835 1.00 97.38 314 GLU A O 1
ATOM 2399 N N . GLY A 1 315 ? 10.999 19.778 -28.607 1.00 95.44 315 GLY A N 1
ATOM 2400 C CA . GLY A 1 315 ? 9.651 19.868 -29.175 1.00 95.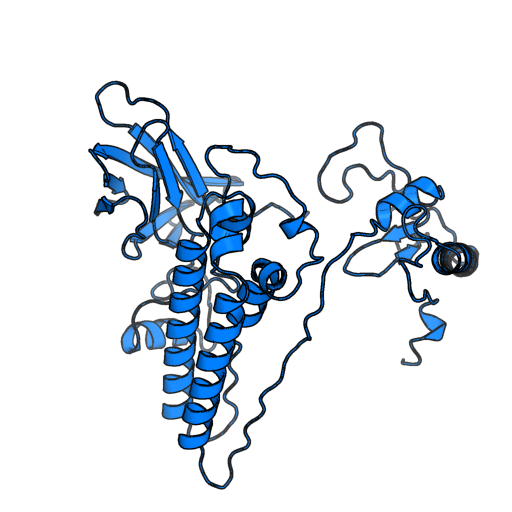44 315 GLY A CA 1
ATOM 2401 C C . GLY A 1 315 ? 8.637 18.856 -28.625 1.00 95.44 315 GLY A C 1
ATOM 2402 O O . GLY A 1 315 ? 7.444 19.019 -28.872 1.00 95.44 315 GLY A O 1
ATOM 2403 N N . ARG A 1 316 ? 9.069 17.852 -27.848 1.00 95.19 316 ARG A N 1
ATOM 2404 C CA . ARG A 1 316 ? 8.179 16.914 -27.142 1.00 95.19 316 ARG A CA 1
ATOM 2405 C C . ARG A 1 316 ? 8.155 17.189 -25.642 1.00 95.19 316 ARG A C 1
ATOM 2407 O O . ARG A 1 316 ? 7.082 17.284 -25.049 1.00 95.19 316 ARG A O 1
ATOM 2414 N N . GLU A 1 317 ? 9.322 17.330 -25.030 1.00 95.62 317 GLU A N 1
ATOM 2415 C CA . GLU A 1 317 ? 9.473 17.683 -23.626 1.00 95.62 317 GLU A CA 1
ATOM 2416 C C . GLU A 1 317 ? 9.782 19.182 -23.476 1.00 95.62 317 GLU A C 1
ATOM 2418 O O . GLU A 1 317 ? 10.525 19.765 -24.266 1.00 95.62 317 GLU A O 1
ATOM 2423 N N . LYS A 1 318 ? 9.228 19.823 -22.432 1.00 94.81 318 LYS A N 1
ATOM 2424 C CA . LYS A 1 318 ? 9.281 21.290 -22.234 1.00 94.81 318 LYS A CA 1
ATOM 2425 C C . LYS A 1 318 ? 10.699 21.879 -22.310 1.00 94.81 318 LYS A C 1
ATOM 2427 O O . LYS A 1 318 ? 10.867 23.007 -22.759 1.00 94.81 318 LYS A O 1
ATOM 2432 N N . HIS A 1 319 ? 11.692 21.134 -21.834 1.00 95.31 319 HIS A N 1
ATOM 2433 C CA . HIS A 1 319 ? 13.093 21.552 -21.760 1.00 95.31 319 HIS A CA 1
ATOM 2434 C C . HIS A 1 319 ? 14.016 20.504 -22.400 1.00 95.31 319 HIS A C 1
ATOM 2436 O O . HIS A 1 319 ? 15.113 20.279 -21.903 1.00 95.31 319 HIS A O 1
ATOM 2442 N N . GLY A 1 320 ? 13.552 19.807 -23.443 1.00 96.44 320 GLY A N 1
ATOM 2443 C CA . GLY A 1 320 ? 14.306 18.731 -24.087 1.00 96.44 320 GLY A CA 1
ATOM 2444 C C . GLY A 1 320 ? 15.513 19.231 -24.886 1.00 96.44 320 GLY A C 1
ATOM 2445 O O . GLY A 1 320 ? 15.303 19.933 -25.874 1.00 96.44 320 GLY A O 1
ATOM 2446 N N . PRO A 1 321 ? 16.762 18.866 -24.524 1.00 97.06 321 PRO A N 1
ATOM 2447 C CA . PRO A 1 321 ? 17.950 19.294 -25.263 1.00 97.06 321 PRO A CA 1
ATOM 2448 C C . PRO A 1 321 ? 18.290 18.378 -26.449 1.00 97.06 321 PRO A C 1
ATOM 2450 O O . PRO A 1 321 ? 19.156 18.708 -27.261 1.00 97.06 321 PRO A O 1
ATOM 2453 N N . VAL A 1 322 ? 17.664 17.198 -26.554 1.00 97.81 322 VAL A N 1
ATOM 2454 C CA . VAL A 1 322 ? 17.991 16.217 -27.597 1.00 97.81 322 VAL A CA 1
ATOM 2455 C C . VAL A 1 322 ? 17.187 16.509 -28.858 1.00 97.81 322 VAL A C 1
ATOM 2457 O O . VAL A 1 322 ? 15.973 16.318 -28.873 1.00 97.81 322 VAL A O 1
ATOM 2460 N N . LYS A 1 323 ? 17.850 16.912 -29.948 1.00 97.62 323 LYS A N 1
ATOM 2461 C CA . LYS A 1 323 ? 17.155 17.122 -31.230 1.00 97.62 323 LYS A CA 1
ATOM 2462 C C . LYS A 1 323 ? 16.544 15.805 -31.741 1.00 97.62 323 LYS A C 1
ATOM 2464 O O . LYS A 1 323 ? 17.176 14.755 -31.574 1.00 97.62 323 LYS A O 1
ATOM 2469 N N . PRO A 1 324 ? 15.402 15.830 -32.454 1.00 96.25 324 PRO A N 1
ATOM 2470 C CA . PRO A 1 324 ? 14.706 14.618 -32.899 1.00 96.25 324 PRO A CA 1
ATOM 2471 C C . PRO A 1 324 ? 15.581 13.599 -33.649 1.00 96.25 324 PRO A C 1
ATOM 2473 O O . PRO A 1 324 ? 15.487 12.399 -33.395 1.00 96.25 324 PRO A O 1
ATOM 2476 N N . GLY A 1 325 ? 16.498 14.063 -34.508 1.00 95.94 325 GLY A N 1
ATOM 2477 C CA . GLY A 1 325 ? 17.417 13.196 -35.263 1.00 95.94 325 GLY A CA 1
ATOM 2478 C C . GLY A 1 325 ? 18.427 12.415 -34.409 1.00 95.94 325 GLY A C 1
ATOM 2479 O O . GLY A 1 325 ? 18.969 11.414 -34.869 1.00 95.94 325 GLY A O 1
ATOM 2480 N N . TYR A 1 326 ? 18.657 12.826 -33.158 1.00 96.69 326 TYR A N 1
ATOM 2481 C CA . TYR A 1 326 ? 19.585 12.164 -32.234 1.00 96.69 326 TYR A CA 1
ATOM 2482 C C . TYR A 1 326 ? 18.889 11.289 -31.189 1.00 96.69 326 TYR A C 1
ATOM 2484 O O . TYR A 1 326 ? 19.571 10.579 -30.452 1.00 96.69 326 TYR A O 1
ATOM 2492 N N . ALA A 1 327 ? 17.553 11.277 -31.134 1.00 95.44 327 ALA A N 1
ATOM 2493 C CA . ALA A 1 327 ? 16.832 10.528 -30.109 1.00 95.44 327 ALA A CA 1
ATOM 2494 C C . ALA A 1 327 ? 17.057 9.009 -30.214 1.00 95.44 327 ALA A C 1
ATOM 2496 O O . ALA A 1 327 ? 17.330 8.350 -29.211 1.00 95.44 327 ALA A O 1
ATOM 2497 N N . VAL A 1 328 ? 16.997 8.452 -31.429 1.00 95.25 328 VAL A N 1
ATOM 2498 C CA . VAL A 1 328 ? 17.237 7.017 -31.660 1.00 95.25 328 VAL A CA 1
ATOM 2499 C C . VAL A 1 328 ? 18.699 6.632 -31.390 1.00 95.25 328 VAL A C 1
ATOM 2501 O O . VAL A 1 328 ? 18.904 5.683 -30.632 1.00 95.25 328 VAL A O 1
ATOM 2504 N N . PRO A 1 329 ? 19.717 7.356 -31.905 1.00 95.81 329 PRO A N 1
ATOM 2505 C CA . PRO A 1 329 ? 21.109 7.119 -31.522 1.00 95.81 329 PRO A CA 1
ATOM 2506 C C . PRO A 1 329 ? 21.355 7.179 -30.007 1.00 95.81 329 PRO A C 1
ATOM 2508 O O . PRO A 1 329 ? 21.963 6.264 -29.457 1.00 95.81 329 PRO A O 1
ATOM 2511 N N . ALA A 1 330 ? 20.834 8.200 -29.315 1.00 95.62 330 ALA A N 1
ATOM 2512 C CA . ALA A 1 330 ? 20.997 8.348 -27.867 1.00 95.62 330 ALA A CA 1
ATOM 2513 C C . ALA A 1 330 ? 20.377 7.171 -27.094 1.00 95.62 330 ALA A C 1
ATOM 2515 O O . ALA A 1 330 ? 21.004 6.610 -26.194 1.00 95.62 330 ALA A O 1
ATOM 2516 N N . ALA A 1 331 ? 19.172 6.745 -27.483 1.00 96.62 331 ALA A N 1
ATOM 2517 C CA . ALA A 1 331 ? 18.537 5.562 -26.912 1.00 96.62 331 ALA A CA 1
ATOM 2518 C C . ALA A 1 331 ? 19.332 4.280 -27.213 1.00 96.62 331 ALA A C 1
ATOM 2520 O O . ALA A 1 331 ? 19.466 3.424 -26.340 1.00 96.62 331 ALA A O 1
ATOM 2521 N N . GLY A 1 332 ? 19.898 4.155 -28.417 1.00 96.81 332 GLY A N 1
ATOM 2522 C CA . GLY A 1 332 ? 20.722 3.016 -28.822 1.00 96.81 332 GLY A CA 1
ATOM 2523 C C . GLY A 1 332 ? 21.981 2.856 -27.967 1.00 96.81 332 GLY A C 1
ATOM 2524 O O . GLY A 1 332 ? 22.299 1.744 -27.543 1.00 96.81 332 GLY A O 1
ATOM 2525 N N . GLU A 1 333 ? 22.659 3.957 -27.642 1.00 96.88 333 GLU A N 1
ATOM 2526 C CA . GLU A 1 333 ? 23.814 3.932 -26.738 1.00 96.88 333 GLU A CA 1
ATOM 2527 C C . GLU A 1 333 ? 23.428 3.504 -25.316 1.00 96.88 333 GLU A C 1
ATOM 2529 O O . GLU A 1 333 ? 24.109 2.672 -24.712 1.00 96.88 333 GLU A O 1
ATOM 2534 N N . LEU A 1 334 ? 22.291 3.979 -24.797 1.00 97.38 334 LEU A N 1
ATOM 2535 C CA . LEU A 1 334 ? 21.777 3.524 -23.501 1.00 97.38 334 LEU A CA 1
ATOM 2536 C C . LEU A 1 334 ? 21.416 2.035 -23.518 1.00 97.38 334 LEU A C 1
ATOM 2538 O O . LEU A 1 334 ? 21.751 1.322 -22.575 1.00 97.38 334 LEU A O 1
ATOM 2542 N N . VAL A 1 335 ? 20.797 1.537 -24.593 1.00 96.81 335 VAL A N 1
ATOM 2543 C CA . VAL A 1 335 ? 20.489 0.106 -24.759 1.00 96.81 335 VAL A CA 1
ATOM 2544 C C . VAL A 1 335 ? 21.763 -0.740 -24.721 1.00 96.81 335 VAL A C 1
ATOM 2546 O O . VAL A 1 335 ? 21.796 -1.744 -24.008 1.00 96.81 335 VAL A O 1
ATOM 2549 N N . LYS A 1 336 ? 22.826 -0.339 -25.435 1.00 96.75 336 LYS A N 1
ATOM 2550 C CA . LYS A 1 336 ? 24.122 -1.043 -25.404 1.00 96.75 336 LYS A CA 1
ATOM 2551 C C . LYS A 1 336 ? 24.692 -1.094 -23.988 1.00 96.75 336 LYS A C 1
ATOM 2553 O O . LYS A 1 336 ? 25.047 -2.173 -23.519 1.00 96.75 336 LYS A O 1
ATOM 2558 N N . LYS A 1 337 ? 24.729 0.051 -23.298 1.00 96.88 337 LYS A N 1
ATOM 2559 C CA . LYS A 1 337 ? 25.238 0.151 -21.924 1.00 96.88 337 LYS A CA 1
ATOM 2560 C C . LYS A 1 337 ? 24.436 -0.730 -20.968 1.00 96.88 337 LYS A C 1
ATOM 2562 O O . LYS A 1 337 ? 25.025 -1.539 -20.264 1.00 96.88 337 LYS A O 1
ATOM 2567 N N . LEU A 1 338 ? 23.103 -0.661 -21.014 1.00 96.19 338 LEU A N 1
ATOM 2568 C CA . LEU A 1 338 ? 22.214 -1.471 -20.174 1.00 96.19 338 LEU A CA 1
ATOM 2569 C C . LEU A 1 338 ? 22.396 -2.977 -20.403 1.00 96.19 338 LEU A C 1
ATOM 2571 O O . LEU A 1 338 ? 22.430 -3.732 -19.437 1.00 96.19 338 LEU A O 1
ATOM 2575 N N . ARG A 1 339 ? 22.550 -3.417 -21.660 1.00 95.88 339 ARG A N 1
ATOM 2576 C CA . ARG A 1 339 ? 22.804 -4.829 -22.004 1.00 95.88 339 ARG A CA 1
ATOM 2577 C C . ARG A 1 339 ? 24.177 -5.323 -21.528 1.00 95.88 339 ARG A C 1
ATOM 2579 O O . ARG A 1 339 ? 24.330 -6.514 -21.276 1.00 95.88 339 ARG A O 1
ATOM 2586 N N . ALA A 1 340 ? 25.162 -4.433 -21.413 1.00 95.81 340 ALA A N 1
ATOM 2587 C CA . ALA A 1 340 ? 26.511 -4.761 -20.951 1.00 95.81 340 ALA A CA 1
ATOM 2588 C C . ALA A 1 340 ? 26.667 -4.720 -19.418 1.00 95.81 340 ALA A C 1
ATOM 2590 O O . ALA A 1 340 ? 27.706 -5.136 -18.904 1.00 95.81 340 ALA A O 1
ATOM 2591 N N . LEU A 1 341 ? 25.662 -4.227 -18.681 1.00 94.88 341 LEU A N 1
ATOM 2592 C CA . LEU A 1 341 ? 25.750 -4.073 -17.232 1.00 94.88 341 LEU A CA 1
ATOM 2593 C C . LEU A 1 341 ? 25.934 -5.410 -16.513 1.00 94.88 341 LEU A C 1
ATOM 2595 O O . LEU A 1 341 ? 25.223 -6.391 -16.742 1.00 94.88 341 LEU A O 1
ATOM 2599 N N . LYS A 1 342 ? 26.855 -5.389 -15.554 1.00 94.69 342 LYS A N 1
ATOM 2600 C CA . LYS A 1 342 ? 27.138 -6.466 -14.611 1.00 94.69 342 LYS A CA 1
ATOM 2601 C C . LYS A 1 342 ? 27.140 -5.866 -13.213 1.00 94.69 342 LYS A C 1
ATOM 2603 O O . LYS A 1 342 ? 27.772 -4.838 -12.984 1.00 94.69 342 LYS A O 1
ATOM 2608 N N . ASP A 1 343 ? 26.445 -6.498 -12.279 1.00 92.00 343 ASP A N 1
ATOM 2609 C CA . ASP A 1 343 ? 26.581 -6.181 -10.865 1.00 92.00 343 ASP A CA 1
ATOM 2610 C C . ASP A 1 343 ? 27.993 -6.593 -10.409 1.00 92.00 343 ASP A C 1
ATOM 2612 O O . ASP A 1 343 ? 28.309 -7.782 -10.453 1.00 92.00 343 ASP A O 1
ATOM 2616 N N . PRO A 1 344 ? 28.852 -5.661 -9.959 1.00 91.06 344 PRO A N 1
ATOM 2617 C CA . PRO A 1 344 ? 30.224 -5.986 -9.574 1.00 91.06 344 PRO A CA 1
ATOM 2618 C C . PRO A 1 344 ? 30.311 -6.929 -8.367 1.00 91.06 344 PRO A C 1
ATOM 2620 O O . PRO A 1 344 ? 31.321 -7.604 -8.204 1.00 91.06 344 PRO A O 1
ATOM 2623 N N . ALA A 1 345 ? 29.271 -7.000 -7.528 1.00 89.94 345 ALA A N 1
ATOM 2624 C CA . ALA A 1 345 ? 29.266 -7.873 -6.355 1.00 89.94 345 ALA A CA 1
ATOM 2625 C C . ALA A 1 345 ? 28.884 -9.324 -6.687 1.00 89.94 345 ALA A C 1
ATOM 2627 O O . ALA A 1 345 ? 29.283 -10.237 -5.972 1.00 89.94 345 ALA A O 1
ATOM 2628 N N . THR A 1 346 ? 28.088 -9.544 -7.739 1.00 90.56 346 THR A N 1
ATOM 2629 C CA . THR A 1 346 ? 27.512 -10.867 -8.052 1.00 90.56 346 THR A CA 1
ATOM 2630 C C . THR A 1 346 ? 27.874 -11.385 -9.444 1.00 90.56 346 THR A C 1
ATOM 2632 O O . THR A 1 346 ? 27.673 -12.559 -9.734 1.00 90.56 346 THR A O 1
ATOM 2635 N N . GLY A 1 347 ? 28.375 -10.525 -10.333 1.00 93.00 347 GLY A N 1
ATOM 2636 C CA . GLY A 1 347 ? 28.615 -10.824 -11.747 1.00 93.00 347 GLY A CA 1
ATOM 2637 C C . GLY A 1 347 ? 27.340 -10.995 -12.588 1.00 93.00 347 GLY A C 1
ATOM 2638 O O . GLY A 1 347 ? 27.433 -11.242 -13.797 1.00 93.00 347 GLY A O 1
ATOM 2639 N N . LEU A 1 348 ? 26.153 -10.868 -11.985 1.00 91.94 348 LEU A N 1
ATOM 2640 C CA . LEU A 1 348 ? 24.864 -11.032 -12.657 1.00 91.94 348 LEU A CA 1
ATOM 2641 C C . LEU A 1 348 ? 24.474 -9.768 -13.427 1.00 91.94 348 LEU A C 1
ATOM 2643 O O . LEU A 1 348 ? 24.830 -8.657 -13.043 1.00 91.94 348 LEU A O 1
ATOM 2647 N N . ALA A 1 349 ? 23.720 -9.928 -14.515 1.00 93.69 349 ALA A N 1
ATOM 2648 C CA . ALA A 1 349 ? 23.166 -8.795 -15.251 1.00 93.69 349 ALA A CA 1
ATOM 2649 C C . ALA A 1 349 ? 21.875 -8.312 -14.560 1.00 93.69 349 ALA A C 1
ATOM 2651 O O . ALA A 1 349 ? 20.908 -9.078 -14.512 1.00 93.69 349 ALA A O 1
ATOM 2652 N N . PRO A 1 350 ? 21.815 -7.069 -14.037 1.00 91.50 350 PRO A N 1
ATOM 2653 C CA . PRO A 1 350 ? 20.597 -6.542 -13.412 1.00 91.50 350 PRO A CA 1
ATOM 2654 C C . PRO A 1 350 ? 19.493 -6.253 -14.440 1.00 91.50 350 PRO A C 1
ATOM 2656 O O . PRO A 1 350 ? 18.317 -6.189 -14.096 1.00 91.50 350 PRO A O 1
ATOM 2659 N N . VAL A 1 351 ? 19.868 -6.087 -15.710 1.00 92.44 351 VAL A N 1
ATOM 2660 C CA . VAL A 1 351 ? 18.957 -5.867 -16.831 1.00 92.44 351 VAL A CA 1
ATOM 2661 C C . VAL A 1 351 ? 19.043 -7.080 -17.747 1.00 92.44 351 VAL A C 1
ATOM 2663 O O . VAL A 1 351 ? 20.067 -7.309 -18.383 1.00 92.44 351 VAL A O 1
ATOM 2666 N N . ARG A 1 352 ? 17.959 -7.863 -17.830 1.00 90.56 352 ARG A N 1
ATOM 2667 C CA . ARG A 1 352 ? 17.901 -9.030 -18.728 1.00 90.56 352 ARG A CA 1
ATOM 2668 C C . ARG A 1 352 ? 18.052 -8.613 -20.189 1.00 90.56 352 ARG A C 1
ATOM 2670 O O . ARG A 1 352 ? 18.724 -9.296 -20.955 1.00 90.56 352 ARG A O 1
ATOM 2677 N N . ASN A 1 353 ? 17.378 -7.532 -20.577 1.00 92.44 353 ASN A N 1
ATOM 2678 C CA . ASN A 1 353 ? 17.500 -6.926 -21.894 1.00 92.44 353 ASN A CA 1
ATOM 2679 C C . ASN A 1 353 ? 16.922 -5.500 -21.881 1.00 92.44 353 ASN A C 1
ATOM 2681 O O . ASN A 1 353 ? 16.139 -5.146 -21.001 1.00 92.44 353 ASN A O 1
ATOM 2685 N N . ALA A 1 354 ? 17.295 -4.708 -22.879 1.00 93.69 354 ALA A N 1
ATOM 2686 C CA . ALA A 1 354 ? 16.749 -3.391 -23.169 1.00 93.69 354 ALA A CA 1
ATOM 2687 C C . ALA A 1 354 ? 16.489 -3.305 -24.673 1.00 93.69 354 ALA A C 1
ATOM 2689 O O . ALA A 1 354 ? 17.219 -3.909 -25.458 1.00 93.69 354 ALA A O 1
ATOM 2690 N N . TRP A 1 355 ? 15.467 -2.568 -25.079 1.00 93.50 355 TRP A N 1
ATOM 2691 C CA . TRP A 1 355 ? 15.074 -2.459 -26.479 1.00 93.50 355 TRP A CA 1
ATOM 2692 C C . TRP A 1 355 ? 14.619 -1.045 -26.789 1.00 93.50 355 TRP A C 1
ATOM 2694 O O . TRP A 1 355 ? 14.101 -0.334 -25.924 1.00 93.50 355 TRP A O 1
ATOM 2704 N N . LEU A 1 356 ? 14.761 -0.664 -28.049 1.00 93.50 356 LEU A N 1
ATOM 2705 C CA . LEU A 1 356 ? 14.108 0.514 -28.584 1.00 93.50 356 LEU A CA 1
ATOM 2706 C C . LEU A 1 356 ? 12.615 0.217 -28.754 1.00 93.50 356 LEU A C 1
ATOM 2708 O O . LEU A 1 356 ? 12.216 -0.888 -29.117 1.00 93.50 356 LEU A O 1
ATOM 2712 N N . ARG A 1 357 ? 11.764 1.223 -28.530 1.00 89.50 357 ARG A N 1
ATOM 2713 C CA . ARG A 1 357 ? 10.301 1.064 -28.616 1.00 89.50 357 ARG A CA 1
ATOM 2714 C C . ARG A 1 357 ? 9.849 0.416 -29.935 1.00 89.50 357 ARG A C 1
ATOM 2716 O O . ARG A 1 357 ? 8.990 -0.460 -29.907 1.00 89.50 357 ARG A O 1
ATOM 2723 N N . HIS A 1 358 ? 10.437 0.828 -31.060 1.00 87.00 358 HIS A N 1
ATOM 2724 C CA . HIS A 1 358 ? 10.097 0.331 -32.400 1.00 87.00 358 HIS A CA 1
ATOM 2725 C C . HIS A 1 358 ? 10.590 -1.101 -32.680 1.00 87.00 358 HIS A C 1
ATOM 2727 O O . HIS A 1 358 ? 10.195 -1.690 -33.680 1.00 87.00 358 HIS A O 1
ATOM 2733 N N . GLU A 1 359 ? 11.439 -1.674 -31.819 1.00 89.56 359 GLU A N 1
ATOM 2734 C CA . GLU A 1 359 ? 11.841 -3.083 -31.919 1.00 89.56 359 GLU A CA 1
ATOM 2735 C C . GLU A 1 359 ? 10.772 -4.020 -31.335 1.00 89.56 359 GLU A C 1
ATOM 2737 O O . GLU A 1 359 ? 10.625 -5.144 -31.811 1.00 89.56 359 GLU A O 1
ATOM 2742 N N . ILE A 1 360 ? 10.030 -3.571 -30.312 1.00 86.25 360 ILE A N 1
ATOM 2743 C CA . ILE A 1 360 ? 9.061 -4.410 -29.584 1.00 86.25 360 ILE A CA 1
ATOM 2744 C C . ILE A 1 360 ? 7.626 -4.160 -30.049 1.00 86.25 360 ILE A C 1
ATOM 2746 O O . ILE A 1 360 ? 6.858 -5.104 -30.220 1.00 86.25 360 ILE A O 1
ATOM 2750 N N . TYR A 1 361 ? 7.240 -2.897 -30.230 1.00 80.00 361 TYR A N 1
ATOM 2751 C CA . TYR A 1 361 ? 5.873 -2.548 -30.603 1.00 80.00 361 TYR A CA 1
ATOM 2752 C C . TYR A 1 361 ? 5.744 -2.412 -32.120 1.00 80.00 361 TYR A C 1
ATOM 2754 O O . TYR A 1 361 ? 6.279 -1.480 -32.717 1.00 80.00 361 TYR A O 1
ATOM 2762 N N . LYS A 1 362 ? 4.986 -3.334 -32.721 1.00 71.94 362 LYS A N 1
ATOM 2763 C CA . LYS A 1 362 ? 4.496 -3.264 -34.103 1.00 71.94 362 LYS A CA 1
ATOM 2764 C C . LYS A 1 362 ? 2.975 -3.106 -34.057 1.00 71.94 362 LYS A C 1
ATOM 2766 O O . LYS A 1 362 ? 2.241 -4.073 -34.221 1.00 71.94 362 LYS A O 1
ATOM 2771 N N . GLY A 1 363 ? 2.513 -1.910 -33.722 1.00 68.50 363 GLY A N 1
ATOM 2772 C CA . GLY A 1 363 ? 1.096 -1.536 -33.722 1.00 68.50 363 GLY A CA 1
ATOM 2773 C C . GLY A 1 363 ? 0.934 -0.138 -34.322 1.00 68.50 363 GLY A C 1
ATOM 2774 O O . GLY A 1 363 ? 1.962 0.519 -34.507 1.00 68.50 363 GLY A O 1
ATOM 2775 N N . PRO A 1 364 ? -0.297 0.281 -34.671 1.00 48.59 364 PRO A N 1
ATOM 2776 C CA . PRO A 1 364 ? -0.553 1.614 -35.220 1.00 48.59 364 PRO A CA 1
ATOM 2777 C C . PRO A 1 364 ? -0.022 2.748 -34.334 1.00 48.59 364 PRO A C 1
ATOM 2779 O O . PRO A 1 364 ? 0.045 2.571 -33.092 1.00 48.59 364 PRO A O 1
#

Sequence (364 aa):
ALAKIERRGETIVLGPAAGGRHATEIRGPRTSAESFAKLPLAIAPRPGEVALECAGASLALKEGAFSARVSFTFSVGLFKKVKTTAQFFLVRAADPLVLYLSPLGIDPADPVFPISNPADHAQKLVAALGTFHTLGMTEDINALKDGVLPPEAFLASCEEAMAENEKLLDRALAAQDRGLVCAVFFTPDRIQHFFWAGLDAEHPFNKKAASGGLLDRTREFRALGARPIRDCYVRLDRLAGRVRAALGPNDLLLIVSDHGFTTYRRDFHLNRFLVQEGAMALSEEVGREGFASVRWDATSAYACGFSGIYINMEGREKHGPVKPGYAVPAAGELVKKLRALKDPATGLAPVRNAWLRHEIYKGP

Foldseek 3Di:
DPPPPPPQKDKDWAADDDVQKDKDWDWAPAAPVRGTFIWIWMWGFDVQWIWIDTPNDTDIAGAQDKDDKDWDWTDRYDVDIFIWIWIKHFPDRDGRTIIMIGGTFGWLCDGPFQLDVVSCVSNVCCVVPNTDGSDPCRQDLVCVVQLVRAPVNSLVSLVRNVVSQLVVQVVVLVVDPDDDDDGDRCSLVSCCVQQVCLVPCLAVLVVDDQPPDPRRNSVVSNVCRCVSNVVVVVVVVVSVVVVVVSDDPPDDDDDDDPDDDDGDDDDDDVQVVCVVVQQWDFAPPPDDPDCPRTPLLSHQWDDDDDGDIDGQEPPPHPNHNHHPVCNVVVQVVVQVVLCPDADPVPRDRPRPGDDDPVVPDDDD

Radius of gyration: 25.02 Å; Cα contacts (8 Å, |Δi|>4): 517; chains: 1; bounding box: 60×52×70 Å

Solvent-accessible surface area (backbone atoms only — not comparable to full-atom values): 21679 Å² total; per-residue (Å²): 134,76,81,71,78,70,69,56,48,49,79,48,77,39,68,87,50,81,88,58,41,43,82,51,68,46,81,50,61,72,25,82,82,78,45,63,19,72,42,63,30,38,40,33,66,43,96,59,20,35,41,39,39,39,85,94,44,76,48,79,40,41,48,78,34,71,46,73,79,42,76,42,78,40,62,35,49,92,96,38,71,41,42,27,31,32,32,43,32,29,63,32,43,55,85,61,25,30,39,36,34,46,39,77,21,51,25,52,77,55,48,85,56,76,88,38,87,60,62,65,47,41,38,56,44,29,77,74,72,47,86,65,86,65,46,97,71,72,65,56,62,61,42,44,74,69,21,63,37,50,67,69,58,51,48,51,46,39,53,50,54,50,52,50,50,51,53,52,47,53,50,51,58,75,72,49,94,74,87,85,90,85,84,84,80,61,54,65,59,58,42,41,77,70,36,45,54,40,74,32,83,82,20,56,74,71,72,54,76,79,81,78,49,99,41,59,46,59,66,61,52,59,73,50,28,38,49,64,49,54,52,48,52,55,50,50,52,53,48,52,54,51,55,60,72,71,53,59,99,85,61,82,89,82,88,84,70,99,67,89,86,80,90,65,82,79,88,80,62,62,58,58,52,30,37,74,70,63,29,28,32,66,48,93,64,67,89,49,74,85,70,71,25,51,36,47,69,63,16,44,36,49,60,58,85,93,83,45,75,44,65,27,26,42,93,76,36,99,48,21,62,30,49,70,90,47,44,63,60,56,52,50,53,50,32,54,52,46,54,68,41,56,39,89,90,74,69,45,56,88,42,92,70,63,78,59,69,78,78,75,56,90,70,135

pLDDT: mean 90.47, std 10.28, range [24.39, 98.38]

=== Feature glossary ===
Legend for the data blocks above and below:

— What the protein is —

Sequence gives the chain of amino acids in standard one-letter code (A=alanine, C=cysteine, …, Y=tyrosine), read N→C. It is the only feature that is directly encoded by the gene; all structural features are derived from the folded form of this sequence.

The annotation block draws on four external resources. InterPro: which protein families and domains the sequence belongs to. GO: standardized terms for what the protein does, what process it participates in, and where in the cell it acts. CATH: which structural fold it has in the CATH hierarchy. Organism: the species of origin.

— Where its atoms are —

Atomic coordinates in PDBx/mmCIF format — the same representation the Protein Data Bank distributes. Each line of the _atom_site loop places one backbone atom in Cartesian space (units: ångströms, origin: arbitrary).

Six rendered views show the 3D structure from the faces of a cube — i.e. along ±x, ±y, ±z. Rendering representation is drawn randomly per protein from cartoon (secondary-structure ribbons), sticks (backbone bonds), or molecular surface; coloring is either N→C rainbow (blue at the N-terminus through red at the C-terminus) or one color per chain.

— Local backbone conformation —

DSSP 8-state secondary structure assigns each residue one of H (α-helix), G (3₁₀-helix), I (π-helix), E (extended β-strand), B (isolated β-bridge), T (hydrogen-bonded turn), S (bend), or '-' (coil). The assignment is computed from backbone hydrogen-bond geometry via the Kabsch–Sander algorithm.

P-SEA three-state annotation labels each residue as helix, strand, or coil based purely on the geometry of the Cα trace. It serves as a fallback when the full backbone (and thus DSSP) is unavailable.

φ (phi) and ψ (psi) are the two rotatable backbone dihedrals per residue: φ is the C(i-1)–N–Cα–C torsion, ψ is the N–Cα–C–N(i+1) torsion, both in degrees on (−180°, 180°]. α-helical residues cluster near (−60°, −45°); β-strand residues near (−120°, +130°). A Ramachandran plot is simply a scatter of (φ, ψ) for every residue.

— Global shape and packing —

Radius of gyration (Rg) is the root-mean-square distance of Cα atoms from their centroid — a single number for overall size and compactness. A globular domain of N residues has Rg ≈ 2.2·N^0.38 Å; an extended or disordered chain has a much larger Rg. The Cα contact count is the number of residue pairs whose Cα atoms are within 8 Å and are more than four positions apart in sequence — a standard proxy for tertiary packing density. The bounding box is the smallest axis-aligned box enclosing all Cα atoms.

Accessible surface area quantifies burial. A residue with SASA near zero is packed into the hydrophobic core; one with SASA >100 Å² sits on the surface. Computed here via the Shrake–Rupley numerical algorithm with a 1.4 Å probe.

The contact map is a binary N×N matrix image: pixel (i, j) is dark where Cα_i and Cα_j are within 8 Å and |i−j|>4. Because the |i−j|>4 filter removes local helical contacts, off-diagonal stripes parallel to the main diagonal indicate parallel β-sheets; stripes perpendicular to it indicate antiparallel β-sheets. The Ramachandran plot scatters every residue's (φ, ψ) pair against the sterically allowed regions. The PAE heatmap renders the predicted-aligned-error matrix.

— Structural neighborhood —

A 3Di character summarizes, for each residue, the relative orientation of the Cα frame of its nearest spatial neighbor. Because it encodes fold topology rather than chemistry, 3Di alignments detect remote structural similarity that sequence alignment misses.

Structural nearest neighbors (via Foldseek easy-search vs the PDB). Reported per hit: target PDB id, E-value, and alignment TM-score. A TM-score above ~0.5 is the conventional threshold for 'same fold'.

— Confidence and disorder —

For AlphaFold models, the B-factor field carries pLDDT — the model's own estimate of local accuracy on a 0–100 scale. Regions with pLDDT<50 should be treated as essentially unmodeled; they often correspond to intrinsically disordered segments.

B-factor (Debye–Waller factor) reflects atomic displacement in the crystal lattice. It is an experimental observable (units Å²), not a prediction; low values mean the atom is pinned down, high values mean it moves or is heterogeneous across the crystal.

Predicted Aligned Error (PAE) is an AlphaFold confidence matrix: entry (i, j) is the expected error in the position of residue j, in ångströms, when the prediction is superimposed on the true structure at residue i. Low PAE within a block of residues means that block is internally rigid and well-predicted; high PAE between two blocks means their relative placement is uncertain even if each block individually is confident.